Protein AF-0000000066601152 (afdb_homodimer)

Solvent-accessible surface area (backbone atoms only — not comparable to full-atom values): 21239 Å² total; per-residue (Å²): 120,68,42,43,40,71,56,45,28,52,55,51,39,56,54,53,68,69,40,80,67,50,37,63,91,52,65,42,62,66,53,32,40,51,48,33,28,54,46,20,71,85,70,75,59,30,28,40,64,66,38,42,52,51,51,49,53,49,53,52,53,51,50,52,45,50,57,66,48,20,77,83,65,72,20,40,30,42,59,69,39,45,56,54,41,42,44,71,74,68,48,87,70,56,72,66,57,51,50,50,53,43,47,64,46,27,48,98,84,40,36,26,35,46,45,45,48,51,48,50,49,51,49,50,50,34,41,51,49,41,42,53,63,50,21,75,83,66,78,49,53,27,73,36,39,53,64,57,50,40,42,43,71,74,39,51,36,40,78,57,52,65,74,50,53,68,52,58,71,66,62,74,64,72,90,67,85,66,73,69,76,70,75,68,75,69,72,78,64,82,120,119,67,43,43,38,71,54,46,28,53,54,53,37,56,54,52,67,69,40,80,67,50,37,63,91,53,66,41,61,66,53,31,40,51,50,33,27,54,46,20,72,86,70,76,59,31,28,40,64,66,39,42,52,52,50,50,52,50,53,52,52,52,48,51,45,49,58,66,48,20,76,83,66,72,21,40,29,40,59,70,38,45,54,53,42,41,44,72,74,68,48,86,70,55,73,68,58,49,50,52,52,43,48,66,47,25,48,99,84,40,37,27,35,45,45,44,48,51,49,49,51,52,50,49,50,35,42,52,47,41,43,53,62,50,21,74,83,64,78,46,52,28,74,34,40,54,66,58,48,41,43,44,69,74,38,50,34,39,78,59,51,64,74,50,55,68,50,58,72,67,61,77,65,72,90,67,85,68,74,69,76,69,74,68,77,68,69,78,65,82,122

Organism: Homo sapiens (NCBI:txid9606)

InterPro domains:
  IPR002048 EF-hand domain [PF00036] (32-58)
  IPR002048 EF-hand domain [PS50222] (57-92)
  IPR002048 EF-hand domain [PS50222] (122-157)
  IPR002048 EF-hand domain [SM00054] (31-59)
  IPR002048 EF-hand domain [SM00054] (61-89)
  IPR002048 EF-hand domain [SM00054] (126-154)
  IPR011992 EF-hand domain pair [SSF47473] (2-145)
  IPR018247 EF-Hand 1, calcium-binding site [PS00018] (70-82)
  IPR054069 Calpain-3/13-like, C-terminal EF-hand [PF21875] (64-131)

Secondary structure (DSSP, 8-state):
--B-HHHHHHHHHHHHHH-TTS------HHHHHHHHHHH-SSSSSSB-HHHHHHHHHHHHHHHHHHHHH-TT-SSEEEHHHHHHHHHHTT----HHHHHHHHHHHS-TTSEEEHHHHHHHHHHHHHHHHHHHHH-TT-SSEEEEEHHHHHHHHHS----STHHHHHHHTTS---S----------------/--B-HHHHHHHHHHHHTT-TTS------HHHHHHHHHHH-SSSSSSB-HHHHHHHHHHHHHHHHHHHHH-TT-SSEEEHHHHHHHHHHTT----HHHHHHHHHHHS-TTSEEEHHHHHHHHHHHHHHHHHHHHH-TT-SSEEEEEHHHHHHHHHS----STHHHHHHHTTS---S----------------

Sequence (382 aa):
MEICADELKKVLNTVVNKHKDLKTHGFTLESCRSMIALMDTDGSGKLNLQEFHHLWNKIKAWQKIFKHYDTDQSGTINSYEMRNAVNDAGFHLNNQLYDIITMRYADKHMNIDFDSFICCFVRLEGMFRAFHAFDKDGDGIIKLNVLEAVCRSTCRWHSAPPCARALHHLHAVPPWARNQTSTGFYCCGVNMEICADELKKVLNTVVNKHKDLKTHGFTLESCRSMIALMDTDGSGKLNLQEFHHLWNKIKAWQKIFKHYDTDQSGTINSYEMRNAVNDAGFHLNNQLYDIITMRYADKHMNIDFDSFICCFVRLEGMFRAFHAFDKDGDGIIKLNVLEAVCRSTCRWHSAPPCARALHHLHAVPPWARNQTSTGFYCCGVN

Structure (mmCIF, N/CA/C/O backbone):
data_AF-0000000066601152-model_v1
#
loop_
_entity.id
_entity.type
_entity.pdbx_description
1 polymer 'Calpain 3'
#
loop_
_atom_site.group_PDB
_atom_site.id
_atom_site.type_symbol
_atom_site.label_atom_id
_atom_site.label_alt_id
_atom_site.label_comp_id
_atom_site.label_asym_id
_atom_site.label_entity_id
_atom_site.label_seq_id
_atom_site.pdbx_PDB_ins_code
_atom_site.Cartn_x
_atom_site.Cartn_y
_atom_site.Cartn_z
_atom_site.occupancy
_atom_site.B_iso_or_equiv
_atom_site.auth_seq_id
_atom_site.auth_comp_id
_atom_site.auth_asym_id
_atom_site.auth_atom_id
_atom_site.pdbx_PDB_model_num
ATOM 1 N N . MET A 1 1 ? 4.391 11.039 -23.641 1 78.56 1 MET A N 1
ATOM 2 C CA . MET A 1 1 ? 3.086 10.891 -23 1 78.56 1 MET A CA 1
ATOM 3 C C . MET A 1 1 ? 3.193 10.07 -21.719 1 78.56 1 MET A C 1
ATOM 5 O O . MET A 1 1 ? 3.957 9.102 -21.656 1 78.56 1 MET A O 1
ATOM 9 N N . GLU A 1 2 ? 2.744 10.57 -20.562 1 90.62 2 GLU A N 1
ATOM 10 C CA . GLU A 1 2 ? 2.811 9.852 -19.281 1 90.62 2 GLU A CA 1
ATOM 11 C C . GLU A 1 2 ? 1.413 9.547 -18.75 1 90.62 2 GLU A C 1
ATOM 13 O O . GLU A 1 2 ? 0.456 10.266 -19.062 1 90.62 2 GLU A O 1
ATOM 18 N N . ILE A 1 3 ? 1.299 8.375 -18.234 1 93.06 3 ILE A N 1
ATOM 19 C CA . ILE A 1 3 ? 0.016 7.918 -17.703 1 93.06 3 ILE A CA 1
ATOM 20 C C . ILE A 1 3 ? -0.004 8.07 -16.188 1 93.06 3 ILE A C 1
ATOM 22 O O . ILE A 1 3 ? 0.95 7.688 -15.508 1 93.06 3 ILE A O 1
ATOM 26 N N . CYS A 1 4 ? -1.078 8.773 -15.711 1 93.25 4 CYS A N 1
ATOM 27 C CA . CYS A 1 4 ? -1.238 8.914 -14.266 1 93.25 4 CYS A CA 1
ATOM 28 C C . CYS A 1 4 ? -2.057 7.762 -13.695 1 93.25 4 CYS A C 1
ATOM 30 O O . CYS A 1 4 ? -2.537 6.906 -14.438 1 93.25 4 CYS A O 1
ATOM 32 N N . ALA A 1 5 ? -2.258 7.723 -12.414 1 93.38 5 ALA A N 1
ATOM 33 C CA . ALA A 1 5 ? -2.896 6.602 -11.727 1 93.38 5 ALA A CA 1
ATOM 34 C C . ALA A 1 5 ? -4.344 6.434 -12.18 1 93.38 5 ALA A C 1
ATOM 36 O O . ALA A 1 5 ? -4.797 5.312 -12.422 1 93.38 5 ALA A O 1
ATOM 37 N N . ASP A 1 6 ? -5.051 7.52 -12.312 1 93.5 6 ASP A N 1
ATOM 38 C CA . ASP A 1 6 ? -6.445 7.465 -12.742 1 93.5 6 ASP A CA 1
ATOM 39 C C . ASP A 1 6 ? -6.566 6.91 -14.156 1 93.5 6 ASP A C 1
ATOM 41 O O . ASP A 1 6 ? -7.473 6.125 -14.445 1 93.5 6 ASP A O 1
ATOM 45 N N . GLU A 1 7 ? -5.723 7.316 -14.977 1 94.88 7 GLU A N 1
ATOM 46 C CA . GLU A 1 7 ? -5.711 6.844 -16.359 1 94.88 7 GLU A CA 1
ATOM 47 C C . GLU A 1 7 ? -5.332 5.363 -16.438 1 94.88 7 GLU A C 1
ATOM 49 O O . GLU A 1 7 ? -5.926 4.605 -17.203 1 94.88 7 GLU A O 1
ATOM 54 N N . LEU A 1 8 ? -4.332 5.02 -15.664 1 96.38 8 LEU A N 1
ATOM 55 C CA . LEU A 1 8 ? -3.941 3.615 -15.602 1 96.38 8 LEU A CA 1
ATOM 56 C C . LEU A 1 8 ? -5.109 2.746 -15.141 1 96.38 8 LEU A C 1
ATOM 58 O O . LEU A 1 8 ? -5.352 1.679 -15.711 1 96.38 8 LEU A O 1
ATOM 62 N N . LYS A 1 9 ? -5.762 3.176 -14.156 1 96.19 9 LYS A N 1
ATOM 63 C CA . LYS A 1 9 ? -6.934 2.471 -13.641 1 96.19 9 LYS A CA 1
ATOM 64 C C . LYS A 1 9 ? -7.961 2.23 -14.742 1 96.19 9 LYS A C 1
ATOM 66 O O . LYS A 1 9 ? -8.484 1.124 -14.875 1 96.19 9 LYS A O 1
ATOM 71 N N . LYS A 1 10 ? -8.281 3.232 -15.523 1 96.25 10 LYS A N 1
ATOM 72 C CA . LYS A 1 10 ? -9.234 3.113 -16.609 1 96.25 10 LYS A CA 1
ATOM 73 C C . LYS A 1 10 ? -8.766 2.092 -17.641 1 96.25 10 LYS A C 1
ATOM 75 O O . LYS A 1 10 ? -9.547 1.236 -18.078 1 96.25 10 LYS A O 1
ATOM 80 N N . VAL A 1 11 ? -7.492 2.191 -18.016 1 96 11 VAL A N 1
ATOM 81 C CA . VAL A 1 11 ? -6.93 1.304 -19.031 1 96 11 VAL A CA 1
ATOM 82 C C . VAL A 1 11 ? -6.984 -0.141 -18.531 1 96 11 VAL A C 1
ATOM 84 O O . VAL A 1 11 ? -7.469 -1.027 -19.234 1 96 11 VAL A O 1
ATOM 87 N N . LEU A 1 12 ? -6.535 -0.387 -17.328 1 96.69 12 LEU A N 1
ATOM 88 C CA . LEU A 1 12 ? -6.469 -1.744 -16.797 1 96.69 12 LEU A CA 1
ATOM 89 C C . LEU A 1 12 ? -7.867 -2.328 -16.625 1 96.69 12 LEU A C 1
ATOM 91 O O . LEU A 1 12 ? -8.094 -3.504 -16.906 1 96.69 12 LEU A O 1
ATOM 95 N N . ASN A 1 13 ? -8.766 -1.553 -16.172 1 96.56 13 ASN A N 1
ATOM 96 C CA . ASN A 1 13 ? -10.125 -2.045 -15.953 1 96.56 13 ASN A CA 1
ATOM 97 C C . ASN A 1 13 ? -10.852 -2.299 -17.281 1 96.56 13 ASN A C 1
ATOM 99 O O . ASN A 1 13 ? -11.703 -3.186 -17.359 1 96.56 13 ASN A O 1
ATOM 103 N N . THR A 1 14 ? -10.539 -1.549 -18.281 1 95.38 14 THR A N 1
ATOM 104 C CA . THR A 1 14 ? -11.07 -1.841 -19.609 1 95.38 14 THR A CA 1
ATOM 105 C C . THR A 1 14 ? -10.586 -3.203 -20.094 1 95.38 14 THR A C 1
ATOM 107 O O . THR A 1 14 ? -11.359 -3.982 -20.656 1 95.38 14 THR A O 1
ATOM 110 N N . VAL A 1 15 ? -9.344 -3.449 -19.859 1 92.12 15 VAL A N 1
ATOM 111 C CA . VAL A 1 15 ? -8.742 -4.703 -20.297 1 92.12 15 VAL A CA 1
ATOM 112 C C . VAL A 1 15 ? -9.328 -5.867 -19.5 1 92.12 15 VAL A C 1
ATOM 114 O O . VAL A 1 15 ? -9.711 -6.887 -20.078 1 92.12 15 VAL A O 1
ATOM 117 N N . VAL A 1 16 ? -9.375 -5.758 -18.203 1 92.69 16 VAL A N 1
ATOM 118 C CA . VAL A 1 16 ? -9.836 -6.84 -17.344 1 92.69 16 VAL A CA 1
ATOM 119 C C . VAL A 1 16 ? -11.305 -7.152 -17.641 1 92.69 16 VAL A C 1
ATOM 121 O O . VAL A 1 16 ? -11.727 -8.312 -17.578 1 92.69 16 VAL A O 1
ATOM 124 N N . ASN A 1 17 ? -12.07 -6.145 -18.016 1 93.12 17 ASN A N 1
ATOM 125 C CA . ASN A 1 17 ? -13.484 -6.32 -18.312 1 93.12 17 ASN A CA 1
ATOM 126 C C . ASN A 1 17 ? -13.688 -7.141 -19.578 1 93.12 17 ASN A C 1
ATOM 128 O O . ASN A 1 17 ? -14.781 -7.668 -19.812 1 93.12 17 ASN A O 1
ATOM 132 N N . LYS A 1 18 ? -12.711 -7.223 -20.344 1 91.94 18 LYS A N 1
ATOM 133 C CA . LYS A 1 18 ? -12.781 -8.047 -21.547 1 91.94 18 LYS A CA 1
ATOM 134 C C . LYS A 1 18 ? -12.609 -9.523 -21.219 1 91.94 18 LYS A C 1
ATOM 136 O O . LYS A 1 18 ? -12.961 -10.391 -22.016 1 91.94 18 LYS A O 1
ATOM 141 N N . HIS A 1 19 ? -11.984 -9.805 -20.141 1 91.31 19 HIS A N 1
ATOM 142 C CA . HIS A 1 19 ? -11.758 -11.18 -19.703 1 91.31 19 HIS A CA 1
ATOM 143 C C . HIS A 1 19 ? -12.82 -11.625 -18.719 1 91.31 19 HIS A C 1
ATOM 145 O O . HIS A 1 19 ? -12.633 -11.5 -17.5 1 91.31 19 HIS A O 1
ATOM 151 N N . LYS A 1 20 ? -13.789 -12.297 -19.156 1 89.5 20 LYS A N 1
ATOM 152 C CA . LYS A 1 20 ? -14.945 -12.672 -18.344 1 89.5 20 LYS A CA 1
ATOM 153 C C . LYS A 1 20 ? -14.641 -13.883 -17.469 1 89.5 20 LYS A C 1
ATOM 155 O O . LYS A 1 20 ? -15.375 -14.18 -16.531 1 89.5 20 LYS A O 1
ATOM 160 N N . ASP A 1 21 ? -13.539 -14.516 -17.797 1 92 21 ASP A N 1
ATOM 161 C CA . ASP A 1 21 ? -13.164 -15.719 -17.062 1 92 21 ASP A CA 1
ATOM 162 C C . ASP A 1 21 ? -12.445 -15.359 -15.758 1 92 21 ASP A C 1
ATOM 164 O O . ASP A 1 21 ? -12.195 -16.234 -14.922 1 92 21 ASP A O 1
ATOM 168 N N . LEU A 1 22 ? -12.133 -14.102 -15.586 1 93.12 22 LEU A N 1
ATOM 169 C CA . LEU A 1 22 ? -11.453 -13.633 -14.383 1 93.12 22 LEU A CA 1
ATOM 170 C C . LEU A 1 22 ? -12.445 -12.977 -13.422 1 93.12 22 LEU A C 1
ATOM 172 O O . LEU A 1 22 ? -13.18 -12.062 -13.812 1 93.12 22 LEU A O 1
ATOM 176 N N . LYS A 1 23 ? -12.508 -13.477 -12.266 1 94.44 23 LYS A N 1
ATOM 177 C CA . LYS A 1 23 ? -13.297 -12.789 -11.242 1 94.44 23 LYS A CA 1
ATOM 178 C C . LYS A 1 23 ? -12.531 -11.602 -10.672 1 94.44 23 LYS A C 1
ATOM 180 O O . LYS A 1 23 ? -11.398 -11.742 -10.203 1 94.44 23 LYS A O 1
ATOM 185 N N . THR A 1 24 ? -13.078 -10.469 -10.797 1 93.19 24 THR A N 1
ATOM 186 C CA . THR A 1 24 ? -12.422 -9.25 -10.352 1 93.19 24 THR A CA 1
ATOM 187 C C . THR A 1 24 ? -13.453 -8.156 -10.062 1 93.19 24 THR A C 1
ATOM 189 O O . THR A 1 24 ? -14.516 -8.125 -10.688 1 93.19 24 THR A O 1
ATOM 192 N N . HIS A 1 25 ? -13.133 -7.301 -9.094 1 90.12 25 HIS A N 1
ATOM 193 C CA . HIS A 1 25 ? -13.906 -6.09 -8.852 1 90.12 25 HIS A CA 1
ATOM 194 C C . HIS A 1 25 ? -13.258 -4.879 -9.516 1 90.12 25 HIS A C 1
ATOM 196 O O . HIS A 1 25 ? -13.734 -3.752 -9.367 1 90.12 25 HIS A O 1
ATOM 202 N N . GLY A 1 26 ? -12.195 -5.18 -10.242 1 93.19 26 GLY A N 1
ATOM 203 C CA . GLY A 1 26 ? -11.461 -4.086 -10.859 1 93.19 26 GLY A CA 1
ATOM 204 C C . GLY A 1 26 ? -10.32 -3.572 -10 1 93.19 26 GLY A C 1
ATOM 205 O O . GLY A 1 26 ? -10.344 -3.719 -8.781 1 93.19 26 GLY A O 1
ATOM 206 N N . PHE A 1 27 ? -9.406 -2.971 -10.656 1 95.31 27 PHE A N 1
ATOM 207 C CA . PHE A 1 27 ? -8.281 -2.391 -9.93 1 95.31 27 PHE A CA 1
ATOM 208 C C . PHE A 1 27 ? -8.672 -1.068 -9.281 1 95.31 27 PHE A C 1
ATOM 210 O O . PHE A 1 27 ? -9.406 -0.274 -9.883 1 95.31 27 PHE A O 1
ATOM 217 N N . THR A 1 28 ? -8.164 -0.917 -8.148 1 94.19 28 THR A N 1
ATOM 218 C CA . THR A 1 28 ? -8.43 0.306 -7.398 1 94.19 28 THR A CA 1
ATOM 219 C C . THR A 1 28 ? -7.367 1.361 -7.684 1 94.19 28 THR A C 1
ATOM 221 O O . THR A 1 28 ? -6.316 1.052 -8.25 1 94.19 28 THR A O 1
ATOM 224 N N . LEU A 1 29 ? -7.715 2.574 -7.289 1 92.94 29 LEU A N 1
ATOM 225 C CA . LEU A 1 29 ? -6.75 3.656 -7.441 1 92.94 29 LEU A CA 1
ATOM 226 C C . LEU A 1 29 ? -5.477 3.365 -6.652 1 92.94 29 LEU A C 1
ATOM 228 O O . LEU A 1 29 ? -4.371 3.57 -7.156 1 92.94 29 LEU A O 1
ATOM 232 N N . GLU A 1 30 ? -5.57 2.855 -5.512 1 90.12 30 GLU A N 1
ATOM 233 C CA . GLU A 1 30 ? -4.426 2.545 -4.66 1 90.12 30 GLU A CA 1
ATOM 234 C C . GLU A 1 30 ? -3.543 1.474 -5.293 1 90.12 30 GLU A C 1
ATOM 236 O O . GLU A 1 30 ? -2.314 1.549 -5.211 1 90.12 30 GLU A O 1
ATOM 241 N N . SER A 1 31 ? -4.188 0.5 -5.867 1 92.44 31 SER A N 1
ATOM 242 C CA . SER A 1 31 ? -3.416 -0.532 -6.555 1 92.44 31 SER A CA 1
ATOM 243 C C . SER A 1 31 ? -2.625 0.052 -7.719 1 92.44 31 SER A C 1
ATOM 245 O O . SER A 1 31 ? -1.463 -0.302 -7.926 1 92.44 31 SER A O 1
ATOM 247 N N . CYS A 1 32 ? -3.256 0.983 -8.445 1 94.44 32 CYS A N 1
ATOM 248 C CA . CYS A 1 32 ? -2.59 1.604 -9.578 1 94.44 32 CYS A CA 1
ATOM 249 C C . CYS A 1 32 ?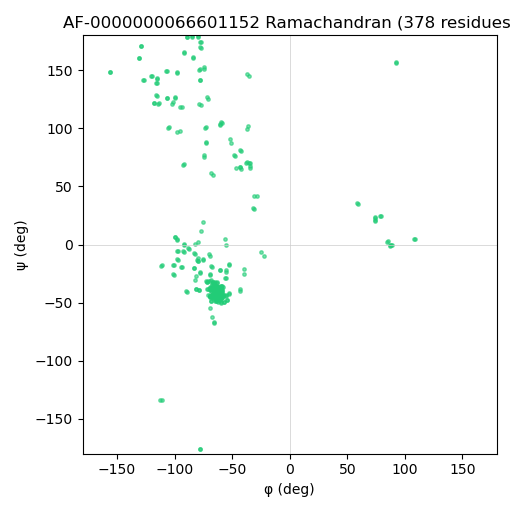 -1.449 2.504 -9.125 1 94.44 32 CYS A C 1
ATOM 251 O O . CYS A 1 32 ? -0.408 2.58 -9.781 1 94.44 32 CYS A O 1
ATOM 253 N N . ARG A 1 33 ? -1.641 3.184 -8.016 1 91.25 33 ARG A N 1
ATOM 254 C CA . ARG A 1 33 ? -0.553 3.965 -7.43 1 91.25 33 ARG A CA 1
ATOM 255 C C . ARG A 1 33 ? 0.641 3.076 -7.098 1 91.25 33 ARG A C 1
ATOM 257 O O . ARG A 1 33 ? 1.79 3.465 -7.32 1 91.25 33 ARG A O 1
ATOM 264 N N . SER A 1 34 ? 0.38 1.898 -6.594 1 89.38 34 SER A N 1
ATOM 265 C CA . SER A 1 34 ? 1.438 0.953 -6.258 1 89.38 34 SER A CA 1
ATOM 266 C C . SER A 1 34 ? 2.162 0.463 -7.508 1 89.38 34 SER A C 1
ATOM 268 O O . SER A 1 34 ? 3.381 0.282 -7.496 1 89.38 34 SER A O 1
ATOM 270 N N . MET A 1 35 ? 1.406 0.288 -8.523 1 93.06 35 MET A N 1
ATOM 271 C CA . MET A 1 35 ? 2.004 -0.145 -9.781 1 93.06 35 MET A CA 1
ATOM 272 C C . MET A 1 35 ? 2.914 0.938 -10.352 1 93.06 35 MET A C 1
ATOM 274 O O . MET A 1 35 ? 4.008 0.643 -10.828 1 93.06 35 MET A O 1
ATOM 278 N N . ILE A 1 36 ? 2.473 2.135 -10.297 1 92.44 36 ILE A N 1
ATOM 279 C CA . ILE A 1 36 ? 3.268 3.262 -10.773 1 92.44 36 ILE A CA 1
ATOM 280 C C . ILE A 1 36 ? 4.543 3.381 -9.945 1 92.44 36 ILE A C 1
ATOM 282 O O . ILE A 1 36 ? 5.637 3.525 -10.5 1 92.44 36 ILE A O 1
ATOM 286 N N . ALA A 1 37 ? 4.367 3.252 -8.641 1 86.56 37 ALA A N 1
ATOM 287 C CA . ALA A 1 37 ? 5.531 3.324 -7.758 1 86.56 37 ALA A CA 1
ATOM 288 C C . ALA A 1 37 ? 6.559 2.254 -8.117 1 86.56 37 ALA A C 1
ATOM 290 O O . ALA A 1 37 ? 7.766 2.494 -8.039 1 86.56 37 ALA A O 1
ATOM 291 N N . LEU A 1 38 ? 6.098 1.115 -8.516 1 87 38 LEU A N 1
ATOM 292 C CA . LEU A 1 38 ? 6.973 0.001 -8.859 1 87 38 LEU A CA 1
ATOM 293 C C . LEU A 1 38 ? 7.703 0.268 -10.172 1 87 38 LEU A C 1
ATOM 295 O O . LEU A 1 38 ? 8.891 -0.042 -10.297 1 87 38 LEU A O 1
ATOM 299 N N . MET A 1 39 ? 7.016 0.865 -11.086 1 91.25 39 MET A N 1
ATOM 300 C CA . MET A 1 39 ? 7.535 0.887 -12.453 1 91.25 39 MET A CA 1
ATOM 301 C C . MET A 1 39 ? 8.188 2.229 -12.766 1 91.25 39 MET A C 1
ATOM 303 O O . MET A 1 39 ? 8.93 2.352 -13.734 1 91.25 39 MET A O 1
ATOM 307 N N . ASP A 1 40 ? 7.879 3.219 -11.977 1 87.69 40 ASP A N 1
ATOM 308 C CA . ASP A 1 40 ? 8.344 4.578 -12.227 1 87.69 40 ASP A CA 1
ATOM 309 C C . ASP A 1 40 ? 9.828 4.719 -11.906 1 87.69 40 ASP A C 1
ATOM 311 O O . ASP A 1 40 ? 10.195 4.992 -10.766 1 87.69 40 ASP A O 1
ATOM 315 N N . THR A 1 41 ? 10.641 4.688 -12.891 1 83.56 41 THR A N 1
ATOM 316 C CA . THR A 1 41 ? 12.086 4.695 -12.672 1 83.56 41 THR A CA 1
ATOM 317 C C . THR A 1 41 ? 12.633 6.117 -12.734 1 83.56 41 THR A C 1
ATOM 319 O O . THR A 1 41 ? 13.688 6.41 -12.164 1 83.56 41 THR A O 1
ATOM 322 N N . ASP A 1 42 ? 11.922 7.078 -13.328 1 82.38 42 ASP A N 1
ATOM 323 C CA . ASP A 1 42 ? 12.445 8.43 -13.469 1 82.38 42 ASP A CA 1
ATOM 324 C C . ASP A 1 42 ? 11.906 9.344 -12.367 1 82.38 42 ASP A C 1
ATOM 326 O O . ASP A 1 42 ? 12.242 10.531 -12.32 1 82.38 42 ASP A O 1
ATOM 330 N N . GLY A 1 43 ? 10.977 8.828 -11.539 1 78.94 43 GLY A N 1
ATOM 331 C CA . GLY A 1 43 ? 10.5 9.578 -10.391 1 78.94 43 GLY A CA 1
ATOM 332 C C . GLY A 1 43 ? 9.477 10.641 -10.75 1 78.94 43 GLY A C 1
ATOM 333 O O . GLY A 1 43 ? 9.297 11.609 -10.008 1 78.94 43 GLY A O 1
ATOM 334 N N . SER A 1 44 ? 8.781 10.5 -11.82 1 83.81 44 SER A N 1
ATOM 335 C CA . SER A 1 44 ? 7.824 11.5 -12.266 1 83.81 44 SER A CA 1
ATOM 336 C C . SER A 1 44 ? 6.48 11.336 -11.562 1 83.81 44 SER A C 1
ATOM 338 O O . SER A 1 44 ? 5.652 12.25 -11.57 1 83.81 44 SER A O 1
ATOM 340 N N . GLY A 1 45 ? 6.297 10.141 -11.039 1 83.94 45 GLY A N 1
ATOM 341 C CA . GLY A 1 45 ? 5 9.852 -10.445 1 83.94 45 GLY A CA 1
ATOM 342 C C . GLY A 1 45 ? 3.986 9.336 -11.445 1 83.94 45 GLY A C 1
ATOM 343 O O . GLY A 1 45 ? 2.834 9.07 -11.094 1 83.94 45 GLY A O 1
ATOM 344 N N . LYS A 1 46 ? 4.395 9.258 -12.625 1 92.12 46 LYS A N 1
ATOM 345 C CA . LYS A 1 46 ? 3.613 8.727 -13.734 1 92.12 46 LYS A CA 1
ATOM 346 C C . LYS A 1 46 ? 4.398 7.668 -14.508 1 92.12 46 LYS A C 1
ATOM 348 O O . LYS A 1 46 ? 5.566 7.414 -14.203 1 92.12 46 LYS A O 1
ATOM 353 N N . LEU A 1 47 ? 3.699 7.012 -15.406 1 94.38 47 LEU A N 1
ATOM 354 C CA . LEU A 1 47 ? 4.383 6.023 -16.234 1 94.38 47 LEU A CA 1
ATOM 355 C C . LEU A 1 47 ? 4.578 6.539 -17.656 1 94.38 47 LEU A C 1
ATOM 357 O O . LEU A 1 47 ? 3.619 6.969 -18.297 1 94.38 47 LEU A O 1
ATOM 361 N N . ASN A 1 48 ? 5.789 6.516 -18.109 1 94.69 48 ASN A N 1
ATOM 362 C CA . ASN A 1 48 ? 6.016 6.738 -19.531 1 94.69 48 ASN A CA 1
ATOM 363 C C . ASN A 1 48 ? 5.738 5.477 -20.344 1 94.69 48 ASN A C 1
ATOM 365 O O . ASN A 1 48 ? 5.355 4.449 -19.797 1 94.69 48 ASN A O 1
ATOM 369 N N . LEU A 1 49 ? 5.906 5.613 -21.625 1 95 49 LEU A N 1
ATOM 370 C CA . LEU A 1 49 ? 5.516 4.512 -22.5 1 95 49 LEU A CA 1
ATOM 371 C C . LEU A 1 49 ? 6.348 3.266 -22.203 1 95 49 LEU A C 1
ATOM 373 O O . LEU A 1 49 ? 5.812 2.156 -22.156 1 95 49 LEU A O 1
ATOM 377 N N . GLN A 1 50 ? 7.574 3.428 -22.047 1 95.12 50 GLN A N 1
ATOM 378 C CA . GLN A 1 50 ? 8.453 2.293 -21.781 1 95.12 50 GLN A CA 1
ATOM 379 C C . GLN A 1 50 ? 8.109 1.634 -20.438 1 95.12 50 GLN A C 1
ATOM 381 O O . GLN A 1 50 ? 8.016 0.408 -20.359 1 95.12 50 GLN A O 1
ATOM 386 N N . GLU A 1 51 ? 7.98 2.404 -19.438 1 93.75 51 GLU A N 1
ATOM 387 C CA . GLU A 1 51 ? 7.613 1.899 -18.109 1 93.75 51 GLU A CA 1
ATOM 388 C C . GLU A 1 51 ? 6.266 1.186 -18.141 1 93.75 51 GLU A C 1
ATOM 390 O O . GLU A 1 51 ? 6.098 0.14 -17.516 1 93.75 51 GLU A O 1
ATOM 395 N N . PHE A 1 52 ? 5.422 1.75 -18.938 1 96.19 52 PHE A N 1
ATOM 396 C CA . PHE A 1 52 ? 4.105 1.145 -19.062 1 96.19 52 PHE A CA 1
ATOM 397 C C . PHE A 1 52 ? 4.195 -0.207 -19.766 1 96.19 52 PHE A C 1
ATOM 399 O O . PHE A 1 52 ? 3.551 -1.172 -19.344 1 96.19 52 PHE A O 1
ATOM 406 N N . HIS A 1 53 ? 4.934 -0.233 -20.797 1 96.31 53 HIS A N 1
ATOM 407 C CA . HIS A 1 53 ? 5.109 -1.483 -21.531 1 96.31 53 HIS A CA 1
ATOM 408 C C . HIS A 1 53 ? 5.688 -2.572 -20.625 1 96.31 53 HIS A C 1
ATOM 410 O O . HIS A 1 53 ? 5.277 -3.732 -20.703 1 96.31 53 HIS A O 1
ATOM 416 N N . HIS A 1 54 ? 6.586 -2.219 -19.766 1 95.31 54 HIS A N 1
ATOM 417 C CA . HIS A 1 54 ? 7.168 -3.166 -18.812 1 95.31 54 HIS A CA 1
ATOM 418 C C . HIS A 1 54 ? 6.121 -3.67 -17.828 1 95.31 54 HIS A C 1
ATOM 420 O O . HIS A 1 54 ? 6.043 -4.871 -17.562 1 95.31 54 HIS A O 1
ATOM 426 N N . LEU A 1 55 ? 5.363 -2.76 -17.328 1 96.06 55 LEU A N 1
ATOM 427 C CA . LEU A 1 55 ? 4.281 -3.137 -16.422 1 96.06 55 LEU A CA 1
ATOM 428 C C . LEU A 1 55 ? 3.305 -4.082 -17.125 1 96.06 55 LEU A C 1
ATOM 430 O O . LEU A 1 55 ? 2.928 -5.113 -16.547 1 96.06 55 LEU A O 1
ATOM 434 N N . TRP A 1 56 ? 3.018 -3.689 -18.328 1 96.19 56 TRP A N 1
ATOM 435 C CA . TRP A 1 56 ? 2.053 -4.469 -19.094 1 96.19 56 TRP A CA 1
ATOM 436 C C . TRP A 1 56 ? 2.539 -5.898 -19.297 1 96.19 56 TRP A C 1
ATOM 438 O O . TRP A 1 56 ? 1.774 -6.852 -19.125 1 96.19 56 TRP A O 1
ATOM 448 N N . ASN A 1 57 ? 3.711 -6.066 -19.625 1 97 57 ASN A N 1
ATOM 449 C CA . ASN A 1 57 ? 4.297 -7.387 -19.828 1 97 57 ASN A CA 1
ATOM 450 C C . ASN A 1 57 ? 4.297 -8.203 -18.531 1 97 57 ASN A C 1
ATOM 452 O O . ASN A 1 57 ? 4.055 -9.406 -18.562 1 97 57 ASN A O 1
ATOM 456 N N . LYS A 1 58 ? 4.531 -7.578 -17.453 1 95.62 58 LYS A N 1
ATOM 457 C CA . LYS A 1 58 ? 4.512 -8.266 -16.156 1 95.62 58 LYS A CA 1
ATOM 458 C C . LYS A 1 58 ? 3.102 -8.734 -15.805 1 95.62 58 LYS A C 1
ATOM 460 O O . LYS A 1 58 ? 2.912 -9.875 -15.375 1 95.62 58 LYS A O 1
ATOM 465 N N . ILE A 1 59 ? 2.148 -7.852 -16.047 1 96.62 59 ILE A N 1
ATOM 466 C CA . ILE A 1 59 ? 0.765 -8.188 -15.719 1 96.62 59 ILE A CA 1
ATOM 467 C C . ILE A 1 59 ? 0.303 -9.359 -16.594 1 96.62 59 ILE A C 1
ATOM 469 O O . ILE A 1 59 ? -0.369 -10.273 -16.109 1 96.62 59 ILE A O 1
ATOM 473 N N . LYS A 1 60 ? 0.726 -9.375 -17.828 1 96.38 60 LYS A N 1
ATOM 474 C CA . LYS A 1 60 ? 0.377 -10.469 -18.734 1 96.38 60 LYS A CA 1
ATOM 475 C C . LYS A 1 60 ? 0.997 -11.781 -18.266 1 96.38 60 LYS A C 1
ATOM 477 O O . LYS A 1 60 ? 0.348 -12.828 -18.312 1 96.38 60 LYS A O 1
ATOM 482 N N . ALA A 1 61 ? 2.215 -11.688 -17.875 1 97.44 61 ALA A N 1
ATOM 483 C CA . ALA A 1 61 ? 2.895 -12.883 -17.375 1 97.44 61 ALA A CA 1
ATOM 484 C C . ALA A 1 61 ? 2.195 -13.43 -16.125 1 97.44 61 ALA A C 1
ATOM 486 O O . ALA A 1 61 ? 1.976 -14.633 -16.016 1 97.44 61 ALA A O 1
ATOM 487 N N . TRP A 1 62 ? 1.854 -12.539 -15.211 1 97.12 62 TRP A N 1
ATOM 488 C CA . TRP A 1 62 ? 1.182 -12.953 -13.984 1 97.12 62 TRP A CA 1
ATOM 489 C C . TRP A 1 62 ? -0.221 -13.477 -14.281 1 97.12 62 TRP A C 1
ATOM 491 O O . TRP A 1 62 ? -0.707 -14.383 -13.609 1 97.12 62 TRP A O 1
ATOM 501 N N . GLN A 1 63 ? -0.866 -12.859 -15.297 1 96.81 63 GLN A N 1
ATOM 502 C CA . GLN A 1 63 ? -2.178 -13.336 -15.719 1 96.81 63 GLN A CA 1
ATOM 503 C C . GLN A 1 63 ? -2.107 -14.781 -16.203 1 96.81 63 GLN A C 1
ATOM 505 O O . GLN A 1 63 ? -2.984 -15.594 -15.898 1 96.81 63 GLN A O 1
ATOM 510 N N . LYS A 1 64 ? -1.064 -15.109 -16.969 1 97.19 64 LYS A N 1
ATOM 511 C CA . LYS A 1 64 ? -0.869 -16.469 -17.453 1 97.19 64 LYS A CA 1
ATOM 512 C C . LYS A 1 64 ? -0.691 -17.438 -16.281 1 97.19 64 LYS A C 1
ATOM 514 O O . LYS A 1 64 ? -1.27 -18.531 -16.281 1 97.19 64 LYS A O 1
ATOM 519 N N . ILE A 1 65 ? 0.075 -17.062 -15.297 1 97.88 65 ILE A N 1
ATOM 520 C CA . ILE A 1 65 ? 0.295 -17.875 -14.117 1 97.88 65 ILE A CA 1
ATOM 521 C C . ILE A 1 65 ? -1.027 -18.094 -13.383 1 97.88 65 ILE A C 1
ATOM 523 O O . ILE A 1 65 ? -1.349 -19.203 -12.977 1 97.88 65 ILE A O 1
ATOM 527 N N . PHE A 1 66 ? -1.766 -16.984 -13.227 1 97.5 66 PHE A N 1
ATOM 528 C CA . PHE A 1 66 ? -3.057 -17.047 -12.547 1 97.5 66 PHE A CA 1
ATOM 529 C C . PHE A 1 66 ? -3.979 -18.047 -13.227 1 97.5 66 PHE A C 1
ATOM 531 O O . PHE A 1 66 ? -4.559 -18.906 -12.555 1 97.5 66 PHE A O 1
ATOM 538 N N . LYS A 1 67 ? -4.102 -17.938 -14.523 1 96.88 67 LYS A N 1
ATOM 539 C CA . LYS A 1 67 ? -4.98 -18.812 -15.289 1 96.88 67 LYS A CA 1
ATOM 540 C C . LYS A 1 67 ? -4.516 -20.266 -15.219 1 96.88 67 LYS A C 1
ATOM 542 O O . LYS A 1 67 ? -5.336 -21.188 -15.172 1 96.88 67 LYS A O 1
ATOM 547 N N . HIS A 1 68 ? -3.203 -20.5 -15.188 1 97.44 68 HIS A N 1
ATOM 548 C CA . HIS A 1 68 ? -2.625 -21.828 -15.109 1 97.44 68 HIS A CA 1
ATOM 549 C C . HIS A 1 68 ? -3.018 -22.531 -13.812 1 97.44 68 HIS A C 1
ATOM 551 O O . HIS A 1 68 ? -3.299 -23.734 -13.805 1 97.44 68 HIS A O 1
ATOM 557 N N . TYR A 1 69 ? -3.08 -21.797 -12.742 1 97.19 69 TYR A N 1
ATOM 558 C CA . TYR A 1 69 ? -3.297 -22.406 -11.438 1 97.19 69 TYR A CA 1
ATOM 559 C C . TYR A 1 69 ? -4.766 -22.328 -11.031 1 97.19 69 TYR A C 1
ATOM 561 O O . TYR A 1 69 ? -5.172 -22.906 -10.016 1 97.19 69 TYR A O 1
ATOM 569 N N . ASP A 1 70 ? -5.504 -21.469 -11.836 1 96.5 70 ASP A N 1
ATOM 570 C CA . ASP A 1 70 ? -6.953 -21.531 -11.68 1 96.5 70 ASP A CA 1
ATOM 571 C C . ASP A 1 70 ? -7.516 -22.797 -12.344 1 96.5 70 ASP A C 1
ATOM 573 O O . ASP A 1 70 ?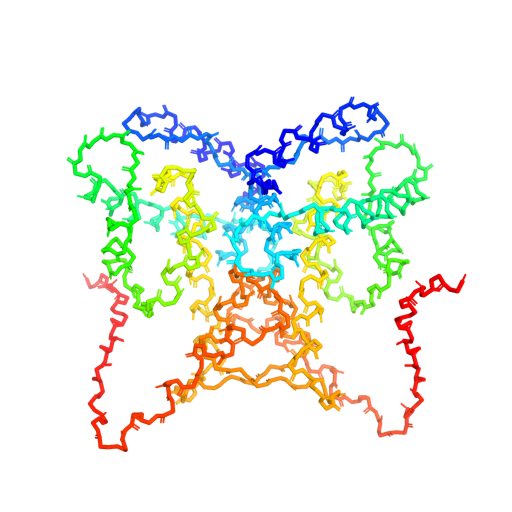 -8.25 -22.703 -13.328 1 96.5 70 ASP A O 1
ATOM 577 N N . THR A 1 71 ? -7.324 -23.938 -11.68 1 94.31 71 THR A N 1
ATOM 578 C CA . THR A 1 71 ? -7.57 -25.25 -12.281 1 94.31 71 THR A CA 1
ATOM 579 C C . THR A 1 71 ? -9.062 -25.5 -12.445 1 94.31 71 THR A C 1
ATOM 581 O O . THR A 1 71 ? -9.492 -26.156 -13.398 1 94.31 71 THR A O 1
ATOM 584 N N . ASP A 1 72 ? -9.914 -24.984 -11.57 1 93.69 72 ASP A N 1
ATOM 585 C CA . ASP A 1 72 ? -11.352 -25.219 -11.648 1 93.69 72 ASP A CA 1
ATOM 586 C C . ASP A 1 72 ? -12.039 -24.125 -12.469 1 93.69 72 ASP A C 1
ATOM 588 O O . ASP A 1 72 ? -13.266 -24.078 -12.555 1 93.69 72 ASP A O 1
ATOM 592 N N . GLN A 1 73 ? -11.281 -23.141 -12.984 1 93.5 73 GLN A N 1
ATOM 593 C CA . GLN A 1 73 ? -11.758 -22.062 -13.852 1 93.5 73 GLN A CA 1
ATOM 594 C C . GLN A 1 73 ? -12.844 -21.25 -13.156 1 93.5 73 GLN A C 1
ATOM 596 O O . GLN A 1 73 ? -13.836 -20.859 -13.781 1 93.5 73 GLN A O 1
ATOM 601 N N . SER A 1 74 ? -12.727 -21.078 -11.852 1 94.56 74 SER A N 1
ATOM 602 C CA . SER A 1 74 ? -13.68 -20.297 -11.062 1 94.56 74 SER A CA 1
ATOM 603 C C . SER A 1 74 ? -13.406 -18.797 -11.203 1 94.56 74 SER A C 1
ATOM 605 O O . SER A 1 74 ? -14.242 -17.984 -10.828 1 94.56 74 SER A O 1
ATOM 607 N N . GLY A 1 75 ? -12.25 -18.484 -11.727 1 96.12 75 GLY A N 1
ATOM 608 C CA . GLY A 1 75 ? -11.844 -17.094 -11.797 1 96.12 75 GLY A CA 1
ATOM 609 C C . GLY A 1 75 ? -11.117 -16.609 -10.555 1 96.12 75 GLY A C 1
ATOM 610 O O . GLY A 1 75 ? -10.766 -15.438 -10.438 1 96.12 75 GLY A O 1
ATOM 611 N N . THR A 1 76 ? -10.984 -17.578 -9.594 1 97.12 76 THR A N 1
ATOM 612 C CA . THR A 1 76 ? -10.227 -17.328 -8.367 1 97.12 76 THR A CA 1
ATOM 613 C C . THR A 1 76 ? -9.242 -18.469 -8.109 1 97.12 76 THR A C 1
ATOM 615 O O . THR A 1 76 ? -9.352 -19.531 -8.711 1 97.12 76 THR A O 1
ATOM 618 N N . ILE A 1 77 ? -8.273 -18.172 -7.309 1 96.94 77 ILE A N 1
ATOM 619 C CA . ILE A 1 77 ? -7.371 -19.25 -6.891 1 96.94 77 ILE A CA 1
ATOM 620 C C . ILE A 1 77 ? -7.418 -19.391 -5.371 1 96.94 77 ILE A C 1
ATOM 622 O O . ILE A 1 77 ? -7.594 -18.406 -4.648 1 96.94 77 ILE A O 1
ATOM 626 N N . ASN A 1 78 ? -7.301 -20.625 -4.941 1 95.75 78 ASN A N 1
ATOM 627 C CA . ASN A 1 78 ? -7.297 -20.859 -3.5 1 95.75 78 ASN A CA 1
ATOM 628 C C . ASN A 1 78 ? -5.898 -20.688 -2.91 1 95.75 78 ASN A C 1
ATOM 630 O O . ASN A 1 78 ? -4.941 -20.422 -3.635 1 95.75 78 ASN A O 1
ATOM 634 N N . SER A 1 79 ? -5.832 -20.875 -1.57 1 92.06 79 SER A N 1
ATOM 635 C CA . SER A 1 79 ? -4.594 -20.625 -0.843 1 92.06 79 SER A CA 1
ATOM 636 C C . SER A 1 79 ? -3.482 -21.562 -1.317 1 92.06 79 SER A C 1
ATOM 638 O O . SER A 1 79 ? -2.33 -21.141 -1.451 1 92.06 79 SER A O 1
ATOM 640 N N . TYR A 1 80 ? -3.83 -22.812 -1.577 1 91.75 80 TYR A N 1
ATOM 641 C CA . TYR A 1 80 ? -2.836 -23.766 -2.031 1 91.75 80 TYR A CA 1
ATOM 642 C C . TYR A 1 80 ? -2.34 -23.422 -3.43 1 91.75 80 TYR A C 1
ATOM 644 O O . TYR A 1 80 ? -1.135 -23.453 -3.691 1 91.75 80 TYR A O 1
ATOM 652 N N . GLU A 1 81 ? -3.211 -23.094 -4.297 1 95.75 81 GLU A N 1
ATOM 653 C CA . GLU A 1 81 ? -2.857 -22.688 -5.656 1 95.75 81 GLU A CA 1
ATOM 654 C C . GLU A 1 81 ? -2.023 -21.406 -5.652 1 95.75 81 GLU A C 1
ATOM 656 O O . GLU A 1 81 ? -1.099 -21.266 -6.453 1 95.75 81 GLU A O 1
ATOM 661 N N . MET A 1 82 ? -2.373 -20.547 -4.711 1 95.25 82 MET A N 1
ATOM 662 C CA . MET A 1 82 ? -1.634 -19.297 -4.598 1 95.25 82 MET A CA 1
ATOM 663 C C . MET A 1 82 ? -0.166 -19.562 -4.277 1 95.25 82 MET A C 1
ATOM 665 O O . MET A 1 82 ? 0.722 -18.922 -4.848 1 95.25 82 MET A O 1
ATOM 669 N N . ARG A 1 83 ? 0.085 -20.516 -3.4 1 92.94 83 ARG A N 1
ATOM 670 C CA . ARG A 1 83 ? 1.455 -20.859 -3.027 1 92.94 83 ARG A CA 1
ATOM 671 C C . ARG A 1 83 ? 2.254 -21.312 -4.238 1 92.94 83 ARG A C 1
ATOM 673 O O . ARG A 1 83 ? 3.389 -20.875 -4.449 1 92.94 83 ARG A O 1
ATOM 680 N N . ASN A 1 84 ? 1.711 -22.125 -5.012 1 95.12 84 ASN A N 1
ATOM 681 C CA . ASN A 1 84 ? 2.361 -22.625 -6.215 1 95.12 84 ASN A CA 1
ATOM 682 C C . ASN A 1 84 ? 2.553 -21.531 -7.254 1 95.12 84 ASN A C 1
ATOM 684 O O . ASN A 1 84 ? 3.58 -21.484 -7.934 1 95.12 84 ASN A O 1
ATOM 688 N N . ALA A 1 85 ? 1.562 -20.656 -7.367 1 96.12 85 ALA A N 1
ATOM 689 C CA . ALA A 1 85 ? 1.629 -19.547 -8.312 1 96.12 85 ALA A CA 1
ATOM 690 C C . ALA A 1 85 ? 2.768 -18.594 -7.953 1 96.12 85 ALA A C 1
ATOM 692 O O . ALA A 1 85 ? 3.521 -18.156 -8.828 1 96.12 85 ALA A O 1
ATOM 693 N N . VAL A 1 86 ? 2.854 -18.312 -6.668 1 94.12 86 VAL A N 1
ATOM 694 C CA . VAL A 1 86 ? 3.902 -17.406 -6.188 1 94.12 86 VAL A CA 1
ATOM 695 C C . VAL A 1 86 ? 5.273 -18.016 -6.484 1 94.12 86 VAL A C 1
ATOM 697 O O . VAL A 1 86 ? 6.176 -17.328 -6.965 1 94.12 86 VAL A O 1
ATOM 700 N N . ASN A 1 87 ? 5.387 -19.281 -6.293 1 93 87 ASN A N 1
ATOM 701 C CA . ASN A 1 87 ? 6.629 -20 -6.578 1 93 87 ASN A CA 1
ATOM 702 C C . ASN A 1 87 ? 6.949 -19.984 -8.07 1 93 87 ASN A C 1
ATOM 704 O O . ASN A 1 87 ? 8.102 -19.781 -8.461 1 93 87 ASN A O 1
ATOM 708 N N . ASP A 1 88 ? 5.961 -20.188 -8.812 1 95.19 88 ASP A N 1
ATOM 709 C CA . ASP A 1 88 ? 6.125 -20.219 -10.266 1 95.19 88 ASP A CA 1
ATOM 710 C C . ASP A 1 88 ? 6.551 -18.859 -10.805 1 95.19 88 ASP A C 1
ATOM 712 O O . ASP A 1 88 ? 7.254 -18.781 -11.82 1 95.19 88 ASP A O 1
ATOM 716 N N . ALA A 1 89 ? 6.105 -17.812 -10.164 1 94.06 89 ALA A N 1
ATOM 717 C CA . ALA A 1 89 ? 6.457 -16.453 -10.586 1 94.06 89 ALA A CA 1
ATOM 718 C C . ALA A 1 89 ? 7.891 -16.109 -10.195 1 94.06 89 ALA A C 1
ATOM 720 O O . ALA A 1 89 ? 8.414 -15.062 -10.57 1 94.06 89 ALA A O 1
ATOM 721 N N . GLY A 1 90 ? 8.492 -16.969 -9.312 1 89.56 90 GLY A N 1
ATOM 722 C CA . GLY A 1 90 ? 9.891 -16.781 -8.977 1 89.56 90 GLY A CA 1
ATOM 723 C C . GLY A 1 90 ? 10.094 -16.266 -7.562 1 89.56 90 GLY A C 1
ATOM 724 O O . GLY A 1 90 ? 11.219 -15.93 -7.176 1 89.56 90 GLY A O 1
ATOM 725 N N . PHE A 1 91 ? 9 -16.172 -6.844 1 84.25 91 PHE A N 1
ATOM 726 C CA . PHE A 1 91 ? 9.109 -15.742 -5.453 1 84.25 91 PHE A CA 1
ATOM 727 C C . PHE A 1 91 ? 9.172 -16.953 -4.52 1 84.25 91 PHE A C 1
ATOM 729 O O . PHE A 1 91 ? 8.25 -17.766 -4.48 1 84.25 91 PHE A O 1
ATOM 736 N N . HIS A 1 92 ? 10.227 -17.094 -3.824 1 84.12 92 HIS A N 1
ATOM 737 C CA . HIS A 1 92 ? 10.367 -18.188 -2.869 1 84.12 92 HIS A CA 1
ATOM 738 C C . HIS A 1 92 ? 10.219 -17.688 -1.436 1 84.12 92 HIS A C 1
ATOM 740 O O . HIS A 1 92 ? 11.156 -17.109 -0.873 1 84.12 92 HIS A O 1
ATOM 746 N N . LEU A 1 93 ? 9.086 -17.922 -0.946 1 81.25 93 LEU A N 1
ATOM 747 C CA . LEU A 1 93 ? 8.734 -17.453 0.389 1 81.25 93 LEU A CA 1
ATOM 748 C C . LEU A 1 93 ? 8.688 -18.609 1.381 1 81.25 93 LEU A C 1
ATOM 750 O O . LEU A 1 93 ? 8.508 -19.766 0.987 1 81.25 93 LEU A O 1
ATOM 754 N N . ASN A 1 94 ? 9 -18.266 2.559 1 76.38 94 ASN A N 1
ATOM 755 C CA . ASN A 1 94 ? 8.789 -19.266 3.602 1 76.38 94 ASN A CA 1
ATOM 756 C C . ASN A 1 94 ? 7.316 -19.359 3.992 1 76.38 94 ASN A C 1
ATOM 758 O O . ASN A 1 94 ? 6.496 -18.562 3.543 1 76.38 94 ASN A O 1
ATOM 762 N N . ASN A 1 95 ? 6.957 -20.328 4.863 1 82.12 95 ASN A N 1
ATOM 763 C CA . ASN A 1 95 ? 5.57 -20.625 5.211 1 82.12 95 ASN A CA 1
ATOM 764 C C . ASN A 1 95 ? 4.898 -19.438 5.891 1 82.12 95 ASN A C 1
ATOM 766 O O . ASN A 1 95 ? 3.717 -19.172 5.66 1 82.12 95 ASN A O 1
ATOM 770 N N . GLN A 1 96 ? 5.586 -18.75 6.66 1 76.75 96 GLN A N 1
ATOM 771 C CA . GLN A 1 96 ? 5.016 -17.625 7.379 1 76.75 96 GLN A CA 1
ATOM 772 C C . GLN A 1 96 ? 4.617 -16.5 6.422 1 76.75 96 GLN A C 1
ATOM 774 O O . GLN A 1 96 ? 3.543 -15.914 6.559 1 76.75 96 GLN A O 1
ATOM 779 N N . LEU A 1 97 ? 5.492 -16.25 5.5 1 79.62 97 LEU A N 1
ATOM 780 C CA . LEU A 1 97 ? 5.207 -15.195 4.52 1 79.62 97 LEU A CA 1
ATOM 781 C C . LEU A 1 97 ? 4.023 -15.586 3.641 1 79.62 97 LEU A C 1
ATOM 783 O O . LEU A 1 97 ? 3.188 -14.734 3.314 1 79.62 97 LEU A O 1
ATOM 787 N N . TYR A 1 98 ? 3.93 -16.812 3.371 1 84.56 98 TYR A N 1
ATOM 788 C CA . TYR A 1 98 ? 2.775 -17.281 2.613 1 84.56 98 TYR A CA 1
ATOM 789 C C . TYR A 1 98 ? 1.485 -17.062 3.393 1 84.56 98 TYR A C 1
ATOM 791 O O . TYR A 1 98 ? 0.476 -16.641 2.828 1 84.56 98 TYR A O 1
ATOM 799 N N . ASP A 1 99 ? 1.551 -17.328 4.645 1 83.38 99 ASP A N 1
ATOM 800 C CA . ASP A 1 99 ? 0.379 -17.156 5.496 1 83.38 99 ASP A CA 1
ATOM 801 C C . ASP A 1 99 ? -0.044 -15.688 5.547 1 83.38 99 ASP A C 1
ATOM 803 O O . ASP A 1 99 ? -1.237 -15.383 5.527 1 83.38 99 ASP A O 1
ATOM 807 N N . ILE A 1 100 ? 0.858 -14.82 5.566 1 80.56 100 ILE A N 1
ATOM 808 C CA . ILE A 1 100 ? 0.581 -13.391 5.641 1 80.56 100 ILE A CA 1
ATOM 809 C C . ILE A 1 100 ? -0.094 -12.93 4.348 1 80.56 100 ILE A C 1
ATOM 811 O O . ILE A 1 100 ? -1.072 -12.18 4.387 1 80.56 100 ILE A O 1
ATOM 815 N N . ILE A 1 101 ? 0.423 -13.375 3.232 1 85.12 101 ILE A N 1
ATOM 816 C CA . ILE A 1 101 ? -0.13 -12.953 1.949 1 85.12 101 ILE A CA 1
ATOM 817 C C . ILE A 1 101 ? -1.56 -13.477 1.809 1 85.12 101 ILE A C 1
ATOM 819 O O . ILE A 1 101 ? -2.441 -12.758 1.326 1 85.12 101 ILE A O 1
ATOM 823 N N . THR A 1 102 ? -1.743 -14.68 2.217 1 88.5 102 THR A N 1
ATOM 824 C CA . THR A 1 102 ? -3.08 -15.258 2.133 1 88.5 102 THR A CA 1
ATOM 825 C C . THR A 1 102 ? -4.043 -14.531 3.064 1 88.5 102 THR A C 1
ATOM 827 O O . THR A 1 102 ? -5.18 -14.242 2.686 1 88.5 102 THR A O 1
ATOM 830 N N . MET A 1 103 ? -3.615 -14.266 4.211 1 85 103 MET A N 1
ATOM 831 C CA . MET A 1 103 ? -4.441 -13.555 5.18 1 85 103 MET A CA 1
ATOM 832 C C . MET A 1 103 ? -4.832 -12.18 4.652 1 85 103 MET A C 1
ATOM 834 O O . MET A 1 103 ? -5.953 -11.719 4.879 1 85 103 MET A O 1
ATOM 838 N N . ARG A 1 104 ? -3.994 -11.57 3.984 1 86.62 104 ARG A N 1
ATOM 839 C CA . ARG A 1 104 ? -4.207 -10.188 3.557 1 86.62 104 ARG A CA 1
ATOM 840 C C . ARG A 1 104 ? -5.078 -10.133 2.305 1 86.62 104 ARG A C 1
ATOM 842 O O . ARG A 1 104 ? -5.922 -9.25 2.17 1 86.62 104 ARG A O 1
ATOM 849 N N . TYR A 1 105 ? -4.871 -11.062 1.416 1 91.31 105 TYR A N 1
ATOM 850 C CA . TYR A 1 105 ? -5.422 -10.852 0.081 1 91.31 105 TYR A CA 1
ATOM 851 C C . TYR A 1 105 ? -6.562 -11.82 -0.203 1 91.31 105 TYR A C 1
ATOM 853 O O . TYR A 1 105 ? -7.34 -11.617 -1.136 1 91.31 105 TYR A O 1
ATOM 861 N N . ALA A 1 106 ? -6.641 -12.914 0.59 1 92.88 106 ALA A N 1
ATOM 862 C CA . ALA A 1 106 ? -7.715 -13.875 0.37 1 92.88 106 ALA A CA 1
ATOM 863 C C . ALA A 1 106 ? -9.031 -13.375 0.961 1 92.88 106 ALA A C 1
ATOM 865 O O . ALA A 1 106 ? -9.031 -12.57 1.9 1 92.88 106 ALA A O 1
ATOM 866 N N . ASP A 1 107 ? -10.117 -13.773 0.377 1 89.94 107 ASP A N 1
ATOM 867 C CA . ASP A 1 107 ? -11.422 -13.469 0.948 1 89.94 107 ASP A CA 1
ATOM 868 C C . ASP A 1 107 ? -11.734 -14.398 2.119 1 89.94 107 ASP A C 1
ATOM 870 O O . ASP A 1 107 ? -10.867 -15.148 2.578 1 89.94 107 ASP A O 1
ATOM 874 N N . LYS A 1 108 ? -12.953 -14.25 2.662 1 86.31 108 LYS A N 1
ATOM 875 C CA . LYS A 1 108 ? -13.359 -15 3.846 1 86.31 108 LYS A CA 1
ATOM 876 C C . LYS A 1 108 ? -13.32 -16.5 3.582 1 86.31 108 LYS A C 1
ATOM 878 O O . LYS A 1 108 ? -13.234 -17.297 4.52 1 86.31 108 LYS A O 1
ATOM 883 N N . HIS A 1 109 ? -13.383 -16.906 2.311 1 90.88 109 HIS A N 1
ATOM 884 C CA . HIS A 1 109 ? -13.367 -18.312 1.949 1 90.88 109 HIS A CA 1
ATOM 885 C C . HIS A 1 109 ? -11.977 -18.75 1.494 1 90.88 109 HIS A C 1
ATOM 887 O O . HIS A 1 109 ? -11.812 -19.828 0.926 1 90.88 109 HIS A O 1
ATOM 893 N N . MET A 1 110 ? -11 -17.906 1.61 1 91.19 110 MET A N 1
ATOM 894 C CA . MET A 1 110 ? -9.586 -18.156 1.333 1 91.19 110 MET A CA 1
ATOM 895 C C . MET A 1 110 ? -9.336 -18.234 -0.168 1 91.19 110 MET A C 1
ATOM 897 O O . MET A 1 110 ? -8.383 -18.891 -0.608 1 91.19 110 MET A O 1
ATOM 901 N N . ASN A 1 111 ? -10.242 -17.609 -0.88 1 95.38 111 ASN A N 1
ATOM 902 C CA . ASN A 1 111 ? -10.023 -17.453 -2.314 1 95.38 111 ASN A CA 1
ATOM 903 C C . ASN A 1 111 ? -9.453 -16.078 -2.652 1 95.38 111 ASN A C 1
ATOM 905 O O . ASN A 1 111 ? -9.703 -15.109 -1.94 1 95.38 111 ASN A O 1
ATOM 909 N N . ILE A 1 112 ? -8.625 -16.078 -3.732 1 96.31 112 ILE A N 1
ATOM 910 C CA . ILE A 1 112 ? -8.016 -14.828 -4.176 1 96.31 112 ILE A CA 1
ATOM 911 C C . ILE A 1 112 ? -8.484 -14.5 -5.59 1 96.31 112 ILE A C 1
ATOM 913 O O . ILE A 1 112 ? -8.32 -15.305 -6.512 1 96.31 112 ILE A O 1
ATOM 917 N N . ASP A 1 113 ? -9.094 -13.352 -5.727 1 96.31 113 ASP A N 1
ATOM 918 C CA . ASP A 1 113 ? -9.516 -12.883 -7.039 1 96.31 113 ASP A CA 1
ATOM 919 C C . ASP A 1 113 ? -8.336 -12.328 -7.836 1 96.31 113 ASP A C 1
ATOM 921 O O . ASP A 1 113 ? -7.242 -12.156 -7.293 1 96.31 113 ASP A O 1
ATOM 925 N N . PHE A 1 114 ? -8.555 -12.102 -9.047 1 96.69 114 PHE A N 1
ATOM 926 C CA . PHE A 1 114 ? -7.484 -11.75 -9.977 1 96.69 114 PHE A CA 1
ATOM 927 C C . PHE A 1 114 ? -6.848 -10.414 -9.594 1 96.69 114 PHE A C 1
ATOM 929 O O . PHE A 1 114 ? -5.621 -10.289 -9.57 1 96.69 114 PHE A O 1
ATOM 936 N N . ASP A 1 115 ? -7.648 -9.438 -9.328 1 95.44 115 ASP A N 1
ATOM 937 C CA . ASP A 1 115 ? -7.09 -8.133 -9 1 95.44 115 ASP A CA 1
ATOM 938 C C . ASP A 1 115 ? -6.254 -8.195 -7.719 1 95.44 115 ASP A C 1
ATOM 940 O O . ASP A 1 115 ? -5.184 -7.594 -7.641 1 95.44 115 ASP A O 1
ATOM 944 N N . SER A 1 116 ? -6.734 -8.953 -6.734 1 95.12 116 SER A N 1
ATOM 945 C CA . SER A 1 116 ? -5.965 -9.141 -5.508 1 95.12 116 SER A CA 1
ATOM 946 C C . SER A 1 116 ? -4.664 -9.891 -5.781 1 95.12 116 SER A C 1
ATOM 948 O O . SER A 1 116 ? -3.635 -9.594 -5.172 1 95.12 116 SER A O 1
ATOM 950 N N . PHE A 1 117 ? -4.75 -10.797 -6.621 1 96.25 117 PHE A N 1
ATOM 951 C CA . PHE A 1 117 ? -3.574 -11.555 -7.035 1 96.25 117 PHE A CA 1
ATOM 952 C C . PHE A 1 117 ? -2.52 -10.633 -7.633 1 96.25 117 PHE A C 1
ATOM 954 O O . PHE A 1 117 ? -1.354 -10.672 -7.227 1 96.25 117 PHE A O 1
ATOM 961 N N . ILE A 1 118 ? -2.92 -9.805 -8.531 1 96.62 118 ILE A N 1
ATOM 962 C CA . ILE A 1 118 ? -2.004 -8.883 -9.188 1 96.62 118 ILE A CA 1
ATOM 963 C C . ILE A 1 118 ? -1.441 -7.898 -8.164 1 96.62 118 ILE A C 1
ATOM 965 O O . ILE A 1 118 ? -0.242 -7.613 -8.164 1 96.62 118 ILE A O 1
ATOM 969 N N . CYS A 1 119 ? -2.303 -7.414 -7.297 1 92.69 119 CYS A N 1
ATOM 970 C CA . CYS A 1 119 ? -1.854 -6.477 -6.27 1 92.69 119 CYS A CA 1
ATOM 971 C C . CYS A 1 119 ? -0.8 -7.113 -5.375 1 92.69 119 CYS A C 1
ATOM 973 O O . CYS A 1 119 ? 0.195 -6.477 -5.027 1 92.69 119 CYS A O 1
ATOM 975 N N . CYS A 1 120 ? -1.038 -8.297 -5.059 1 91.25 120 CYS A N 1
ATOM 976 C CA . CYS A 1 120 ? -0.08 -9.039 -4.242 1 91.25 120 CYS A CA 1
ATOM 977 C C . CYS A 1 120 ? 1.264 -9.156 -4.949 1 91.25 120 CYS A C 1
ATOM 979 O O . CYS A 1 120 ? 2.312 -8.93 -4.348 1 91.25 120 CYS A O 1
ATOM 981 N N . PHE A 1 121 ? 1.32 -9.469 -6.195 1 93.12 121 PHE A N 1
ATOM 982 C CA . PHE A 1 121 ? 2.547 -9.672 -6.961 1 93.12 121 PHE A CA 1
ATOM 983 C C . PHE A 1 121 ? 3.285 -8.352 -7.148 1 93.12 121 PHE A C 1
ATOM 985 O O . PHE A 1 121 ? 4.516 -8.312 -7.105 1 93.12 121 PHE A O 1
ATOM 992 N N . VAL A 1 122 ? 2.471 -7.301 -7.352 1 91.38 122 VAL A N 1
ATOM 993 C CA . VAL A 1 122 ? 3.07 -5.973 -7.426 1 91.38 122 VAL A CA 1
ATOM 994 C C . VAL A 1 122 ? 3.816 -5.664 -6.129 1 91.38 122 VAL A C 1
ATOM 996 O O . VAL A 1 122 ? 4.957 -5.195 -6.16 1 91.38 122 VAL A O 1
ATOM 999 N N . ARG A 1 123 ? 3.258 -5.961 -5.074 1 86.31 123 ARG A N 1
ATOM 1000 C CA . ARG A 1 123 ? 3.857 -5.699 -3.771 1 86.31 123 ARG A CA 1
ATOM 1001 C C . ARG A 1 123 ? 5.066 -6.598 -3.533 1 86.31 123 ARG A C 1
ATOM 1003 O O . ARG A 1 123 ? 6.102 -6.141 -3.045 1 86.31 123 ARG A O 1
ATOM 1010 N N . LEU A 1 124 ? 4.949 -7.852 -3.848 1 85.56 124 LEU A N 1
ATOM 1011 C CA . LEU A 1 124 ? 6.055 -8.797 -3.691 1 85.56 124 LEU A CA 1
ATOM 1012 C C . LEU A 1 124 ? 7.258 -8.367 -4.523 1 85.56 124 LEU A C 1
ATOM 1014 O O . LEU A 1 124 ? 8.383 -8.352 -4.027 1 85.56 124 LEU A O 1
ATOM 1018 N N . GLU A 1 125 ? 6.973 -8.031 -5.699 1 87.06 125 GLU A N 1
ATOM 1019 C CA . GLU A 1 125 ? 8.062 -7.598 -6.57 1 87.06 125 GLU A CA 1
ATOM 1020 C C . GLU A 1 125 ? 8.766 -6.363 -6.008 1 87.06 125 GLU A C 1
ATOM 1022 O O . GLU A 1 125 ? 9.992 -6.281 -6.02 1 87.06 125 GLU A O 1
ATOM 1027 N N . GLY A 1 126 ? 7.965 -5.391 -5.598 1 83.69 126 GLY A N 1
ATOM 1028 C CA . GLY A 1 126 ? 8.547 -4.215 -4.98 1 83.69 126 GLY A CA 1
ATOM 1029 C C . GLY A 1 126 ? 9.422 -4.539 -3.783 1 83.69 126 GLY A C 1
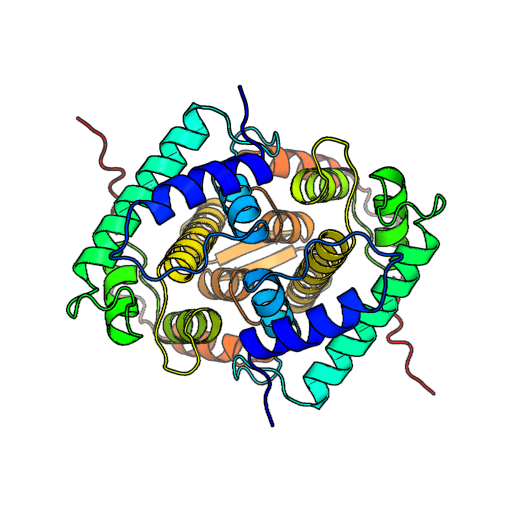ATOM 1030 O O . GLY A 1 126 ? 10.531 -4.008 -3.654 1 83.69 126 GLY A O 1
ATOM 1031 N N . MET A 1 127 ? 8.953 -5.395 -2.99 1 79.12 127 MET A N 1
ATOM 1032 C CA . MET A 1 127 ? 9.68 -5.766 -1.778 1 79.12 127 MET A CA 1
ATOM 1033 C C . MET A 1 127 ? 10.977 -6.492 -2.119 1 79.12 127 MET A C 1
ATOM 1035 O O . MET A 1 127 ? 12.016 -6.219 -1.523 1 79.12 127 MET A O 1
ATOM 1039 N N . PHE A 1 128 ? 10.93 -7.312 -2.996 1 77.62 128 PHE A N 1
ATOM 1040 C CA . PHE A 1 128 ? 12.125 -8.055 -3.381 1 77.62 128 PHE A CA 1
ATOM 1041 C C . PHE A 1 128 ? 13.141 -7.141 -4.055 1 77.62 128 PHE A C 1
ATOM 1043 O O . PHE A 1 128 ? 14.344 -7.242 -3.797 1 77.62 128 PHE A O 1
ATOM 1050 N N . ARG A 1 129 ? 12.688 -6.25 -4.871 1 78.31 129 ARG A N 1
ATOM 1051 C CA . ARG A 1 129 ? 13.578 -5.289 -5.512 1 78.31 129 ARG A CA 1
ATOM 1052 C C . ARG A 1 129 ? 14.273 -4.414 -4.473 1 78.31 129 ARG A C 1
ATOM 1054 O O . ARG A 1 129 ? 15.469 -4.141 -4.582 1 78.31 129 ARG A O 1
ATOM 1061 N N . ALA A 1 130 ? 13.516 -3.932 -3.568 1 72.88 130 ALA A N 1
ATOM 1062 C CA . ALA A 1 130 ? 14.078 -3.102 -2.506 1 72.88 130 ALA A CA 1
ATOM 1063 C C . ALA A 1 130 ? 15.102 -3.879 -1.687 1 72.88 130 ALA A C 1
ATOM 1065 O O . ALA A 1 130 ? 16.156 -3.352 -1.348 1 72.88 130 ALA A O 1
ATOM 1066 N N . PHE A 1 131 ? 14.852 -5.039 -1.395 1 72.62 131 PHE A N 1
ATOM 1067 C CA . PHE A 1 131 ? 15.773 -5.859 -0.619 1 72.62 131 PHE A CA 1
ATOM 1068 C C . PHE A 1 131 ? 17.078 -6.086 -1.381 1 72.62 131 PHE A C 1
ATOM 1070 O O . PHE A 1 131 ? 18.156 -5.957 -0.815 1 72.62 131 PHE A O 1
ATOM 1077 N N . HIS A 1 132 ? 16.875 -6.398 -2.555 1 76.56 132 HIS A N 1
ATOM 1078 C CA . HIS A 1 132 ? 18.062 -6.672 -3.361 1 76.56 132 HIS A CA 1
ATOM 1079 C C . HIS A 1 132 ? 18.906 -5.414 -3.539 1 76.56 132 HIS A C 1
ATOM 1081 O O . HIS A 1 132 ? 20.125 -5.496 -3.609 1 76.56 132 HIS A O 1
ATOM 1087 N N . ALA A 1 133 ? 18.219 -4.344 -3.586 1 71.94 133 ALA A N 1
ATOM 1088 C CA . ALA A 1 133 ? 18.938 -3.086 -3.756 1 71.94 133 ALA A CA 1
ATOM 1089 C C . ALA A 1 133 ? 19.75 -2.75 -2.51 1 71.94 133 ALA A C 1
ATOM 1091 O O . ALA A 1 133 ? 20.812 -2.117 -2.605 1 71.94 133 ALA A O 1
ATOM 1092 N N . PHE A 1 134 ? 19.359 -3.221 -1.406 1 70.62 134 PHE A N 1
ATOM 1093 C CA . PHE A 1 134 ? 20.031 -2.865 -0.163 1 70.62 134 PHE A CA 1
ATOM 1094 C C . PHE A 1 134 ? 20.984 -3.977 0.275 1 70.62 134 PHE A C 1
ATOM 1096 O O . PHE A 1 134 ? 21.906 -3.74 1.058 1 70.62 134 PHE A O 1
ATOM 1103 N N . ASP A 1 135 ? 20.656 -5.137 -0.148 1 74 135 ASP A N 1
ATOM 1104 C CA . ASP A 1 135 ? 21.516 -6.266 0.198 1 74 135 ASP A CA 1
ATOM 1105 C C . ASP A 1 135 ? 22.562 -6.504 -0.879 1 74 135 ASP A C 1
ATOM 1107 O O . ASP A 1 135 ? 22.594 -7.574 -1.493 1 74 135 ASP A O 1
ATOM 1111 N N . LYS A 1 136 ? 23.422 -5.586 -0.932 1 73.38 136 LYS A N 1
ATOM 1112 C CA . LYS A 1 136 ? 24.422 -5.613 -2 1 73.38 136 LYS A CA 1
ATOM 1113 C C . LYS A 1 136 ? 25.391 -6.773 -1.812 1 73.38 136 LYS A C 1
ATOM 1115 O O . LYS A 1 136 ? 25.875 -7.352 -2.791 1 73.38 136 LYS A O 1
ATOM 1120 N N . ASP A 1 137 ? 25.562 -7.066 -0.557 1 74.94 137 ASP A N 1
ATOM 1121 C CA . ASP A 1 137 ? 26.562 -8.109 -0.333 1 74.94 137 ASP A CA 1
ATOM 1122 C C . ASP A 1 137 ? 25.906 -9.492 -0.273 1 74.94 137 ASP A C 1
ATOM 1124 O O . ASP A 1 137 ? 26.594 -10.508 -0.158 1 74.94 137 ASP A O 1
ATOM 1128 N N . GLY A 1 138 ? 24.609 -9.492 -0.305 1 71.44 138 GLY A N 1
ATOM 1129 C CA . GLY A 1 138 ? 23.859 -10.742 -0.385 1 71.44 138 GLY A CA 1
ATOM 1130 C C . GLY A 1 138 ? 23.859 -11.516 0.922 1 71.44 138 GLY A C 1
ATOM 1131 O O . GLY A 1 138 ? 23.703 -12.734 0.928 1 71.44 138 GLY A O 1
ATOM 1132 N N . ASP A 1 139 ? 24.125 -10.844 2.041 1 73.25 139 ASP A N 1
ATOM 1133 C CA . ASP A 1 139 ? 24.188 -11.531 3.324 1 73.25 139 ASP A CA 1
ATOM 1134 C C . ASP A 1 139 ? 22.812 -11.625 3.977 1 73.25 139 ASP A C 1
ATOM 1136 O O . ASP A 1 139 ? 22.656 -12.25 5.027 1 73.25 139 ASP A O 1
ATOM 1140 N N . GLY A 1 140 ? 21.859 -11 3.307 1 71.88 140 GLY A N 1
ATOM 1141 C CA . GLY A 1 140 ? 20.5 -11.094 3.799 1 71.88 140 GLY A CA 1
ATOM 1142 C C . GLY A 1 140 ? 20.172 -10.062 4.859 1 71.88 140 GLY A C 1
ATOM 1143 O O . GLY A 1 140 ? 19.094 -10.086 5.445 1 71.88 140 GLY A O 1
ATOM 1144 N N . ILE A 1 141 ? 21.172 -9.172 5.125 1 73.12 141 ILE A N 1
ATOM 1145 C CA . ILE A 1 141 ? 20.969 -8.109 6.109 1 73.12 141 ILE A CA 1
ATOM 1146 C C . ILE A 1 141 ? 21.047 -6.75 5.426 1 73.12 141 ILE A C 1
ATOM 1148 O O . ILE A 1 141 ? 21.953 -6.5 4.621 1 73.12 141 ILE A O 1
ATOM 1152 N N . ILE A 1 142 ? 20.062 -5.93 5.637 1 73.06 142 ILE A N 1
ATOM 1153 C CA . ILE A 1 142 ? 20.078 -4.594 5.047 1 73.06 142 ILE A CA 1
ATOM 1154 C C . ILE A 1 142 ? 20.156 -3.543 6.156 1 73.06 142 ILE A C 1
ATOM 1156 O O . ILE A 1 142 ? 19.641 -3.758 7.258 1 73.06 142 ILE A O 1
ATOM 1160 N N . LYS A 1 143 ? 20.875 -2.562 5.844 1 72.94 143 LYS A N 1
ATOM 1161 C CA . LYS A 1 143 ? 20.938 -1.398 6.723 1 72.94 143 LYS A CA 1
ATOM 1162 C C . LYS A 1 143 ? 20.312 -0.176 6.07 1 72.94 143 LYS A C 1
ATOM 1164 O O . LYS A 1 143 ? 20.594 0.135 4.91 1 72.94 143 LYS A O 1
ATOM 1169 N N . LEU A 1 144 ? 19.328 0.282 6.805 1 71.62 144 LEU A N 1
ATOM 1170 C CA . LEU A 1 144 ? 18.609 1.419 6.242 1 71.62 144 LEU A CA 1
ATOM 1171 C C . LEU A 1 144 ? 18.547 2.572 7.238 1 71.62 144 LEU A C 1
ATOM 1173 O O . LEU A 1 144 ? 18.469 2.348 8.453 1 71.62 144 LEU A O 1
ATOM 1177 N N . ASN A 1 145 ? 18.688 3.764 6.684 1 69.12 145 ASN A N 1
ATOM 1178 C CA . ASN A 1 145 ? 18.297 4.906 7.496 1 69.12 145 ASN A CA 1
ATOM 1179 C C . ASN A 1 145 ? 16.797 5.168 7.391 1 69.12 145 ASN A C 1
ATOM 1181 O O . ASN A 1 145 ? 16.109 4.57 6.559 1 69.12 145 ASN A O 1
ATOM 1185 N N . VAL A 1 146 ? 16.234 5.906 8.352 1 60.81 146 VAL A N 1
ATOM 1186 C CA . VAL A 1 146 ? 14.805 6.141 8.477 1 60.81 146 VAL A CA 1
ATOM 1187 C C . VAL A 1 146 ? 14.242 6.66 7.156 1 60.81 146 VAL A C 1
ATOM 1189 O O . VAL A 1 146 ? 13.195 6.203 6.695 1 60.81 146 VAL A O 1
ATOM 1192 N N . LEU A 1 147 ? 14.938 7.496 6.574 1 59.94 147 LEU A N 1
ATOM 1193 C CA . LEU A 1 147 ? 14.438 8.133 5.359 1 59.94 147 LEU A CA 1
ATOM 1194 C C . LEU A 1 147 ? 14.359 7.125 4.215 1 59.94 147 LEU A C 1
ATOM 1196 O O . LEU A 1 147 ? 13.383 7.109 3.465 1 59.94 147 LEU A O 1
ATOM 1200 N N . GLU A 1 148 ? 15.367 6.289 4.215 1 63.09 148 GLU A N 1
ATOM 1201 C CA . GLU A 1 148 ? 15.375 5.246 3.195 1 63.09 148 GLU A CA 1
ATOM 1202 C C . GLU A 1 148 ? 14.219 4.27 3.398 1 63.09 148 GLU A C 1
ATOM 1204 O O . GLU A 1 148 ? 13.57 3.857 2.434 1 63.09 148 GLU A O 1
ATOM 1209 N N . ALA A 1 149 ? 14.008 4.086 4.648 1 62.78 149 ALA A N 1
ATOM 1210 C CA . ALA A 1 149 ? 12.969 3.119 4.977 1 62.78 149 ALA A CA 1
ATOM 1211 C C . ALA A 1 149 ? 11.586 3.666 4.629 1 62.78 149 ALA A C 1
ATOM 1213 O O . ALA A 1 149 ? 10.766 2.967 4.023 1 62.78 149 ALA A O 1
ATOM 1214 N N . VAL A 1 150 ? 11.367 4.914 4.953 1 62.19 150 VAL A N 1
ATOM 1215 C CA . VAL A 1 150 ? 10.07 5.535 4.723 1 62.19 150 VAL A CA 1
ATOM 1216 C C . VAL A 1 150 ? 9.836 5.703 3.223 1 62.19 150 VAL A C 1
ATOM 1218 O O . VAL A 1 150 ? 8.734 5.441 2.727 1 62.19 150 VAL A O 1
ATOM 1221 N N . CYS A 1 151 ? 10.781 6.148 2.537 1 59.06 151 CYS A N 1
ATOM 1222 C CA . CYS A 1 151 ? 10.664 6.355 1.099 1 59.06 151 CYS A CA 1
ATOM 1223 C C . CYS A 1 151 ? 10.336 5.047 0.386 1 59.06 151 CYS A C 1
ATOM 1225 O O 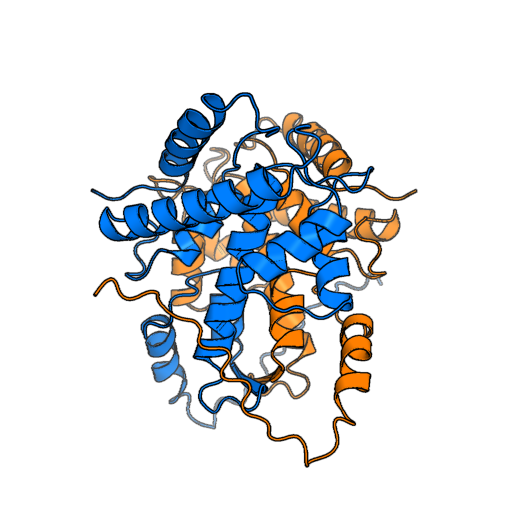. CYS A 1 151 ? 9.531 5.031 -0.547 1 59.06 151 CYS A O 1
ATOM 1227 N N . ARG A 1 152 ? 10.867 4.152 0.907 1 59.06 152 ARG A N 1
ATOM 1228 C CA . ARG A 1 152 ? 10.742 2.869 0.22 1 59.06 152 ARG A CA 1
ATOM 1229 C C . ARG A 1 152 ? 9.383 2.236 0.491 1 59.06 152 ARG A C 1
ATOM 1231 O O . ARG A 1 152 ? 8.82 1.563 -0.377 1 59.06 152 ARG A O 1
ATOM 1238 N N . SER A 1 153 ? 8.992 2.398 1.694 1 56.44 153 SER A N 1
ATOM 1239 C CA . SER A 1 153 ? 7.68 1.859 2.021 1 56.44 153 SER A CA 1
ATOM 1240 C C . SER A 1 153 ? 6.578 2.592 1.265 1 56.44 153 SER A C 1
ATOM 1242 O O . SER A 1 153 ? 5.512 2.027 1.007 1 56.44 153 SER A O 1
ATOM 1244 N N . THR A 1 154 ? 6.789 3.9 1.109 1 54.47 154 THR A N 1
ATOM 1245 C CA . THR A 1 154 ? 5.742 4.695 0.48 1 54.47 154 THR A CA 1
ATOM 1246 C C . THR A 1 154 ? 5.922 4.723 -1.035 1 54.47 154 THR A C 1
ATOM 1248 O O . THR A 1 154 ? 4.953 4.906 -1.776 1 54.47 154 THR A O 1
ATOM 1251 N N . CYS A 1 155 ? 7.23 4.855 -1.378 1 53.09 155 CYS A N 1
ATOM 1252 C CA . CYS A 1 155 ? 7.422 5.406 -2.713 1 53.09 155 CYS A CA 1
ATOM 1253 C C . CYS A 1 155 ? 8.023 4.367 -3.652 1 53.09 155 CYS A C 1
ATOM 1255 O O . CYS A 1 155 ? 8.172 3.203 -3.281 1 53.09 155 CYS A O 1
ATOM 1257 N N . ARG A 1 156 ? 9.117 4.961 -4.406 1 50.88 156 ARG A N 1
ATOM 1258 C CA . ARG A 1 156 ? 9.875 4.566 -5.59 1 50.88 156 ARG A CA 1
ATOM 1259 C C . ARG A 1 156 ? 10.828 3.416 -5.277 1 50.88 156 ARG A C 1
ATOM 1261 O O . ARG A 1 156 ? 11.773 3.58 -4.504 1 50.88 156 ARG A O 1
ATOM 1268 N N . TRP A 1 157 ? 10.211 2.262 -5.43 1 50.88 157 TRP A N 1
ATOM 1269 C CA . TRP A 1 157 ? 11.078 1.105 -5.23 1 50.88 157 TRP A CA 1
ATOM 1270 C C . TRP A 1 157 ? 12.297 1.173 -6.152 1 50.88 157 TRP A C 1
ATOM 1272 O O . TRP A 1 157 ? 13.141 0.279 -6.133 1 50.88 157 TRP A O 1
ATOM 1282 N N . HIS A 1 158 ? 12.359 2.32 -7.012 1 51.19 158 HIS A N 1
ATOM 1283 C CA . HIS A 1 158 ? 13.438 2.178 -7.98 1 51.19 158 HIS A CA 1
ATOM 1284 C C . HIS A 1 158 ? 14.805 2.334 -7.316 1 51.19 158 HIS A C 1
ATOM 1286 O O . HIS A 1 158 ? 14.961 3.133 -6.391 1 51.19 158 HIS A O 1
ATOM 1292 N N . SER A 1 159 ? 15.578 1.407 -7.535 1 43.88 159 SER A N 1
ATOM 1293 C CA . SER A 1 159 ? 17.016 1.36 -7.289 1 43.88 159 SER A CA 1
ATOM 1294 C C . SER A 1 159 ? 17.688 2.684 -7.648 1 43.88 159 SER A C 1
ATOM 1296 O O . SER A 1 159 ? 18.859 2.885 -7.371 1 43.88 159 SER A O 1
ATOM 1298 N N . ALA A 1 160 ? 17.188 3.498 -8.406 1 42 160 ALA A N 1
ATOM 1299 C CA . ALA A 1 160 ? 18.016 4.617 -8.852 1 42 160 ALA A CA 1
ATOM 1300 C C . ALA A 1 160 ? 18.188 5.641 -7.738 1 42 160 ALA A C 1
ATOM 1302 O O . ALA A 1 160 ? 17.328 5.781 -6.867 1 42 160 ALA A O 1
ATOM 1303 N N . PRO A 1 161 ? 19.281 6.41 -7.707 1 40.66 161 PRO A N 1
ATOM 1304 C CA . PRO A 1 161 ? 19.906 7.332 -6.762 1 40.66 161 PRO A CA 1
ATOM 1305 C C . PRO A 1 161 ? 18.969 8.445 -6.309 1 40.66 161 PRO A C 1
ATOM 1307 O O . PRO A 1 161 ? 19.391 9.367 -5.605 1 40.66 161 PRO A O 1
ATOM 1310 N N . PRO A 1 162 ? 18.047 8.719 -7.062 1 42.38 162 PRO A N 1
ATOM 1311 C CA . PRO A 1 162 ? 17.578 9.992 -6.516 1 42.38 162 PRO A CA 1
ATOM 1312 C C . PRO A 1 162 ? 17.141 9.891 -5.055 1 42.38 162 PRO A C 1
ATOM 1314 O O . PRO A 1 162 ? 17.312 10.836 -4.289 1 42.38 162 PRO A O 1
ATOM 1317 N N . CYS A 1 163 ? 16.469 8.938 -4.664 1 44.19 163 CYS A N 1
ATOM 1318 C CA . CYS A 1 163 ? 16.297 8.797 -3.223 1 44.19 163 CYS A CA 1
ATOM 1319 C C . CYS A 1 163 ? 17.656 8.727 -2.518 1 44.19 163 CYS A C 1
ATOM 1321 O O . CYS A 1 163 ? 17.75 9.062 -1.337 1 44.19 163 CYS A O 1
ATOM 1323 N N . ALA A 1 164 ? 18.656 8.219 -3.207 1 41.28 164 ALA A N 1
ATOM 1324 C CA . ALA A 1 164 ? 20.031 8.258 -2.713 1 41.28 164 ALA A CA 1
ATOM 1325 C C . ALA A 1 164 ? 20.516 9.695 -2.562 1 41.28 164 ALA A C 1
ATOM 1327 O O . ALA A 1 164 ? 21.25 10.008 -1.627 1 41.28 164 ALA A O 1
ATOM 1328 N N . ARG A 1 165 ? 20.297 10.398 -3.512 1 37.97 165 ARG A N 1
ATOM 1329 C CA . ARG A 1 165 ? 20.781 11.766 -3.377 1 37.97 165 ARG A CA 1
ATOM 1330 C C . ARG A 1 165 ? 20.141 12.469 -2.191 1 37.97 165 ARG A C 1
ATOM 1332 O O . ARG A 1 165 ? 20.688 13.422 -1.642 1 37.97 165 ARG A O 1
ATOM 1339 N N . ALA A 1 166 ? 18.984 12.289 -2.029 1 38.25 166 ALA A N 1
ATOM 1340 C CA . ALA A 1 166 ? 18.375 12.883 -0.841 1 38.25 166 ALA A CA 1
ATOM 1341 C C . ALA A 1 166 ? 19.141 12.484 0.421 1 38.25 166 ALA A C 1
ATOM 1343 O O . ALA A 1 166 ? 19.125 13.211 1.419 1 38.25 166 ALA A O 1
ATOM 1344 N N . LEU A 1 167 ? 19.953 11.461 0.325 1 36.66 167 LEU A N 1
ATOM 1345 C CA . LEU A 1 167 ? 20.75 10.93 1.42 1 36.66 167 LEU A CA 1
ATOM 1346 C C . LEU A 1 167 ? 22.031 11.742 1.596 1 36.66 167 LEU A C 1
ATOM 1348 O O . LEU A 1 167 ? 22.609 11.781 2.689 1 36.66 167 LEU A O 1
ATOM 1352 N N . HIS A 1 168 ? 22.625 12.328 0.623 1 33.66 168 HIS A N 1
ATOM 1353 C CA . HIS A 1 168 ? 23.922 12.961 0.844 1 33.66 168 HIS A CA 1
ATOM 1354 C C . HIS A 1 168 ? 23.797 14.164 1.771 1 33.66 168 HIS A C 1
ATOM 1356 O O . HIS A 1 168 ? 24.766 14.547 2.439 1 33.66 168 HIS A O 1
ATOM 1362 N N . HIS A 1 169 ? 22.906 14.961 1.589 1 31.98 169 HIS A N 1
ATOM 1363 C CA . HIS A 1 169 ? 23 16.172 2.402 1 31.98 169 HIS A CA 1
ATOM 1364 C C . HIS A 1 169 ? 22.734 15.867 3.871 1 31.98 169 HIS A C 1
ATOM 1366 O O . HIS A 1 169 ? 22.797 16.766 4.715 1 31.98 169 HIS A O 1
ATOM 1372 N N . LEU A 1 170 ? 22.312 14.734 4.109 1 31.78 170 LEU A N 1
ATOM 1373 C CA . LEU A 1 170 ? 22.125 14.492 5.535 1 31.78 170 LEU A CA 1
ATOM 1374 C C . LEU A 1 170 ? 23.453 14.164 6.211 1 31.78 170 LEU A C 1
ATOM 1376 O O . LEU A 1 170 ? 23.5 13.859 7.406 1 31.78 170 LEU A O 1
ATOM 1380 N N . HIS A 1 171 ? 24.516 14.188 5.441 1 28.98 171 HIS A N 1
ATOM 1381 C CA . HIS A 1 171 ? 25.75 13.961 6.188 1 28.98 171 HIS A CA 1
ATOM 1382 C C . HIS A 1 171 ? 26.062 15.141 7.102 1 28.98 171 HIS A C 1
ATOM 1384 O O . HIS A 1 171 ? 26.719 14.977 8.133 1 28.98 171 HIS A O 1
ATOM 1390 N N . ALA A 1 172 ? 26.141 16.469 6.59 1 29.59 172 ALA A N 1
ATOM 1391 C CA . ALA A 1 172 ? 26.891 17.516 7.281 1 29.59 172 ALA A CA 1
ATOM 1392 C C . ALA A 1 172 ? 26.109 18.047 8.484 1 29.59 172 ALA A C 1
ATOM 1394 O O . ALA A 1 172 ? 25.609 19.172 8.453 1 29.59 172 ALA A O 1
ATOM 1395 N N . VAL A 1 173 ? 25.062 17.531 8.984 1 30.03 173 VAL A N 1
ATOM 1396 C CA . VAL A 1 173 ? 24.719 18.234 10.211 1 30.03 173 VAL A CA 1
ATOM 1397 C C . VAL A 1 173 ? 25.859 18.125 11.219 1 30.03 173 VAL A C 1
ATOM 1399 O O . VAL A 1 173 ? 26.375 17.031 11.461 1 30.03 173 VAL A O 1
ATOM 1402 N N . PRO A 1 174 ? 26.672 19.219 11.461 1 27.69 174 PRO A N 1
ATOM 1403 C CA . PRO A 1 174 ? 27.672 19.281 12.531 1 27.69 174 PRO A CA 1
ATOM 1404 C C . PRO A 1 174 ? 27.219 18.578 13.812 1 27.69 174 PRO A C 1
ATOM 1406 O O . PRO A 1 174 ? 26.016 18.438 14.039 1 27.69 174 PRO A O 1
ATOM 1409 N N . PRO A 1 175 ? 28.234 17.906 14.641 1 26.84 175 PRO A N 1
ATOM 1410 C CA . PRO A 1 175 ? 28.094 17.234 15.945 1 26.84 175 PRO A CA 1
ATOM 1411 C C . PRO A 1 175 ? 27.234 18.016 16.922 1 26.84 175 PRO A C 1
ATOM 1413 O O . PRO A 1 175 ? 26.953 17.531 18.016 1 26.84 175 PRO A O 1
ATOM 1416 N N . TRP A 1 176 ? 27.328 19.375 16.953 1 25.48 176 TRP A N 1
ATOM 1417 C CA . TRP A 1 176 ? 26.891 20.141 18.109 1 25.48 176 TRP A CA 1
ATOM 1418 C C . TRP A 1 176 ? 25.375 20.031 18.312 1 25.48 176 TRP A C 1
ATOM 1420 O O . TRP A 1 176 ? 24.891 20.141 19.438 1 25.48 176 TRP A O 1
ATOM 1430 N N . ALA A 1 177 ? 24.578 20.609 17.344 1 24.09 177 ALA A N 1
ATOM 1431 C CA . ALA A 1 177 ? 23.281 20.938 17.906 1 24.09 177 ALA A CA 1
ATOM 1432 C C . ALA A 1 177 ? 22.516 19.656 18.266 1 24.09 177 ALA A C 1
ATOM 1434 O O . ALA A 1 177 ? 22 18.969 17.375 1 24.09 177 ALA A O 1
ATOM 1435 N N . ARG A 1 17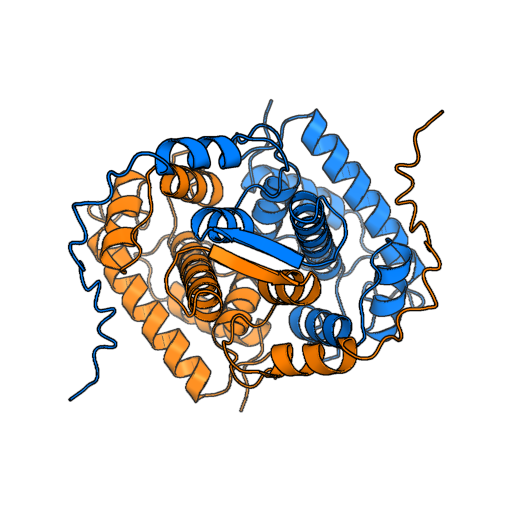8 ? 22.969 18.734 19.156 1 25.75 178 ARG A N 1
ATOM 1436 C CA . ARG A 1 178 ? 22.516 17.781 20.172 1 25.75 178 ARG A CA 1
ATOM 1437 C C . ARG A 1 178 ? 21.141 18.172 20.703 1 25.75 178 ARG A C 1
ATOM 1439 O O . ARG A 1 178 ? 20.734 17.703 21.766 1 25.75 178 ARG A O 1
ATOM 1446 N N . ASN A 1 179 ? 20.672 19.297 20.375 1 20.48 179 ASN A N 1
ATOM 1447 C CA . ASN A 1 179 ? 19.422 19.625 21.047 1 20.48 179 ASN A CA 1
ATOM 1448 C C . ASN A 1 179 ? 18.344 18.594 20.766 1 20.48 179 ASN A C 1
ATOM 1450 O O . ASN A 1 179 ? 18.125 18.219 19.609 1 20.48 179 ASN A O 1
ATOM 1454 N N . GLN A 1 180 ? 18.078 17.75 21.734 1 22.66 180 GLN A N 1
ATOM 1455 C CA . GLN A 1 180 ? 17.062 16.781 22.141 1 22.66 180 GLN A CA 1
ATOM 1456 C C . GLN A 1 180 ? 15.672 17.219 21.672 1 22.66 180 GLN A C 1
ATOM 1458 O O . GLN A 1 180 ? 14.953 17.922 22.406 1 22.66 180 GLN A O 1
ATOM 1463 N N . THR A 1 181 ? 15.562 17.859 20.641 1 22.77 181 THR A N 1
ATOM 1464 C CA . THR A 1 181 ? 14.133 18.156 20.578 1 22.77 181 THR A CA 1
ATOM 1465 C C . THR A 1 181 ? 13.312 16.875 20.75 1 22.77 181 THR A C 1
ATOM 1467 O O . THR A 1 181 ? 13.508 15.898 20.031 1 22.77 181 THR A O 1
ATOM 1470 N N . SER A 1 182 ? 12.969 16.562 22.016 1 21.62 182 SER A N 1
ATOM 1471 C CA . SER A 1 182 ? 11.984 15.664 22.609 1 21.62 182 SER A CA 1
ATOM 1472 C C . SER A 1 182 ? 10.75 15.539 21.719 1 21.62 182 SER A C 1
ATOM 1474 O O . SER A 1 182 ? 9.938 16.469 21.625 1 21.62 182 SER A O 1
ATOM 1476 N N . THR A 1 183 ? 10.922 15.445 20.609 1 23.16 183 THR A N 1
ATOM 1477 C CA . THR A 1 183 ? 9.633 15.227 19.953 1 23.16 183 THR A CA 1
ATOM 1478 C C . THR A 1 183 ? 8.82 14.164 20.688 1 23.16 183 THR A C 1
ATOM 1480 O O . THR A 1 183 ? 9.188 12.984 20.688 1 23.16 183 THR A O 1
ATOM 1483 N N . GLY A 1 184 ? 8.414 14.453 21.906 1 21.16 184 GLY A N 1
ATOM 1484 C CA . GLY A 1 184 ? 7.387 13.812 22.703 1 21.16 184 GLY A CA 1
ATOM 1485 C C . GLY A 1 184 ? 6.18 13.375 21.891 1 21.16 184 GLY A C 1
ATOM 1486 O O . GLY A 1 184 ? 5.523 14.203 21.25 1 21.16 184 GLY A O 1
ATOM 1487 N N . PHE A 1 185 ? 6.27 12.531 21.188 1 24.69 185 PHE A N 1
ATOM 1488 C CA . PHE A 1 185 ? 5.035 11.859 20.797 1 24.69 185 PHE A CA 1
ATOM 1489 C C . PHE A 1 185 ? 4.129 11.656 22.016 1 24.69 185 PHE A C 1
ATOM 1491 O O . PHE A 1 185 ? 4.418 10.836 22.875 1 24.69 185 PHE A O 1
ATOM 1498 N N . TYR A 1 186 ? 3.611 12.734 22.594 1 21.64 186 TYR A N 1
ATOM 1499 C CA . TYR A 1 186 ? 2.594 12.641 23.625 1 21.64 186 TYR A CA 1
ATOM 1500 C C . TYR A 1 186 ? 1.487 11.68 23.219 1 21.64 186 TYR A C 1
ATOM 1502 O O . TYR A 1 186 ? 0.847 11.852 22.188 1 21.64 186 TYR A O 1
ATOM 1510 N N . CYS A 1 187 ? 1.666 10.438 23.266 1 21.62 187 CYS A N 1
ATOM 1511 C CA . CYS A 1 187 ? 0.516 9.617 23.625 1 21.62 187 CYS A CA 1
ATOM 1512 C C . CYS A 1 187 ? -0.371 10.32 24.641 1 21.62 187 CYS A C 1
ATOM 1514 O O . CYS A 1 187 ? 0.076 10.641 25.734 1 21.62 187 CYS A O 1
ATOM 1516 N N . CYS A 1 188 ? -1.092 11.398 24.219 1 22.31 188 CYS A N 1
ATOM 1517 C CA . CYS A 1 188 ? -2.025 12 25.172 1 22.31 188 CYS A CA 1
ATOM 1518 C C . CYS A 1 188 ? -2.65 10.938 26.062 1 22.31 188 CYS A C 1
ATOM 1520 O O . CYS A 1 188 ? -3.385 10.07 25.594 1 22.31 188 CYS A O 1
ATOM 1522 N N . GLY A 1 189 ? -1.918 10.32 26.859 1 17.19 189 GLY A N 1
ATOM 1523 C CA . GLY A 1 189 ? -2.467 9.711 28.047 1 17.19 189 GLY A CA 1
ATOM 1524 C C . GLY A 1 189 ? -3.586 10.523 28.672 1 17.19 189 GLY A C 1
ATOM 1525 O O . GLY A 1 189 ? -3.436 11.727 28.891 1 17.19 189 GLY A O 1
ATOM 1526 N N . VAL A 1 190 ? -4.891 10.148 28.469 1 19.02 190 VAL A N 1
ATOM 1527 C CA . VAL A 1 190 ? -5.934 10.539 29.422 1 19.02 190 VAL A CA 1
ATOM 1528 C C . VAL A 1 190 ? -5.43 10.367 30.844 1 19.02 190 VAL A C 1
ATOM 1530 O O . VAL A 1 190 ? -4.941 9.297 31.219 1 19.02 190 VAL A O 1
ATOM 1533 N N . ASN A 1 191 ? -4.684 11.273 31.344 1 17.33 191 ASN A N 1
ATOM 1534 C CA . ASN A 1 191 ? -5.055 11.375 32.75 1 17.33 191 ASN A CA 1
ATOM 1535 C C . ASN A 1 191 ? -6.531 11.742 32.906 1 17.33 191 ASN A C 1
ATOM 1537 O O . ASN A 1 191 ? -7.039 12.617 32.219 1 17.33 191 ASN A O 1
ATOM 1541 N N . MET B 1 1 ? -15.945 -10.547 18.062 1 79.25 1 MET B N 1
ATOM 1542 C CA . MET B 1 1 ? -16.328 -10.219 16.703 1 79.25 1 MET B CA 1
ATOM 1543 C C . MET B 1 1 ? -15.188 -9.516 15.969 1 79.25 1 MET B C 1
ATOM 1545 O O . MET B 1 1 ? -14.477 -8.703 16.547 1 79.25 1 MET B O 1
ATOM 1549 N N . GLU B 1 2 ? -14.742 -10 14.797 1 91.06 2 GLU B N 1
ATOM 1550 C CA . GLU B 1 2 ? -13.656 -9.398 14.023 1 91.06 2 GLU B CA 1
ATOM 1551 C C . GLU B 1 2 ? -14.148 -8.898 12.672 1 91.06 2 GLU B C 1
ATOM 1553 O O . GLU B 1 2 ? -15.133 -9.414 12.133 1 91.06 2 GLU B O 1
ATOM 1558 N N . ILE B 1 3 ? -13.664 -7.781 12.328 1 93.06 3 ILE B N 1
ATOM 1559 C CA . ILE B 1 3 ? -14.055 -7.148 11.07 1 93.06 3 ILE B CA 1
ATOM 1560 C C . ILE B 1 3 ? -12.992 -7.406 10.008 1 93.06 3 ILE B C 1
ATOM 1562 O O . ILE B 1 3 ? -11.797 -7.25 10.266 1 93.06 3 ILE B O 1
ATOM 1566 N N . CYS B 1 4 ? -13.469 -7.957 8.844 1 93.19 4 CYS B N 1
ATOM 1567 C CA . CYS B 1 4 ? -12.555 -8.172 7.734 1 93.19 4 CYS B CA 1
ATOM 1568 C C . CYS B 1 4 ? -12.484 -6.949 6.832 1 93.19 4 CYS B C 1
ATOM 1570 O O . CYS B 1 4 ? -13.195 -5.969 7.062 1 93.19 4 CYS B O 1
ATOM 1572 N N . ALA B 1 5 ? -11.688 -6.965 5.816 1 93.38 5 ALA B N 1
ATOM 1573 C CA . ALA B 1 5 ? -11.422 -5.809 4.965 1 93.38 5 ALA B CA 1
ATOM 1574 C C . ALA B 1 5 ? -12.688 -5.363 4.234 1 93.38 5 ALA B C 1
ATOM 1576 O O . ALA B 1 5 ? -12.984 -4.168 4.156 1 93.38 5 ALA B O 1
ATOM 1577 N N . ASP B 1 6 ? -13.445 -6.305 3.736 1 93.5 6 ASP B N 1
ATOM 1578 C CA . ASP B 1 6 ? -14.68 -5.984 3.018 1 93.5 6 ASP B CA 1
ATOM 1579 C C . ASP B 1 6 ? -15.695 -5.316 3.938 1 93.5 6 ASP B C 1
ATOM 1581 O O . ASP B 1 6 ? -16.375 -4.375 3.535 1 93.5 6 ASP B O 1
ATOM 1585 N N . GLU B 1 7 ? -15.789 -5.801 5.082 1 94.88 7 GLU B N 1
ATOM 1586 C CA . GLU B 1 7 ? -16.703 -5.238 6.066 1 94.88 7 GLU B CA 1
ATOM 1587 C C . GLU B 1 7 ? -16.266 -3.844 6.504 1 94.88 7 GLU B C 1
ATOM 1589 O O . GLU B 1 7 ? -17.094 -2.943 6.656 1 94.88 7 GLU B O 1
ATOM 1594 N N . LEU B 1 8 ? -14.984 -3.713 6.734 1 96.31 8 LEU B N 1
ATOM 1595 C CA . LEU B 1 8 ? -14.438 -2.402 7.078 1 96.31 8 LEU B CA 1
ATOM 1596 C C . LEU B 1 8 ? -14.742 -1.385 5.984 1 96.31 8 LEU B C 1
ATOM 1598 O O . LEU B 1 8 ? -15.141 -0.254 6.273 1 96.31 8 LEU B O 1
ATOM 1602 N N . LYS B 1 9 ? -14.539 -1.771 4.789 1 96.06 9 LYS B N 1
ATOM 1603 C CA . LYS B 1 9 ? -14.828 -0.918 3.639 1 96.06 9 LYS B CA 1
ATOM 1604 C C . LYS B 1 9 ? -16.266 -0.431 3.662 1 96.06 9 LYS B C 1
ATOM 1606 O O . LYS B 1 9 ? -16.531 0.755 3.455 1 96.06 9 LYS B O 1
ATOM 1611 N N . LYS B 1 10 ? -17.203 -1.308 3.891 1 96.19 10 LYS B N 1
ATOM 1612 C CA . LYS B 1 10 ? -18.625 -0.952 3.953 1 96.19 10 LYS B CA 1
ATOM 1613 C C . LYS B 1 10 ? -18.891 0.048 5.074 1 96.19 10 LYS B C 1
ATOM 1615 O O . LYS B 1 10 ? -19.578 1.051 4.871 1 96.19 10 LYS B O 1
ATOM 1620 N N . VAL B 1 11 ? -18.328 -0.233 6.242 1 95.94 11 VAL B N 1
ATOM 1621 C CA . VAL B 1 11 ? -18.531 0.617 7.41 1 95.94 11 VAL B CA 1
ATOM 1622 C C . VAL B 1 11 ? -17.969 2.012 7.141 1 95.94 11 VAL B C 1
ATOM 1624 O O . VAL B 1 11 ? -18.656 3.014 7.34 1 95.94 11 VAL B O 1
ATOM 1627 N N . LEU B 1 12 ? -16.75 2.092 6.66 1 96.62 12 LEU B N 1
ATOM 1628 C CA . LEU B 1 12 ? -16.094 3.375 6.445 1 96.62 12 LEU B CA 1
ATOM 1629 C C . LEU B 1 12 ? -16.797 4.172 5.352 1 96.62 12 LEU B C 1
ATOM 1631 O O . LEU B 1 12 ? -16.969 5.387 5.473 1 96.62 12 LEU B O 1
ATOM 1635 N N . ASN B 1 13 ? -17.219 3.527 4.332 1 96.44 13 ASN B N 1
ATOM 1636 C CA . ASN B 1 13 ? -17.875 4.219 3.232 1 96.44 13 ASN B CA 1
ATOM 1637 C C . ASN B 1 13 ? -19.281 4.688 3.625 1 96.44 13 ASN B C 1
ATOM 1639 O O . ASN B 1 13 ? -19.766 5.707 3.129 1 96.44 13 ASN B O 1
ATOM 1643 N N . THR B 1 14 ? -19.938 3.961 4.496 1 95.25 14 THR B N 1
ATOM 1644 C CA . THR B 1 14 ? -21.203 4.43 5.035 1 95.25 14 THR B CA 1
ATOM 1645 C C . THR B 1 14 ? -21.016 5.723 5.824 1 95.25 14 THR B C 1
ATOM 1647 O O . THR B 1 14 ? -21.797 6.656 5.695 1 95.25 14 THR B O 1
ATOM 1650 N N . VAL B 1 15 ? -19.953 5.75 6.578 1 92.19 15 VAL B N 1
ATOM 1651 C CA . VAL B 1 15 ? -19.656 6.914 7.406 1 92.19 15 VAL B CA 1
ATOM 1652 C C . VAL B 1 15 ? -19.281 8.102 6.52 1 92.19 15 VAL B C 1
ATOM 1654 O O . VAL B 1 15 ? -19.781 9.211 6.707 1 92.19 15 VAL B O 1
ATOM 1657 N N . VAL B 1 16 ? -18.406 7.906 5.594 1 92.56 16 VAL B N 1
ATOM 1658 C CA . VAL B 1 16 ? -17.906 8.984 4.746 1 92.56 16 VAL B CA 1
ATOM 1659 C C . VAL B 1 16 ? -19.047 9.562 3.914 1 92.56 16 VAL B C 1
ATOM 1661 O O . VAL B 1 16 ? -19.078 10.766 3.648 1 92.56 16 VAL B O 1
ATOM 1664 N N . ASN B 1 17 ? -19.984 8.719 3.535 1 93 17 ASN B N 1
ATOM 1665 C CA . ASN B 1 17 ? -21.125 9.148 2.727 1 93 17 ASN B CA 1
ATOM 1666 C C . ASN B 1 17 ? -22.047 10.086 3.506 1 93 17 ASN B C 1
ATOM 1668 O O . ASN B 1 17 ? -22.859 10.805 2.914 1 93 17 ASN B O 1
ATOM 1672 N N . LYS B 1 18 ? -21.922 10.047 4.734 1 91.81 18 LYS B N 1
ATOM 1673 C CA . LYS B 1 18 ? -22.703 10.953 5.57 1 91.81 18 LYS B CA 1
ATOM 1674 C C . LYS B 1 18 ? -22.109 12.352 5.578 1 91.81 18 LYS B C 1
ATOM 1676 O O . LYS B 1 18 ? -22.781 13.32 5.926 1 91.81 18 LYS B O 1
ATOM 1681 N N . HIS B 1 19 ? -20.859 12.477 5.297 1 91.38 19 HIS B N 1
ATOM 1682 C CA . HIS B 1 19 ? -20.172 13.758 5.273 1 91.38 19 HIS B CA 1
ATOM 1683 C C . HIS B 1 19 ? -20.062 14.305 3.854 1 91.38 19 HIS B C 1
ATOM 1685 O O . HIS B 1 19 ? -19.078 14.062 3.156 1 91.38 19 HIS B O 1
ATOM 1691 N N . LYS B 1 20 ? -20.953 15.164 3.51 1 89.31 20 LYS B N 1
ATOM 1692 C CA . LYS B 1 20 ? -21.047 15.656 2.141 1 89.31 20 LYS B CA 1
ATOM 1693 C C . LYS B 1 20 ? -20.016 16.734 1.864 1 89.31 20 LYS B C 1
ATOM 1695 O O . LYS B 1 20 ? -19.766 17.094 0.709 1 89.31 20 LYS B O 1
ATOM 1700 N N . ASP B 1 21 ? -19.406 17.188 2.92 1 91.81 21 ASP B N 1
ATOM 1701 C CA . ASP B 1 21 ? -18.422 18.25 2.781 1 91.81 21 ASP B CA 1
ATOM 1702 C C . ASP B 1 21 ? -17.062 17.688 2.393 1 91.81 21 ASP B C 1
ATOM 1704 O O . ASP B 1 21 ? -16.141 18.438 2.074 1 91.81 21 ASP B O 1
ATOM 1708 N N . LEU B 1 22 ? -16.938 16.375 2.385 1 93 22 LEU B N 1
ATOM 1709 C CA . LEU B 1 22 ? -15.688 15.703 2.023 1 93 22 LEU B CA 1
ATOM 1710 C C . LEU B 1 22 ? -15.75 15.156 0.601 1 93 22 LEU B C 1
ATOM 1712 O O . LEU B 1 22 ? -16.672 14.414 0.26 1 93 22 LEU B O 1
ATOM 1716 N N . LYS B 1 23 ? -14.867 15.602 -0.188 1 94.25 23 LYS B N 1
ATOM 1717 C CA . LYS B 1 23 ? -14.758 14.984 -1.506 1 94.25 23 LYS B CA 1
ATOM 1718 C C . LYS B 1 23 ? -14.031 13.641 -1.424 1 94.25 23 LYS B C 1
ATOM 1720 O O . LYS B 1 23 ? -12.906 13.57 -0.92 1 94.25 23 LYS B O 1
ATOM 1725 N N . THR B 1 24 ? -14.695 12.617 -1.824 1 93.12 24 THR B N 1
ATOM 1726 C CA . THR B 1 24 ? -14.133 11.273 -1.745 1 93.12 24 THR B CA 1
ATOM 1727 C C . THR B 1 24 ? -14.789 10.352 -2.768 1 93.12 24 THR B C 1
ATOM 1729 O O . THR B 1 24 ? -15.953 10.547 -3.127 1 93.12 24 THR B O 1
ATOM 1732 N N . HIS B 1 25 ? -14.008 9.383 -3.252 1 89.94 25 HIS B N 1
ATOM 1733 C CA . HIS B 1 25 ? -14.547 8.305 -4.074 1 89.94 25 HIS B CA 1
ATOM 1734 C C . HIS B 1 25 ? -14.805 7.055 -3.238 1 89.94 25 HIS B C 1
ATOM 1736 O O . HIS B 1 25 ? -15.203 6.016 -3.773 1 89.94 25 HIS B O 1
ATOM 1742 N N . GLY B 1 26 ? -14.578 7.223 -1.949 1 93.12 26 GLY B N 1
ATOM 1743 C CA . GLY B 1 26 ? -14.727 6.066 -1.079 1 93.12 26 GLY B CA 1
ATOM 1744 C C . GLY B 1 26 ? -13.43 5.305 -0.873 1 93.12 26 GLY B C 1
ATOM 1745 O O . GLY B 1 26 ? -12.531 5.352 -1.722 1 93.12 26 GLY B O 1
ATOM 1746 N N . PHE B 1 27 ? -13.391 4.613 0.193 1 95.19 27 PHE B N 1
ATOM 1747 C CA . PHE B 1 27 ? -12.211 3.803 0.478 1 95.19 27 PHE B CA 1
ATOM 1748 C C . PHE B 1 27 ? -12.219 2.521 -0.347 1 95.19 27 PHE B C 1
ATOM 1750 O O . PHE B 1 27 ? -13.273 1.903 -0.53 1 95.19 27 PHE B O 1
ATOM 1757 N N . THR B 1 28 ? -11.07 2.207 -0.757 1 94.12 28 THR B N 1
ATOM 1758 C CA . THR B 1 28 ? -10.914 0.997 -1.555 1 94.12 28 THR B CA 1
ATOM 1759 C C . THR B 1 28 ? -10.586 -0.198 -0.664 1 94.12 28 THR B C 1
ATOM 1761 O O . THR B 1 28 ? -10.25 -0.031 0.51 1 94.12 28 THR B O 1
ATOM 1764 N N . LEU B 1 29 ? -10.734 -1.366 -1.277 1 92.94 29 LEU B N 1
ATOM 1765 C CA . LEU B 1 29 ? -10.383 -2.58 -0.549 1 92.94 29 LEU B CA 1
ATOM 1766 C C . LEU B 1 29 ? -8.914 -2.564 -0.142 1 92.94 29 LEU B C 1
ATOM 1768 O O . LEU B 1 29 ? -8.578 -2.918 0.991 1 92.94 29 LEU B O 1
ATOM 1772 N N . GLU B 1 30 ? -8.062 -2.137 -0.943 1 90 30 GLU B N 1
ATOM 1773 C CA . GLU B 1 30 ? -6.625 -2.082 -0.668 1 90 30 GLU B CA 1
ATOM 1774 C C . GLU B 1 30 ? -6.32 -1.132 0.486 1 90 30 GLU B C 1
ATOM 1776 O O . GLU B 1 30 ? -5.461 -1.417 1.321 1 90 30 GLU B O 1
ATOM 1781 N N . SER B 1 31 ? -7.016 -0.021 0.48 1 92.25 31 SER B N 1
ATOM 1782 C CA . SER B 1 31 ? -6.828 0.915 1.584 1 92.25 31 SER B CA 1
ATOM 1783 C C . SER B 1 31 ? -7.246 0.294 2.912 1 92.25 31 SER B C 1
ATOM 1785 O O . SER B 1 31 ? -6.566 0.466 3.926 1 92.25 31 SER B O 1
ATOM 1787 N N . CYS B 1 32 ? -8.336 -0.461 2.879 1 94.38 32 CYS B N 1
ATOM 1788 C CA . CYS B 1 32 ? -8.82 -1.102 4.098 1 94.38 32 CYS B CA 1
ATOM 1789 C C . CYS B 1 32 ? -7.871 -2.211 4.543 1 94.38 32 CYS B C 1
ATOM 1791 O O . CYS B 1 32 ? -7.664 -2.412 5.742 1 94.38 32 CYS B O 1
ATOM 1793 N N . ARG B 1 33 ? -7.316 -2.938 3.594 1 91.31 33 ARG B N 1
ATOM 1794 C CA . ARG B 1 33 ? -6.297 -3.928 3.928 1 91.31 33 ARG B CA 1
ATOM 1795 C C . ARG B 1 33 ? -5.113 -3.277 4.633 1 91.31 33 ARG B C 1
ATOM 1797 O O . ARG B 1 33 ? -4.57 -3.836 5.59 1 91.31 33 ARG B O 1
ATOM 1804 N N . SER B 1 34 ? -4.727 -2.107 4.184 1 89.38 34 SER B N 1
ATOM 1805 C CA . SER B 1 34 ? -3.619 -1.379 4.793 1 89.38 34 SER B CA 1
ATOM 1806 C C . SER B 1 34 ? -3.965 -0.93 6.207 1 89.38 34 SER B C 1
ATOM 1808 O O . SER B 1 34 ? -3.115 -0.958 7.098 1 89.38 34 SER B O 1
ATOM 1810 N N . MET B 1 35 ? -5.18 -0.545 6.371 1 93.06 35 MET B N 1
ATOM 1811 C CA . MET B 1 35 ? -5.625 -0.128 7.695 1 93.06 35 MET B CA 1
ATOM 1812 C C . MET B 1 35 ? -5.613 -1.304 8.672 1 93.06 35 MET B C 1
ATOM 1814 O O . MET B 1 35 ? -5.184 -1.162 9.812 1 93.06 35 MET B O 1
ATOM 1818 N N . ILE B 1 36 ? -6.059 -2.422 8.219 1 92.38 36 ILE B N 1
ATOM 1819 C CA . ILE B 1 36 ? -6.062 -3.629 9.039 1 92.38 36 ILE B CA 1
ATOM 1820 C C . ILE B 1 36 ? -4.629 -4.02 9.391 1 92.38 36 ILE B C 1
ATOM 1822 O O . ILE B 1 36 ? -4.324 -4.309 10.555 1 92.38 36 ILE B O 1
ATOM 1826 N N . ALA B 1 37 ? -3.787 -3.965 8.383 1 86.62 37 ALA B N 1
ATOM 1827 C CA . ALA B 1 37 ? -2.383 -4.293 8.617 1 86.62 37 ALA B CA 1
ATOM 1828 C C . ALA B 1 37 ? -1.777 -3.387 9.688 1 86.62 37 ALA B C 1
ATOM 1830 O O . ALA B 1 37 ? -0.952 -3.83 10.492 1 86.62 37 ALA B O 1
ATOM 1831 N N . LEU B 1 38 ? -2.18 -2.158 9.703 1 86.94 38 LEU B N 1
ATOM 1832 C CA . LEU B 1 38 ? -1.658 -1.183 10.656 1 86.94 38 LEU B CA 1
ATOM 1833 C C . LEU B 1 38 ? -2.172 -1.47 12.062 1 86.94 38 LEU B C 1
ATOM 1835 O O . LEU B 1 38 ? -1.423 -1.354 13.039 1 86.94 38 LEU B O 1
ATOM 1839 N N . MET B 1 39 ? -3.4 -1.878 12.156 1 91.12 39 MET B N 1
ATOM 1840 C CA . MET B 1 39 ? -4.051 -1.887 13.469 1 91.12 39 MET B CA 1
ATOM 1841 C C . MET B 1 39 ? -4.07 -3.293 14.055 1 91.12 39 MET B C 1
ATOM 1843 O O . MET B 1 39 ? -4.301 -3.467 15.25 1 91.12 39 MET B O 1
ATOM 1847 N N . ASP B 1 40 ? -3.873 -4.266 13.211 1 87.75 40 ASP B N 1
ATOM 1848 C CA . ASP B 1 40 ? -3.969 -5.664 13.625 1 87.75 40 ASP B CA 1
ATOM 1849 C C . ASP B 1 40 ? -2.768 -6.066 14.477 1 87.75 40 ASP B C 1
ATOM 1851 O O . ASP B 1 40 ? -1.726 -6.457 13.945 1 87.75 40 ASP B O 1
ATOM 1855 N N . THR B 1 41 ? -2.943 -6.105 15.742 1 83.69 41 THR B N 1
ATOM 1856 C CA . THR B 1 41 ? -1.829 -6.371 16.641 1 83.69 41 THR B CA 1
ATOM 1857 C C . THR B 1 41 ? -1.749 -7.855 16.984 1 83.69 41 THR B C 1
ATOM 1859 O O . THR B 1 41 ? -0.684 -8.359 17.344 1 83.69 41 THR B O 1
ATOM 1862 N N . ASP B 1 42 ? -2.816 -8.625 16.812 1 82.5 42 ASP B N 1
ATOM 1863 C CA . ASP B 1 42 ? -2.803 -10.039 17.188 1 82.5 42 ASP B CA 1
ATOM 1864 C C . ASP B 1 42 ? -2.51 -10.93 15.984 1 82.5 42 ASP B C 1
ATOM 1866 O O . ASP B 1 42 ? -2.453 -12.148 16.109 1 82.5 42 ASP B O 1
ATOM 1870 N N . GLY B 1 43 ? -2.424 -10.328 14.766 1 79.06 43 GLY B N 1
ATOM 1871 C CA . GLY B 1 43 ? -2.021 -11.07 13.578 1 79.06 43 GLY B CA 1
ATOM 1872 C C . GLY B 1 43 ? -3.139 -11.922 13 1 79.06 43 GLY B C 1
ATOM 1873 O O . GLY B 1 43 ? -2.879 -12.898 12.289 1 79.06 43 GLY B O 1
ATOM 1874 N N . SER B 1 44 ? -4.355 -11.594 13.234 1 83.88 44 SER B N 1
ATOM 1875 C CA . SER B 1 44 ? -5.484 -12.391 12.766 1 83.88 44 SER B CA 1
ATOM 1876 C C . SER B 1 44 ? -5.836 -12.047 11.32 1 83.88 44 SER B C 1
ATOM 1878 O O . SER B 1 44 ? -6.547 -12.805 10.656 1 83.88 44 SER B O 1
ATOM 1880 N N . GLY B 1 45 ? -5.391 -10.875 10.906 1 84.31 45 GLY B N 1
ATOM 1881 C CA . GLY B 1 45 ? -5.77 -10.414 9.578 1 84.31 45 GLY B CA 1
ATOM 1882 C C . GLY B 1 45 ? -7.09 -9.664 9.562 1 84.31 45 GLY B C 1
ATOM 1883 O O . GLY B 1 45 ? -7.555 -9.242 8.508 1 84.31 45 GLY B O 1
ATOM 1884 N N . LYS B 1 46 ? -7.664 -9.562 10.672 1 92.19 46 LYS B N 1
ATOM 1885 C CA . LYS B 1 46 ? -8.906 -8.836 10.906 1 92.19 46 LYS B CA 1
ATOM 1886 C C . LYS B 1 46 ? -8.766 -7.871 12.086 1 92.19 46 LYS B C 1
ATOM 1888 O O . LYS B 1 46 ? -7.723 -7.832 12.742 1 92.19 46 LYS B O 1
ATOM 1893 N N . LEU B 1 47 ? -9.773 -7.047 12.25 1 94.31 47 LEU B N 1
ATOM 1894 C CA . LEU B 1 47 ? -9.75 -6.125 13.383 1 94.31 47 LEU B CA 1
ATOM 1895 C C . LEU B 1 47 ? -10.742 -6.566 14.453 1 94.31 47 LEU B C 1
ATOM 1897 O O . LEU B 1 47 ? -11.922 -6.777 14.172 1 94.31 47 LEU B O 1
ATOM 1901 N N . ASN B 1 48 ? -10.25 -6.703 15.641 1 94.75 48 ASN B N 1
ATOM 1902 C CA . ASN B 1 48 ? -11.164 -6.859 16.766 1 94.75 48 ASN B CA 1
ATOM 1903 C C . ASN B 1 48 ? -11.734 -5.516 17.203 1 94.75 48 ASN B C 1
ATOM 1905 O O . ASN B 1 48 ? -11.422 -4.477 16.625 1 94.75 48 ASN B O 1
ATOM 1909 N N . LEU B 1 49 ? -12.586 -5.59 18.203 1 94.88 49 LEU B N 1
ATOM 1910 C CA . LEU B 1 49 ? -13.297 -4.379 18.594 1 94.88 49 LEU B CA 1
ATOM 1911 C C . LEU B 1 49 ? -12.328 -3.314 19.094 1 94.88 49 LEU B C 1
ATOM 1913 O O . LEU B 1 49 ? -12.461 -2.137 18.75 1 94.88 49 LEU B O 1
ATOM 1917 N N . GLN B 1 50 ? -11.406 -3.693 19.844 1 95.12 50 GLN B N 1
ATOM 1918 C CA . GLN B 1 50 ? -10.438 -2.744 20.375 1 95.12 50 GLN B CA 1
ATOM 1919 C C . GLN B 1 50 ? -9.594 -2.133 19.266 1 95.12 50 GLN B C 1
ATOM 1921 O O . GLN B 1 50 ? -9.391 -0.917 19.234 1 95.12 50 GLN B O 1
ATOM 1926 N N . GLU B 1 51 ? -9.07 -2.939 18.422 1 93.56 51 GLU B N 1
ATOM 1927 C CA . GLU B 1 51 ? -8.273 -2.477 17.297 1 93.56 51 GLU B CA 1
ATOM 1928 C C . GLU B 1 51 ? -9.078 -1.55 16.391 1 93.56 51 GLU B C 1
ATOM 1930 O O . GLU B 1 51 ? -8.555 -0.54 15.906 1 93.56 51 GLU B O 1
ATOM 1935 N N . PHE B 1 52 ? -10.328 -1.908 16.281 1 96.12 52 PHE B N 1
ATOM 1936 C CA . PHE B 1 52 ? -11.203 -1.083 15.469 1 96.12 52 PHE B CA 1
ATOM 1937 C C . PHE B 1 52 ? -11.422 0.281 16.109 1 96.12 52 PHE B C 1
ATOM 1939 O O . PHE B 1 52 ? -11.398 1.307 15.43 1 96.12 52 PHE B O 1
ATOM 1946 N N . HIS B 1 53 ? -11.648 0.262 17.359 1 96.25 53 HIS B N 1
ATOM 1947 C CA . HIS B 1 53 ? -11.859 1.514 18.078 1 96.25 53 HIS B CA 1
ATOM 1948 C C . HIS B 1 53 ? -10.641 2.424 17.969 1 96.25 53 HIS B C 1
ATOM 1950 O O . HIS B 1 53 ? -10.781 3.639 17.812 1 96.25 53 HIS B O 1
ATOM 1956 N N . HIS B 1 54 ? -9.477 1.868 17.984 1 95.31 54 HIS B N 1
ATOM 1957 C CA . HIS B 1 54 ? -8.25 2.637 17.828 1 95.31 54 HIS B CA 1
ATOM 1958 C C . HIS B 1 54 ? -8.148 3.236 16.438 1 95.31 54 HIS B C 1
ATOM 1960 O O . HIS B 1 54 ? -7.793 4.41 16.281 1 95.31 54 HIS B O 1
ATOM 1966 N N . LEU B 1 55 ? -8.445 2.428 15.477 1 95.88 55 LEU B N 1
ATOM 1967 C CA . LEU B 1 55 ? -8.453 2.914 14.102 1 95.88 55 LEU B CA 1
ATOM 1968 C C . LEU B 1 55 ? -9.445 4.059 13.938 1 95.88 55 LEU B C 1
ATOM 1970 O O . LEU B 1 55 ? -9.109 5.09 13.352 1 95.88 55 LEU B O 1
ATOM 1974 N N . TRP B 1 56 ? -10.57 3.807 14.523 1 96 56 TRP B N 1
ATOM 1975 C CA . TRP B 1 56 ? -11.648 4.789 14.406 1 96 56 TRP B CA 1
ATOM 1976 C C . TRP B 1 56 ? -11.227 6.129 15 1 96 56 TRP B C 1
ATOM 1978 O O . TRP B 1 56 ? -11.453 7.18 14.406 1 96 56 TRP B O 1
ATOM 1988 N N . ASN B 1 57 ? -10.664 6.113 16.094 1 96.94 57 ASN B N 1
ATOM 1989 C CA . ASN B 1 57 ? -10.195 7.328 16.75 1 96.94 57 ASN B CA 1
ATOM 1990 C C . ASN B 1 57 ? -9.125 8.039 15.93 1 96.94 57 ASN B C 1
ATOM 1992 O O . ASN B 1 57 ? -9.102 9.266 15.859 1 96.94 57 ASN B O 1
ATOM 1996 N N . LYS B 1 58 ? -8.281 7.301 15.312 1 95.5 58 LYS B N 1
ATOM 1997 C CA . LYS B 1 58 ? -7.242 7.887 14.469 1 95.5 58 LYS B CA 1
ATOM 1998 C C . LYS B 1 58 ? -7.848 8.562 13.234 1 95.5 58 LYS B C 1
ATOM 2000 O O . LYS B 1 58 ? -7.469 9.68 12.891 1 95.5 58 LYS B O 1
ATOM 2005 N N . ILE B 1 59 ? -8.805 7.875 12.633 1 96.5 59 ILE B N 1
ATOM 2006 C CA . ILE B 1 59 ? -9.438 8.414 11.438 1 96.5 59 ILE B CA 1
ATOM 2007 C C . ILE B 1 59 ? -10.18 9.703 11.781 1 96.5 59 ILE B C 1
ATOM 2009 O O . ILE B 1 59 ? -10.125 10.68 11.031 1 96.5 59 ILE B O 1
ATOM 2013 N N . LYS B 1 60 ? -10.789 9.742 12.945 1 96.31 60 LYS B N 1
ATOM 2014 C CA . LYS B 1 60 ? -11.492 10.945 13.391 1 96.31 60 LYS B CA 1
ATOM 2015 C C . LYS B 1 60 ? -10.523 12.094 13.617 1 96.31 60 LYS B C 1
ATOM 2017 O O . LYS B 1 60 ? -10.812 13.242 13.258 1 96.31 60 LYS B O 1
ATOM 2022 N N . ALA B 1 61 ? -9.445 11.766 14.219 1 97.38 61 ALA B N 1
ATOM 2023 C CA . ALA B 1 61 ? -8.43 12.781 14.461 1 97.38 61 ALA B CA 1
ATOM 2024 C C . ALA B 1 61 ? -7.902 13.352 13.148 1 97.38 61 ALA B C 1
ATOM 2026 O O . ALA B 1 61 ? -7.762 14.57 13 1 97.38 61 ALA B O 1
ATOM 2027 N N . TRP B 1 62 ? -7.613 12.461 12.203 1 97 62 TRP B N 1
ATOM 2028 C CA . TRP B 1 62 ? -7.102 12.898 10.906 1 97 62 TRP B CA 1
ATOM 2029 C C . TRP B 1 62 ? -8.164 13.664 10.133 1 97 62 TRP B C 1
ATOM 2031 O O . TRP B 1 62 ? -7.848 14.602 9.391 1 97 62 TRP B O 1
ATOM 2041 N N . GLN B 1 63 ? -9.422 13.258 10.305 1 96.75 63 GLN B N 1
ATOM 2042 C CA . GLN B 1 63 ? -10.531 13.977 9.688 1 96.75 63 GLN B CA 1
ATOM 2043 C C . GLN B 1 63 ? -10.594 15.414 10.18 1 96.75 63 GLN B C 1
ATOM 2045 O O . GLN B 1 63 ? -10.82 16.344 9.391 1 96.75 63 GLN B O 1
ATOM 2050 N N . LYS B 1 64 ? -10.406 15.602 11.477 1 97.12 64 LYS B N 1
ATOM 2051 C CA . LYS B 1 64 ? -10.391 16.953 12.047 1 97.12 64 LYS B CA 1
ATOM 2052 C C . LYS B 1 64 ? -9.266 17.781 11.445 1 97.12 64 LYS B C 1
ATOM 2054 O O . LYS B 1 64 ? -9.469 18.953 11.102 1 97.12 64 LYS B O 1
ATOM 2059 N N . ILE B 1 65 ? -8.109 17.203 11.305 1 97.81 65 ILE B N 1
ATOM 2060 C CA . ILE B 1 65 ? -6.961 17.891 10.719 1 97.81 65 ILE B CA 1
ATOM 2061 C C . ILE B 1 65 ? -7.273 18.266 9.273 1 97.81 65 ILE B C 1
ATOM 2063 O O . ILE B 1 65 ? -7.004 19.391 8.844 1 97.81 65 ILE B O 1
ATOM 2067 N N . PHE B 1 66 ? -7.848 17.312 8.539 1 97.5 66 PHE B N 1
ATOM 2068 C CA . PHE B 1 66 ? -8.203 17.531 7.145 1 97.5 66 PHE B CA 1
ATOM 2069 C C . PHE B 1 66 ? -9.141 18.719 7.008 1 97.5 66 PHE B C 1
ATOM 2071 O O . PHE B 1 66 ? -8.906 19.609 6.195 1 97.5 66 PHE B O 1
ATOM 2078 N N . LYS B 1 67 ? -10.18 18.734 7.801 1 96.75 67 LYS B N 1
ATOM 2079 C CA . LYS B 1 67 ? -11.18 19.797 7.754 1 96.75 67 LYS B CA 1
ATOM 2080 C C . LYS B 1 67 ? -10.57 21.141 8.156 1 96.75 67 LYS B C 1
ATOM 2082 O O . LYS B 1 67 ? -10.938 22.188 7.602 1 96.75 67 LYS B O 1
ATOM 2087 N N . HIS B 1 68 ? -9.633 21.141 9.086 1 97.38 68 HIS B N 1
ATOM 2088 C CA . HIS B 1 68 ? -8.969 22.344 9.555 1 97.38 68 HIS B CA 1
ATOM 2089 C C . HIS B 1 68 ? -8.172 23 8.438 1 97.38 68 HIS B C 1
ATOM 2091 O O . HIS B 1 68 ? -8.148 24.219 8.312 1 97.38 68 HIS B O 1
ATOM 2097 N N . TYR B 1 69 ? -7.551 22.203 7.602 1 97.06 69 TYR B N 1
ATOM 2098 C CA . TYR B 1 69 ? -6.641 22.75 6.598 1 97.06 69 TYR B CA 1
ATOM 2099 C C . TYR B 1 69 ? -7.34 22.906 5.25 1 97.06 69 TYR B C 1
ATOM 2101 O O . TYR B 1 69 ? -6.777 23.469 4.312 1 97.06 69 TYR B O 1
ATOM 2109 N N . ASP B 1 70 ? -8.562 22.234 5.195 1 96.38 70 ASP B N 1
ATOM 2110 C CA . ASP B 1 70 ? -9.398 22.547 4.039 1 96.38 70 ASP B CA 1
ATOM 2111 C C . ASP B 1 70 ? -10.039 23.922 4.176 1 96.38 70 ASP B C 1
ATOM 2113 O O . ASP B 1 70 ? -11.258 24.031 4.305 1 96.38 70 ASP B O 1
ATOM 2117 N N . THR B 1 71 ? -9.234 24.953 3.938 1 94.31 71 THR B N 1
ATOM 2118 C CA . THR B 1 71 ? -9.602 26.328 4.262 1 94.31 71 THR B CA 1
ATOM 2119 C C . THR B 1 71 ? -10.68 26.828 3.307 1 94.31 71 THR B C 1
ATOM 2121 O O . THR B 1 71 ? -11.531 27.625 3.695 1 94.31 71 THR B O 1
ATOM 2124 N N . ASP B 1 72 ? -10.703 26.391 2.051 1 93.5 72 ASP B N 1
ATOM 2125 C CA . ASP B 1 72 ? -11.688 26.875 1.077 1 93.5 72 ASP B CA 1
ATOM 2126 C C . ASP B 1 72 ? -12.922 25.984 1.067 1 93.5 72 ASP B C 1
ATOM 2128 O O . ASP B 1 72 ? -13.812 26.156 0.229 1 93.5 72 ASP B O 1
ATOM 2132 N N . GLN B 1 73 ? -12.953 24.938 1.896 1 93.5 73 GLN B N 1
ATOM 2133 C CA . GLN B 1 73 ? -14.07 24.016 2.062 1 93.5 73 GLN B CA 1
ATOM 2134 C C . GLN B 1 73 ? -14.438 23.344 0.741 1 93.5 73 GLN B C 1
ATOM 2136 O O . GLN B 1 73 ? -15.617 23.188 0.425 1 93.5 73 GLN B O 1
ATOM 2141 N N . SER B 1 74 ? -13.438 23.062 -0.073 1 94.38 74 SER B N 1
ATOM 2142 C CA . SER B 1 74 ? -13.633 22.391 -1.354 1 94.38 74 SER B CA 1
ATOM 2143 C C . SER B 1 74 ? -13.805 20.891 -1.169 1 94.38 74 SER B C 1
ATOM 2145 O O . SER B 1 74 ? -14.227 20.188 -2.092 1 94.38 74 SER B O 1
ATOM 2147 N N . GLY B 1 75 ? -13.469 20.422 -0.012 1 96.19 75 GLY B N 1
ATOM 2148 C CA . GLY B 1 75 ? -13.484 18.984 0.226 1 96.19 75 GLY B CA 1
ATOM 2149 C C . GLY B 1 75 ? -12.18 18.312 -0.127 1 96.19 75 GLY B C 1
ATOM 2150 O O . GLY B 1 75 ? -12.062 17.078 -0.034 1 96.19 75 GLY B O 1
ATOM 2151 N N . THR B 1 76 ? -11.219 19.156 -0.604 1 97.12 76 THR B N 1
ATOM 2152 C CA . THR B 1 76 ? -9.867 18.703 -0.904 1 97.12 76 THR B CA 1
ATOM 2153 C C . THR B 1 76 ? -8.836 19.625 -0.286 1 97.12 76 THR B C 1
ATOM 2155 O O . THR B 1 76 ? -9.164 20.75 0.122 1 97.12 76 THR B O 1
ATOM 2158 N N . ILE B 1 77 ? -7.66 19.109 -0.163 1 96.88 77 ILE B N 1
ATOM 2159 C CA . ILE B 1 77 ? -6.578 19.984 0.287 1 96.88 77 ILE B CA 1
ATOM 2160 C C . ILE B 1 77 ? -5.477 20.031 -0.773 1 96.88 77 ILE B C 1
ATOM 2162 O O . ILE B 1 77 ? -5.23 19.047 -1.465 1 96.88 77 ILE B O 1
ATOM 2166 N N . ASN B 1 78 ? -4.891 21.188 -0.885 1 95.62 78 ASN B N 1
ATOM 2167 C CA . ASN B 1 78 ? -3.803 21.328 -1.848 1 95.62 78 ASN B CA 1
ATOM 2168 C C . ASN B 1 78 ? -2.469 20.891 -1.248 1 95.62 78 ASN B C 1
ATOM 2170 O O . ASN B 1 78 ? -2.404 20.516 -0.076 1 95.62 78 ASN B O 1
ATOM 2174 N N . SER B 1 79 ? -1.42 20.969 -2.092 1 91.88 79 SER B N 1
ATOM 2175 C CA . SER B 1 79 ? -0.104 20.469 -1.7 1 91.88 79 SER B CA 1
ATOM 2176 C C . SER B 1 79 ? 0.44 21.25 -0.5 1 91.88 79 SER B C 1
ATOM 2178 O O . SER B 1 79 ? 1.045 20.656 0.398 1 91.88 79 SER B O 1
ATOM 2180 N N . TYR B 1 80 ? 0.232 22.531 -0.485 1 91.44 80 TYR B N 1
ATOM 2181 C CA . TYR B 1 80 ? 0.719 23.359 0.62 1 91.44 80 TYR B CA 1
ATOM 2182 C C . TYR B 1 80 ? -0.025 23.031 1.909 1 91.44 80 TYR B C 1
ATOM 2184 O O . TYR B 1 80 ? 0.591 22.875 2.967 1 91.44 80 TYR B O 1
ATOM 2192 N N . GLU B 1 81 ? -1.301 22.906 1.846 1 95.75 81 GLU B N 1
ATOM 2193 C CA . GLU B 1 81 ? -2.119 22.547 2.998 1 95.75 81 GLU B CA 1
ATOM 2194 C C . GLU B 1 81 ? -1.768 21.156 3.508 1 95.75 81 G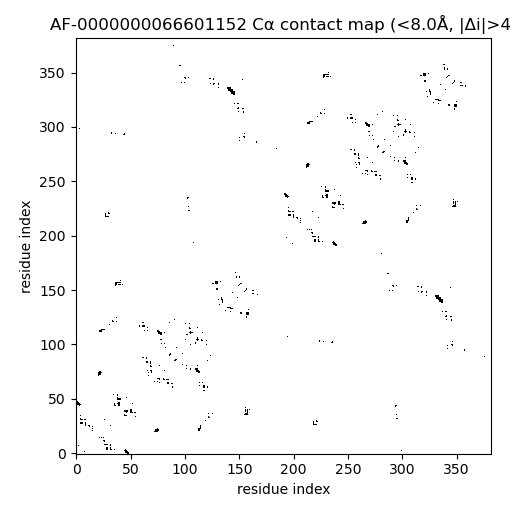LU B C 1
ATOM 2196 O O . GLU B 1 81 ? -1.755 20.906 4.715 1 95.75 81 GLU B O 1
ATOM 2201 N N . MET B 1 82 ? -1.459 20.297 2.551 1 95.12 82 MET B N 1
ATOM 2202 C CA . MET B 1 82 ? -1.088 18.938 2.912 1 95.12 82 MET B CA 1
ATOM 2203 C C . MET B 1 82 ? 0.168 18.922 3.779 1 95.12 82 MET B C 1
ATOM 2205 O O . MET B 1 82 ? 0.24 18.188 4.766 1 95.12 82 MET B O 1
ATOM 2209 N N . ARG B 1 83 ? 1.127 19.766 3.426 1 92.81 83 ARG B N 1
ATOM 2210 C CA . ARG B 1 83 ? 2.367 19.844 4.191 1 92.81 83 ARG B CA 1
ATOM 2211 C C . ARG B 1 83 ? 2.094 20.25 5.637 1 92.81 83 ARG B C 1
ATOM 2213 O O . ARG B 1 83 ? 2.627 19.641 6.57 1 92.81 83 ARG B O 1
ATOM 2220 N N . ASN B 1 84 ? 1.307 21.172 5.836 1 95.12 84 ASN B N 1
ATOM 2221 C CA . ASN B 1 84 ? 0.952 21.656 7.172 1 95.12 84 ASN B CA 1
ATOM 2222 C C . ASN B 1 84 ? 0.139 20.609 7.938 1 95.12 84 ASN B C 1
ATOM 2224 O O . ASN B 1 84 ? 0.323 20.438 9.141 1 95.12 84 ASN B O 1
ATOM 2228 N N . ALA B 1 85 ? -0.757 19.922 7.234 1 96.12 85 ALA B N 1
ATOM 2229 C CA . ALA B 1 85 ? -1.583 18.891 7.844 1 96.12 85 ALA B CA 1
ATOM 2230 C C . ALA B 1 85 ? -0.725 17.734 8.352 1 96.12 85 ALA B C 1
ATOM 2232 O O . ALA B 1 85 ? -0.933 17.25 9.469 1 96.12 85 ALA B O 1
ATOM 2233 N N . VAL B 1 86 ? 0.229 17.359 7.52 1 94 86 VAL B N 1
ATOM 2234 C CA . VAL B 1 86 ? 1.129 16.266 7.887 1 94 86 VAL B CA 1
ATOM 2235 C C . VAL B 1 86 ? 1.929 16.656 9.125 1 94 86 VAL B C 1
ATOM 2237 O O . VAL B 1 86 ? 2.07 15.859 10.055 1 94 86 VAL B O 1
ATOM 2240 N N . ASN B 1 87 ? 2.354 17.875 9.172 1 93 87 ASN B N 1
ATOM 2241 C CA . ASN B 1 87 ? 3.094 18.391 10.32 1 93 87 ASN B CA 1
ATOM 2242 C C . ASN B 1 87 ? 2.223 18.422 11.57 1 93 87 ASN B C 1
ATOM 2244 O O . ASN B 1 87 ? 2.672 18.062 12.664 1 93 87 ASN B O 1
ATOM 2248 N N . ASP B 1 88 ? 1.049 18.828 11.383 1 95.06 88 ASP B N 1
ATOM 2249 C CA . ASP B 1 88 ? 0.111 18.953 12.5 1 95.06 88 ASP B CA 1
ATOM 2250 C C . ASP B 1 88 ? -0.224 17.578 13.078 1 95.06 88 ASP B C 1
ATOM 2252 O O . ASP B 1 88 ? -0.51 17.453 14.273 1 95.06 88 ASP B O 1
ATOM 2256 N N . ALA B 1 89 ? -0.232 16.578 12.25 1 93.94 89 ALA B N 1
ATOM 2257 C CA . ALA B 1 89 ? -0.524 15.211 12.688 1 93.94 89 ALA B CA 1
ATOM 2258 C C . ALA B 1 89 ? 0.66 14.609 13.438 1 93.94 89 ALA B C 1
ATOM 2260 O O . ALA B 1 89 ? 0.557 13.516 14 1 93.94 89 ALA B O 1
ATOM 2261 N N . GLY B 1 90 ? 1.834 15.289 13.328 1 89.44 90 GLY B N 1
ATOM 2262 C CA . GLY B 1 90 ? 2.986 14.852 14.102 1 89.44 90 GLY B CA 1
ATOM 2263 C C . GLY B 1 90 ? 4.062 14.203 13.25 1 89.44 90 GLY B C 1
ATOM 2264 O O . GLY B 1 90 ? 5.039 13.664 13.781 1 89.44 90 GLY B O 1
ATOM 2265 N N . PHE B 1 91 ? 3.828 14.227 11.961 1 83.94 91 PHE B N 1
ATOM 2266 C CA . PHE B 1 91 ? 4.84 13.688 11.055 1 83.94 91 PHE B CA 1
ATOM 2267 C C . PHE B 1 91 ? 5.766 14.797 10.562 1 83.94 91 PHE B C 1
ATOM 2269 O O . PHE B 1 91 ? 5.312 15.742 9.906 1 83.94 91 PHE B O 1
ATOM 2276 N N . HIS B 1 92 ? 7.004 14.719 10.852 1 83.94 92 HIS B N 1
ATOM 2277 C CA . HIS B 1 92 ? 7.973 15.703 10.383 1 83.94 92 HIS B CA 1
ATOM 2278 C C . HIS B 1 92 ? 8.836 15.133 9.258 1 83.94 92 HIS B C 1
ATOM 2280 O O . HIS B 1 92 ? 9.773 14.383 9.516 1 83.94 92 HIS B O 1
ATOM 2286 N N . LEU B 1 93 ? 8.469 15.508 8.117 1 80.88 93 LEU B N 1
ATOM 2287 C CA . LEU B 1 93 ? 9.125 15.008 6.918 1 80.88 93 LEU B CA 1
ATOM 2288 C C . LEU B 1 93 ? 10.016 16.078 6.293 1 80.88 93 LEU B C 1
ATOM 2290 O O . LEU B 1 93 ? 9.805 17.266 6.512 1 80.88 93 LEU B O 1
ATOM 2294 N N . ASN B 1 94 ? 11.016 15.602 5.691 1 75.69 94 ASN B N 1
ATOM 2295 C CA . ASN B 1 94 ? 11.805 16.531 4.898 1 75.69 94 ASN B CA 1
ATOM 2296 C C . ASN B 1 94 ? 11.125 16.859 3.57 1 75.69 94 ASN B C 1
ATOM 2298 O O . ASN B 1 94 ? 10.109 16.25 3.221 1 75.69 94 ASN B O 1
ATOM 2302 N N . ASN B 1 95 ? 11.672 17.797 2.787 1 81.56 95 ASN B N 1
ATOM 2303 C CA . ASN B 1 95 ? 11.055 18.312 1.565 1 81.56 95 ASN B CA 1
ATOM 2304 C C . ASN B 1 95 ? 10.898 17.203 0.521 1 81.56 95 ASN B C 1
ATOM 2306 O O . ASN B 1 95 ? 9.898 17.156 -0.199 1 81.56 95 ASN B O 1
ATOM 2310 N N . GLN B 1 96 ? 11.805 16.359 0.445 1 76.25 96 GLN B N 1
ATOM 2311 C CA . GLN B 1 96 ? 11.758 15.297 -0.549 1 76.25 96 GLN B CA 1
ATOM 2312 C C . GLN B 1 96 ? 10.609 14.336 -0.267 1 76.25 96 GLN B C 1
ATOM 2314 O O . GLN B 1 96 ? 9.898 13.922 -1.186 1 76.25 96 GLN B O 1
ATOM 2319 N N . LEU B 1 97 ? 10.477 14 0.971 1 79.69 97 LEU B N 1
ATOM 2320 C CA . LEU B 1 97 ? 9.398 13.086 1.356 1 79.69 97 LEU B CA 1
ATOM 2321 C C . LEU B 1 97 ? 8.039 13.727 1.123 1 79.69 97 LEU B C 1
ATOM 2323 O O . LEU B 1 97 ? 7.102 13.062 0.671 1 79.69 97 LEU B O 1
ATOM 2327 N N . TYR B 1 98 ? 7.992 14.977 1.335 1 84.31 98 TYR B N 1
ATOM 2328 C CA . TYR B 1 98 ? 6.754 15.695 1.048 1 84.31 98 TYR B CA 1
ATOM 2329 C C . TYR B 1 98 ? 6.422 15.633 -0.439 1 84.31 98 TYR B C 1
ATOM 2331 O O . TYR B 1 98 ? 5.27 15.422 -0.818 1 84.31 98 TYR B O 1
ATOM 2339 N N . ASP B 1 99 ? 7.414 15.805 -1.223 1 82.94 99 ASP B N 1
ATOM 2340 C CA . ASP B 1 99 ? 7.219 15.766 -2.668 1 82.94 99 ASP B CA 1
ATOM 2341 C C . ASP B 1 99 ? 6.734 14.383 -3.119 1 82.94 99 ASP B C 1
ATOM 2343 O O . ASP B 1 99 ? 5.871 14.281 -3.992 1 82.94 99 ASP B O 1
ATOM 2347 N N . ILE B 1 100 ? 7.211 13.383 -2.547 1 80.56 100 ILE B N 1
ATOM 2348 C CA . ILE B 1 100 ? 6.844 12.016 -2.906 1 80.56 100 ILE B CA 1
ATOM 2349 C C . ILE B 1 100 ? 5.379 11.766 -2.551 1 80.56 100 ILE B C 1
ATOM 2351 O O . ILE B 1 100 ? 4.633 11.188 -3.346 1 80.56 100 ILE B O 1
ATOM 2355 N N . ILE B 1 101 ? 4.984 12.195 -1.378 1 85.12 101 ILE B N 1
ATOM 2356 C CA . ILE B 1 101 ? 3.613 11.961 -0.933 1 85.12 101 ILE B CA 1
ATOM 2357 C C . ILE B 1 101 ? 2.643 12.727 -1.835 1 85.12 101 ILE B C 1
ATOM 2359 O O . ILE B 1 101 ? 1.587 12.203 -2.201 1 85.12 101 ILE B O 1
ATOM 2363 N N . THR B 1 102 ? 3.027 13.906 -2.162 1 88.38 102 THR B N 1
ATOM 2364 C CA . THR B 1 102 ? 2.174 14.711 -3.031 1 88.38 102 THR B CA 1
ATOM 2365 C C . THR B 1 102 ? 2.086 14.086 -4.426 1 88.38 102 THR B C 1
ATOM 2367 O O . THR B 1 102 ? 1.005 14.023 -5.012 1 88.38 102 THR B O 1
ATOM 2370 N N . MET B 1 103 ? 3.164 13.672 -4.91 1 84.75 103 MET B N 1
ATOM 2371 C CA . MET B 1 103 ? 3.195 13.039 -6.223 1 84.75 103 MET B CA 1
ATOM 2372 C C . MET B 1 103 ? 2.326 11.789 -6.25 1 84.75 103 MET B C 1
ATOM 2374 O O . MET B 1 103 ? 1.665 11.508 -7.25 1 84.75 103 MET B O 1
ATOM 2378 N N . ARG B 1 104 ? 2.299 11.094 -5.234 1 86.5 104 ARG B N 1
ATOM 2379 C CA . ARG B 1 104 ? 1.619 9.805 -5.199 1 86.5 104 ARG B CA 1
ATOM 2380 C C . ARG B 1 104 ? 0.119 9.984 -4.984 1 86.5 104 ARG B C 1
ATOM 2382 O O . ARG B 1 104 ? -0.687 9.258 -5.57 1 86.5 104 ARG B O 1
ATOM 2389 N N . TYR B 1 105 ? -0.241 10.938 -4.16 1 91.38 105 TYR B N 1
ATOM 2390 C CA . TYR B 1 105 ? -1.612 10.914 -3.666 1 91.38 105 TYR B CA 1
ATOM 2391 C C . TYR B 1 105 ? -2.418 12.078 -4.23 1 91.38 105 TYR B C 1
ATOM 2393 O O . TYR B 1 105 ? -3.65 12.07 -4.18 1 91.38 105 TYR B O 1
ATOM 2401 N N . ALA B 1 106 ? -1.719 13.109 -4.738 1 92.94 106 ALA B N 1
ATOM 2402 C CA . ALA B 1 106 ? -2.438 14.25 -5.301 1 92.94 106 ALA B CA 1
ATOM 2403 C C . ALA B 1 106 ? -2.965 13.93 -6.699 1 92.94 106 ALA B C 1
ATOM 2405 O O . ALA B 1 106 ? -2.412 13.078 -7.398 1 92.94 106 ALA B O 1
ATOM 2406 N N . ASP B 1 107 ? -4.051 14.555 -7.059 1 90 107 ASP B N 1
ATOM 2407 C CA . ASP B 1 107 ? -4.555 14.43 -8.422 1 90 107 ASP B CA 1
ATOM 2408 C C . ASP B 1 107 ? -3.764 15.312 -9.383 1 90 107 ASP B C 1
ATOM 2410 O O . ASP B 1 107 ? -2.729 15.875 -9.016 1 90 107 ASP B O 1
ATOM 2414 N N . LYS B 1 108 ? -4.199 15.328 -10.641 1 86.31 108 LYS B N 1
ATOM 2415 C CA . LYS B 1 108 ? -3.488 16.047 -11.695 1 86.31 108 LYS B CA 1
ATOM 2416 C C . LYS B 1 108 ? -3.408 17.547 -11.375 1 86.31 108 LYS B C 1
ATOM 2418 O O . LYS B 1 108 ? -2.537 18.25 -11.891 1 86.31 108 LYS B O 1
ATOM 2423 N N . HIS B 1 109 ? -4.297 18.047 -10.531 1 90.75 109 HIS B N 1
ATOM 2424 C CA . HIS B 1 109 ? -4.312 19.453 -10.164 1 90.75 109 HIS B CA 1
ATOM 2425 C C . HIS B 1 109 ? -3.645 19.688 -8.812 1 90.75 109 HIS B C 1
ATOM 2427 O O . HIS B 1 10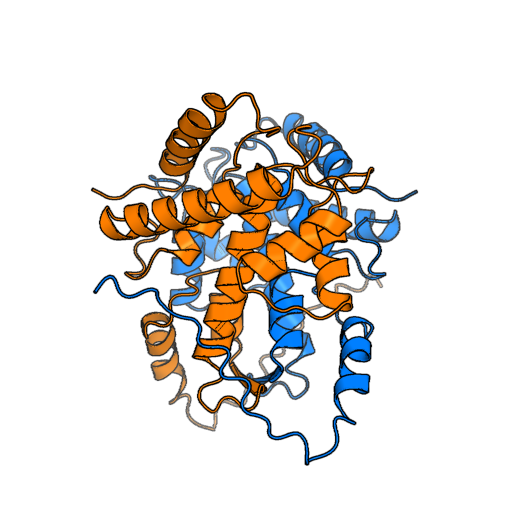9 ? -3.768 20.766 -8.234 1 90.75 109 HIS B O 1
ATOM 2433 N N . MET B 1 110 ? -3.047 18.672 -8.25 1 91 110 MET B N 1
ATOM 2434 C CA . MET B 1 110 ? -2.264 18.719 -7.02 1 91 110 MET B CA 1
ATOM 2435 C C . MET B 1 110 ? -3.17 18.859 -5.805 1 91 110 MET B C 1
ATOM 2437 O O . MET B 1 110 ? -2.75 19.375 -4.77 1 91 110 MET B O 1
ATOM 2441 N N . ASN B 1 111 ? -4.402 18.438 -6.016 1 95.38 111 ASN B N 1
ATOM 2442 C CA . ASN B 1 111 ? -5.328 18.359 -4.891 1 95.38 111 ASN B CA 1
ATOM 2443 C C . ASN B 1 111 ? -5.418 16.938 -4.34 1 95.38 111 ASN B C 1
ATOM 2445 O O . ASN B 1 111 ? -5.238 15.969 -5.078 1 95.38 111 ASN B O 1
ATOM 2449 N N . ILE B 1 112 ? -5.648 16.859 -3.014 1 96.31 112 ILE B N 1
ATOM 2450 C CA . ILE B 1 112 ? -5.773 15.562 -2.357 1 96.31 112 ILE B CA 1
ATOM 2451 C C . ILE B 1 112 ? -7.168 15.422 -1.756 1 96.31 112 ILE B C 1
ATOM 2453 O O . ILE B 1 112 ? -7.594 16.25 -0.95 1 96.31 112 ILE B O 1
ATOM 2457 N N . ASP B 1 113 ? -7.852 14.398 -2.201 1 96.19 113 ASP B N 1
ATOM 2458 C CA . ASP B 1 113 ? -9.172 14.109 -1.646 1 96.19 113 ASP B CA 1
ATOM 2459 C C . ASP B 1 113 ? -9.055 13.43 -0.283 1 96.19 113 ASP B C 1
ATOM 2461 O O . ASP B 1 113 ? -7.957 13.039 0.132 1 96.19 113 ASP B O 1
ATOM 2465 N N . PHE B 1 114 ? -10.133 13.312 0.392 1 96.44 114 PHE B N 1
ATOM 2466 C CA . PHE B 1 114 ? -10.141 12.859 1.777 1 96.44 114 PHE B CA 1
ATOM 2467 C C . PHE B 1 114 ? -9.664 11.422 1.879 1 96.44 114 PHE B C 1
ATOM 2469 O O . PHE B 1 114 ? -8.844 11.094 2.742 1 96.44 114 PHE B O 1
ATOM 2476 N N . ASP B 1 115 ? -10.172 10.586 1.041 1 95.5 115 ASP B N 1
A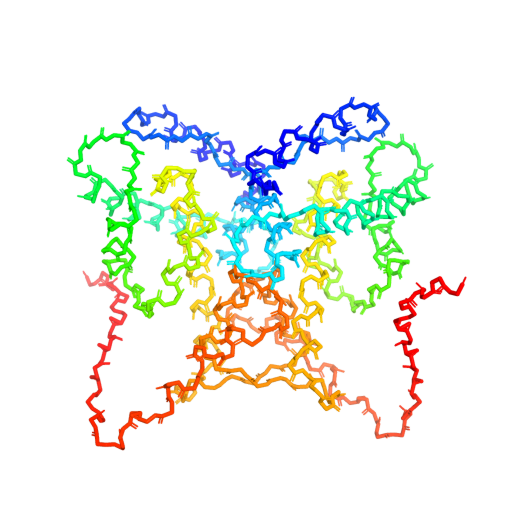TOM 2477 C CA . ASP B 1 115 ? -9.773 9.18 1.123 1 95.5 115 ASP B CA 1
ATOM 2478 C C . ASP B 1 115 ? -8.281 9.016 0.859 1 95.5 115 ASP B C 1
ATOM 2480 O O . ASP B 1 115 ? -7.609 8.227 1.533 1 95.5 115 ASP B O 1
ATOM 2484 N N . SER B 1 116 ? -7.754 9.742 -0.108 1 95 116 SER B N 1
ATOM 2485 C CA . SER B 1 116 ? -6.32 9.711 -0.372 1 95 116 SER B CA 1
ATOM 2486 C C . SER B 1 116 ? -5.527 10.242 0.815 1 95 116 SER B C 1
ATOM 2488 O O . SER B 1 116 ? -4.449 9.734 1.13 1 95 116 SER B O 1
ATOM 2490 N N . PHE B 1 117 ? -6.066 11.227 1.41 1 96.19 117 PHE B N 1
ATOM 2491 C CA . PHE B 1 117 ? -5.461 11.805 2.607 1 96.19 117 PHE B CA 1
ATOM 2492 C C . PHE B 1 117 ? -5.344 10.758 3.709 1 96.19 117 PHE B C 1
ATOM 2494 O O . PHE B 1 117 ? -4.27 10.578 4.285 1 96.19 117 PHE B O 1
ATOM 2501 N N . ILE B 1 118 ? -6.391 10.109 3.963 1 96.38 118 ILE B N 1
ATOM 2502 C CA . ILE B 1 118 ? -6.406 9.094 5.012 1 96.38 118 ILE B CA 1
ATOM 2503 C C . ILE B 1 118 ? -5.449 7.961 4.648 1 96.38 118 ILE B C 1
ATOM 2505 O O . ILE B 1 118 ? -4.695 7.48 5.496 1 96.38 118 ILE B O 1
ATOM 2509 N N . CYS B 1 119 ? -5.48 7.543 3.402 1 92.75 119 CYS B N 1
ATOM 2510 C CA . CYS B 1 119 ? -4.594 6.477 2.957 1 92.75 119 CYS B CA 1
ATOM 2511 C C . CYS B 1 119 ? -3.133 6.863 3.162 1 92.75 119 CYS B C 1
ATOM 2513 O O . CYS B 1 119 ? -2.324 6.039 3.598 1 92.75 119 CYS B O 1
ATOM 2515 N N . CYS B 1 120 ? -2.854 8.047 2.859 1 91.25 120 CYS B N 1
ATOM 2516 C CA . CYS B 1 120 ? -1.498 8.547 3.053 1 91.25 120 CYS B CA 1
ATOM 2517 C C . CYS B 1 120 ? -1.101 8.492 4.523 1 91.25 120 CYS B C 1
ATOM 2519 O O . CYS B 1 120 ? 0 8.047 4.855 1 91.25 120 CYS B O 1
ATOM 2521 N N . PHE B 1 121 ? -1.922 8.883 5.441 1 93.06 121 PHE B N 1
ATOM 2522 C CA . PHE B 1 121 ? -1.626 8.922 6.867 1 93.06 121 PHE B CA 1
ATOM 2523 C C . PHE B 1 121 ? -1.491 7.516 7.434 1 93.06 121 PHE B C 1
ATOM 2525 O O . PHE B 1 121 ? -0.645 7.27 8.297 1 93.06 121 PHE B O 1
ATOM 2532 N N . VAL B 1 122 ? -2.357 6.641 6.902 1 91.44 122 VAL B N 1
ATOM 2533 C CA . VAL B 1 122 ? -2.236 5.238 7.297 1 91.44 122 VAL B CA 1
ATOM 2534 C C . VAL B 1 122 ? -0.848 4.719 6.93 1 91.44 122 VAL B C 1
ATOM 2536 O O . VAL B 1 122 ? -0.188 4.066 7.742 1 91.44 122 VAL B O 1
ATOM 2539 N N . ARG B 1 123 ? -0.406 5.023 5.824 1 86.25 123 ARG B N 1
ATOM 2540 C CA . ARG B 1 123 ? 0.897 4.57 5.348 1 86.25 123 ARG B CA 1
ATOM 2541 C C . ARG B 1 123 ? 2.027 5.234 6.129 1 86.25 123 ARG B C 1
ATOM 2543 O O . ARG B 1 123 ? 2.992 4.57 6.516 1 86.25 123 ARG B O 1
ATOM 2550 N N . LEU B 1 124 ? 1.938 6.512 6.348 1 85.69 124 LEU B N 1
ATOM 2551 C CA . LEU B 1 124 ? 2.945 7.242 7.113 1 85.69 124 LEU B CA 1
ATOM 2552 C C . LEU B 1 124 ? 3.066 6.68 8.523 1 85.69 124 LEU B C 1
ATOM 2554 O O . LEU B 1 124 ? 4.176 6.441 9.008 1 85.69 124 LEU B O 1
ATOM 2558 N N . GLU B 1 125 ? 1.967 6.484 9.102 1 87 125 GLU B N 1
ATOM 2559 C CA . GLU B 1 125 ? 1.986 5.941 10.461 1 87 125 GLU B CA 1
ATOM 2560 C C . GLU B 1 125 ? 2.654 4.57 10.492 1 87 125 GLU B C 1
ATOM 2562 O O . GLU B 1 125 ? 3.453 4.285 11.391 1 87 125 GLU B O 1
ATOM 2567 N N . GLY B 1 126 ? 2.25 3.713 9.562 1 83.69 126 GLY B N 1
ATOM 2568 C CA . GLY B 1 126 ? 2.896 2.414 9.477 1 83.69 126 GLY B CA 1
ATOM 2569 C C . GLY B 1 126 ? 4.402 2.506 9.32 1 83.69 126 GLY B C 1
ATOM 2570 O O . GLY B 1 126 ? 5.145 1.791 10 1 83.69 126 GLY B O 1
ATOM 2571 N N . MET B 1 127 ? 4.809 3.365 8.492 1 79 127 MET B N 1
ATOM 2572 C CA . MET B 1 127 ? 6.23 3.529 8.219 1 79 127 MET B CA 1
ATOM 2573 C C . MET B 1 127 ? 6.969 4.051 9.453 1 79 127 MET B C 1
ATOM 2575 O O . MET B 1 127 ? 8.055 3.566 9.781 1 79 127 MET B O 1
ATOM 2579 N N . PHE B 1 128 ? 6.434 4.918 10.086 1 77.69 128 PHE B N 1
ATOM 2580 C CA . PHE B 1 128 ? 7.074 5.48 11.273 1 77.69 128 PHE B CA 1
ATOM 2581 C C . PHE B 1 128 ? 7.105 4.465 12.406 1 77.69 128 PHE B C 1
ATOM 2583 O O . PHE B 1 128 ? 8.109 4.344 13.109 1 77.69 128 PHE B O 1
ATOM 2590 N N . ARG B 1 129 ? 6.078 3.723 12.562 1 78.31 129 ARG B N 1
ATOM 2591 C CA . ARG B 1 129 ? 6.051 2.678 13.586 1 78.31 129 ARG B CA 1
ATOM 2592 C C . ARG B 1 129 ? 7.121 1.626 13.32 1 78.31 129 ARG B C 1
ATOM 2594 O O . ARG B 1 129 ? 7.793 1.169 14.242 1 78.31 129 ARG B O 1
ATOM 2601 N N . ALA B 1 130 ? 7.191 1.217 12.109 1 72.94 130 ALA B N 1
ATOM 2602 C CA . ALA B 1 130 ? 8.203 0.229 11.734 1 72.94 130 ALA B CA 1
ATOM 2603 C C . ALA B 1 130 ? 9.609 0.765 11.984 1 72.94 130 ALA B C 1
ATOM 2605 O O . ALA B 1 130 ? 10.477 0.045 12.484 1 72.94 130 ALA B O 1
ATOM 2606 N N . PHE B 1 131 ? 9.844 1.925 11.688 1 72.5 131 PHE B N 1
ATOM 2607 C CA . PHE B 1 131 ? 11.156 2.525 11.883 1 72.5 131 PHE B CA 1
ATOM 2608 C C . PHE B 1 131 ? 11.508 2.59 13.367 1 72.5 131 PHE B C 1
ATOM 2610 O O . PHE B 1 131 ? 12.625 2.248 13.766 1 72.5 131 PHE B O 1
ATOM 2617 N N . HIS B 1 132 ? 10.57 3.008 14.047 1 76.5 132 HIS B N 1
ATOM 2618 C CA . HIS B 1 132 ? 10.82 3.145 15.477 1 76.5 132 HIS B CA 1
ATOM 2619 C C . HIS B 1 132 ? 11.039 1.783 16.125 1 76.5 132 HIS B C 1
ATOM 2621 O O . HIS B 1 132 ? 11.82 1.665 17.078 1 76.5 132 HIS B O 1
ATOM 2627 N N . ALA B 1 133 ? 10.375 0.849 15.578 1 71.94 133 ALA B N 1
ATOM 2628 C CA . ALA B 1 133 ? 10.523 -0.495 16.141 1 71.94 133 ALA B CA 1
ATOM 2629 C C . ALA B 1 133 ? 11.914 -1.051 15.859 1 71.94 133 ALA B C 1
ATOM 2631 O O . ALA B 1 133 ? 12.445 -1.84 16.641 1 71.94 133 ALA B O 1
ATOM 2632 N N . PHE B 1 134 ? 12.531 -0.607 14.852 1 70.88 134 PHE B N 1
ATOM 2633 C CA . PHE B 1 134 ? 13.828 -1.162 14.469 1 70.88 134 PHE B CA 1
ATOM 2634 C C . PHE B 1 134 ? 14.961 -0.253 14.922 1 70.88 134 PHE B C 1
ATOM 2636 O O . PHE B 1 134 ? 16.109 -0.692 15.039 1 70.88 134 PHE B O 1
ATOM 2643 N N . ASP B 1 135 ? 14.602 0.969 15.055 1 73.94 135 ASP B N 1
ATOM 2644 C CA . ASP B 1 135 ? 15.609 1.918 15.516 1 73.94 135 ASP B CA 1
ATOM 2645 C C . ASP B 1 135 ? 15.578 2.066 17.031 1 73.94 135 ASP B C 1
ATOM 2647 O O . ASP B 1 135 ? 15.328 3.158 17.547 1 73.94 135 ASP B O 1
ATOM 2651 N N . LYS B 1 136 ? 15.961 1.038 17.641 1 73.81 136 LYS B N 1
ATOM 2652 C CA . LYS B 1 136 ? 15.852 0.987 19.094 1 73.81 136 LYS B CA 1
ATOM 2653 C C . LYS B 1 136 ? 16.828 1.955 19.75 1 73.81 136 LYS B C 1
ATOM 2655 O O . LYS B 1 136 ? 16.531 2.527 20.797 1 73.81 136 LYS B O 1
ATOM 2660 N N . ASP B 1 137 ? 17.906 2.111 19.047 1 75.44 137 ASP B N 1
ATOM 2661 C CA . ASP B 1 137 ? 18.906 2.957 19.688 1 75.44 137 ASP B CA 1
ATOM 2662 C C . ASP B 1 137 ? 18.734 4.414 19.266 1 75.44 137 ASP B C 1
ATOM 2664 O O . ASP B 1 137 ? 19.453 5.293 19.75 1 75.44 137 ASP B O 1
ATOM 2668 N N . GLY B 1 138 ? 17.844 4.617 18.344 1 71.38 138 GLY B N 1
ATOM 2669 C CA . GLY B 1 138 ? 17.516 5.973 17.938 1 71.38 138 GLY B CA 1
ATOM 2670 C C . GLY B 1 138 ? 18.594 6.629 17.094 1 71.38 138 GLY B C 1
ATOM 2671 O O . GLY B 1 138 ? 18.703 7.855 17.062 1 71.38 138 GLY B O 1
ATOM 2672 N N . ASP B 1 139 ? 19.453 5.828 16.484 1 72.94 139 ASP B N 1
ATOM 2673 C CA . ASP B 1 139 ? 20.547 6.395 15.711 1 72.94 139 ASP B CA 1
ATOM 2674 C C . ASP B 1 139 ? 20.125 6.648 14.266 1 72.94 139 ASP B C 1
ATOM 2676 O O . ASP B 1 139 ? 20.891 7.207 13.477 1 72.94 139 ASP B O 1
ATOM 2680 N N . GLY B 1 140 ? 18.906 6.258 14 1 71.38 140 GLY B N 1
ATOM 2681 C CA . GLY B 1 140 ? 18.375 6.531 12.672 1 71.38 140 GLY B CA 1
ATOM 2682 C C . GLY B 1 140 ? 18.75 5.484 11.648 1 71.38 140 GLY B C 1
ATOM 2683 O O . GLY B 1 140 ? 18.469 5.641 10.461 1 71.38 140 GLY B O 1
ATOM 2684 N N . ILE B 1 141 ? 19.469 4.434 12.133 1 72.56 141 ILE B N 1
ATOM 2685 C CA . ILE B 1 141 ? 19.875 3.352 11.25 1 72.56 141 ILE B CA 1
ATOM 2686 C C . ILE B 1 141 ? 19.203 2.051 11.672 1 72.56 141 ILE B C 1
ATOM 2688 O O . ILE B 1 141 ? 19.156 1.722 12.859 1 72.56 141 ILE B O 1
ATOM 2692 N N . ILE B 1 142 ? 18.562 1.392 10.727 1 73.19 142 ILE B N 1
ATOM 2693 C CA . ILE B 1 142 ? 17.922 0.12 11.047 1 73.19 142 ILE B CA 1
ATOM 2694 C C . ILE B 1 142 ? 18.609 -1.007 10.273 1 73.19 142 ILE B C 1
ATOM 2696 O O . ILE B 1 142 ? 19.094 -0.793 9.164 1 73.19 142 ILE B O 1
ATOM 2700 N N . LYS B 1 143 ? 18.672 -2.059 10.953 1 72.88 143 LYS B N 1
ATOM 2701 C CA . LYS B 1 143 ? 19.172 -3.279 10.32 1 72.88 143 LYS B CA 1
ATOM 2702 C C . LYS B 1 143 ? 18.078 -4.328 10.219 1 72.88 143 LYS B C 1
ATOM 2704 O O . LYS B 1 143 ? 17.375 -4.602 11.195 1 72.88 143 LYS B O 1
ATOM 2709 N N . LEU B 1 144 ? 17.875 -4.676 8.953 1 72 144 LEU B N 1
ATOM 2710 C CA . LEU B 1 144 ? 16.797 -5.629 8.734 1 72 144 LEU B CA 1
ATOM 2711 C C . LEU B 1 144 ? 17.281 -6.824 7.918 1 72 144 LEU B C 1
ATOM 2713 O O . LEU B 1 144 ? 18.156 -6.676 7.059 1 72 144 LEU B O 1
ATOM 2717 N N . ASN B 1 145 ? 16.766 -7.984 8.312 1 69.75 145 ASN B N 1
ATOM 2718 C CA . ASN B 1 145 ? 16.891 -9.094 7.375 1 69.75 145 ASN B CA 1
ATOM 2719 C C . ASN B 1 145 ? 15.773 -9.086 6.344 1 69.75 145 ASN B C 1
ATOM 2721 O O . ASN B 1 145 ? 14.812 -8.32 6.473 1 69.75 145 ASN B O 1
ATOM 2725 N N . VAL B 1 146 ? 15.977 -9.789 5.219 1 60.91 146 VAL B N 1
ATOM 2726 C CA . VAL B 1 146 ? 15.062 -9.781 4.078 1 60.91 146 VAL B CA 1
ATOM 2727 C C . VAL B 1 146 ? 13.648 -10.102 4.547 1 60.91 146 VAL B C 1
ATOM 2729 O O . VAL B 1 146 ? 12.688 -9.445 4.137 1 60.91 146 VAL B O 1
ATOM 2732 N N . LEU B 1 147 ? 13.539 -11.008 5.379 1 60.38 147 LEU B N 1
ATOM 2733 C CA . LEU B 1 147 ? 12.219 -11.453 5.805 1 60.38 147 LEU B CA 1
ATOM 2734 C C . LEU B 1 147 ? 11.508 -10.375 6.605 1 60.38 147 LEU B C 1
ATOM 2736 O O . LEU B 1 147 ? 10.312 -10.133 6.414 1 60.38 147 LEU B O 1
ATOM 2740 N N . GLU B 1 148 ? 12.32 -9.719 7.398 1 63.56 148 GLU B N 1
ATOM 2741 C CA . GLU B 1 148 ? 11.766 -8.617 8.18 1 63.56 148 GLU B CA 1
ATOM 2742 C C . GLU B 1 148 ? 11.312 -7.477 7.273 1 63.56 148 GLU B C 1
ATOM 2744 O O . GLU B 1 148 ? 10.25 -6.887 7.496 1 63.56 148 GLU B O 1
ATOM 2749 N N . ALA B 1 149 ? 12.133 -7.355 6.289 1 62.66 149 ALA B N 1
ATOM 2750 C CA . ALA B 1 149 ? 11.844 -6.25 5.379 1 62.66 149 ALA B CA 1
ATOM 2751 C C . ALA B 1 149 ? 10.57 -6.523 4.574 1 62.66 149 ALA B C 1
ATOM 2753 O O . ALA B 1 149 ? 9.711 -5.648 4.445 1 62.66 149 ALA B O 1
ATOM 2754 N N . VAL B 1 150 ? 10.438 -7.734 4.102 1 62.38 150 VAL B N 1
ATOM 2755 C CA . VAL B 1 150 ? 9.297 -8.109 3.27 1 62.38 150 VAL B CA 1
ATOM 2756 C C . VAL B 1 150 ? 8.023 -8.117 4.113 1 62.38 150 VAL B C 1
ATOM 2758 O O . VAL B 1 150 ? 6.98 -7.637 3.68 1 62.38 150 VAL B O 1
ATOM 2761 N N . CYS B 1 151 ? 8.078 -8.672 5.23 1 59.38 151 CYS B N 1
ATOM 2762 C CA . CYS B 1 151 ? 6.922 -8.75 6.113 1 59.38 151 CYS B CA 1
ATOM 2763 C C . CYS B 1 151 ? 6.41 -7.355 6.465 1 59.38 151 CYS B C 1
ATOM 2765 O O . CYS B 1 151 ? 5.199 -7.129 6.523 1 59.38 151 CYS B O 1
ATOM 2767 N N . ARG B 1 152 ? 7.297 -6.605 6.574 1 59.03 152 ARG B N 1
ATOM 2768 C CA . ARG B 1 152 ? 6.938 -5.273 7.051 1 59.03 152 ARG B CA 1
ATOM 2769 C C . ARG B 1 152 ? 6.344 -4.43 5.93 1 59.03 152 ARG B C 1
ATOM 2771 O O . ARG B 1 152 ? 5.465 -3.6 6.164 1 59.03 152 ARG B O 1
ATOM 2778 N N . SER B 1 153 ? 6.941 -4.609 4.805 1 56.12 153 SER B N 1
ATOM 2779 C CA . SER B 1 153 ? 6.406 -3.873 3.664 1 56.12 153 SER B CA 1
ATOM 2780 C C . SER B 1 153 ? 4.996 -4.336 3.318 1 56.12 153 SER B C 1
ATOM 2782 O O . SER B 1 153 ? 4.203 -3.574 2.76 1 56.12 153 SER B O 1
ATOM 2784 N N . THR B 1 154 ? 4.785 -5.648 3.475 1 54.41 154 THR B N 1
ATOM 2785 C CA . THR B 1 154 ? 3.498 -6.191 3.064 1 54.41 154 THR B CA 1
ATOM 2786 C C . THR B 1 154 ? 2.5 -6.145 4.219 1 54.41 154 THR B C 1
ATOM 2788 O O . THR B 1 154 ? 1.288 -6.109 3.996 1 54.41 154 THR B O 1
ATOM 2791 N N . CYS B 1 155 ? 3.107 -6.477 5.379 1 53.06 155 CYS B N 1
ATOM 2792 C CA . CYS B 1 155 ? 2.17 -6.953 6.391 1 53.06 155 CYS B CA 1
ATOM 2793 C C . CYS B 1 155 ? 2.049 -5.957 7.535 1 53.06 155 CYS B C 1
ATOM 2795 O O . CYS B 1 155 ? 2.584 -4.848 7.457 1 53.06 155 CYS B O 1
ATOM 2797 N N . ARG B 1 156 ? 2.139 -6.688 8.797 1 50.97 156 ARG B N 1
ATOM 2798 C CA . ARG B 1 156 ? 1.853 -6.328 10.188 1 50.97 156 ARG B CA 1
ATOM 2799 C C . ARG B 1 156 ? 2.914 -5.383 10.734 1 50.97 156 ARG B C 1
ATOM 2801 O O . ARG B 1 156 ? 4.078 -5.762 10.875 1 50.97 156 ARG B O 1
ATOM 2808 N N . TRP B 1 157 ? 2.604 -4.141 10.477 1 51.22 157 TRP B N 1
ATOM 2809 C CA . TRP B 1 157 ? 3.525 -3.168 11.055 1 51.22 157 TRP B CA 1
ATOM 2810 C C . TRP B 1 157 ? 3.637 -3.359 12.562 1 51.22 157 TRP B C 1
ATOM 2812 O O . TRP B 1 157 ? 4.328 -2.596 13.242 1 51.22 157 TRP B O 1
ATOM 2822 N N . HIS B 1 158 ? 2.922 -4.492 13.109 1 50.84 158 HIS B N 1
ATOM 2823 C CA . HIS B 1 158 ? 2.932 -4.477 14.57 1 50.84 158 HIS B CA 1
ATOM 2824 C C . HIS B 1 158 ? 4.32 -4.793 15.117 1 50.84 158 HIS B C 1
ATOM 2826 O O . HIS B 1 158 ? 5.043 -5.613 14.547 1 50.84 158 HIS B O 1
ATOM 2832 N N . SER B 1 159 ? 4.77 -3.947 15.891 1 44.16 159 SER B N 1
ATOM 2833 C CA . SER B 1 159 ? 5.914 -4.105 16.781 1 44.16 159 SER B CA 1
ATOM 2834 C C . SER B 1 159 ? 5.941 -5.496 17.406 1 44.16 159 SER B C 1
ATOM 2836 O O . SER B 1 159 ? 6.941 -5.898 18 1 44.16 159 SER B O 1
ATOM 2838 N N . ALA B 1 160 ? 4.922 -6.191 17.562 1 41.94 160 ALA B N 1
ATOM 2839 C CA . ALA B 1 160 ? 5.004 -7.402 18.375 1 41.94 160 ALA B CA 1
ATOM 2840 C C . ALA B 1 160 ? 5.73 -8.516 17.641 1 41.94 160 ALA B C 1
ATOM 2842 O O . ALA B 1 160 ? 5.707 -8.562 16.406 1 41.94 160 ALA B O 1
ATOM 2843 N N . PRO B 1 161 ? 6.41 -9.453 18.297 1 40.69 161 PRO B N 1
ATOM 2844 C CA . PRO B 1 161 ? 7.352 -10.531 17.984 1 40.69 161 PRO B CA 1
ATOM 2845 C C . PRO B 1 161 ? 6.812 -11.516 16.938 1 40.69 161 PRO B C 1
ATOM 2847 O O . PRO B 1 161 ? 7.414 -12.562 16.703 1 40.69 161 PRO B O 1
ATOM 2850 N N . PRO B 1 162 ? 5.602 -11.562 16.812 1 42.41 162 PRO B N 1
ATOM 2851 C CA . PRO B 1 162 ? 5.445 -12.781 16.016 1 42.41 162 PRO B CA 1
ATOM 2852 C C . PRO B 1 162 ? 6.223 -12.742 14.703 1 42.41 162 PRO B C 1
ATOM 2854 O O . PRO B 1 162 ? 6.715 -13.773 14.242 1 42.41 162 PRO B O 1
ATOM 2857 N N . CYS B 1 163 ? 6.219 -11.719 14.016 1 44.5 163 CYS B N 1
ATOM 2858 C CA . CYS B 1 163 ? 7.164 -11.68 12.906 1 44.5 163 CYS B CA 1
ATOM 2859 C C . CYS B 1 163 ? 8.586 -11.922 13.398 1 44.5 163 CYS B C 1
ATOM 2861 O O . CYS B 1 163 ? 9.438 -12.391 12.641 1 44.5 163 CYS B O 1
ATOM 2863 N N . ALA B 1 164 ? 8.836 -11.539 14.641 1 41.47 164 ALA B N 1
ATOM 2864 C CA . ALA B 1 164 ? 10.102 -11.875 15.273 1 41.47 164 ALA B CA 1
ATOM 2865 C C . ALA B 1 164 ? 10.258 -13.383 15.422 1 41.47 164 ALA B C 1
ATOM 2867 O O . ALA B 1 164 ? 11.359 -13.922 15.305 1 41.47 164 ALA B O 1
ATOM 2868 N N . ARG B 1 165 ? 9.32 -13.93 15.867 1 37.78 165 ARG B N 1
ATOM 2869 C CA . ARG B 1 165 ? 9.484 -15.367 16.047 1 37.78 165 ARG B CA 1
ATOM 2870 C C . ARG B 1 165 ? 9.789 -16.062 14.719 1 37.78 165 ARG B C 1
ATOM 2872 O O . ARG B 1 165 ? 10.383 -17.141 14.695 1 37.78 165 ARG B O 1
ATOM 2879 N N . ALA B 1 166 ? 9.164 -15.68 13.773 1 38.31 166 ALA B N 1
ATOM 2880 C CA . ALA B 1 166 ? 9.508 -16.266 12.484 1 38.31 166 ALA B CA 1
ATOM 2881 C C . ALA B 1 166 ? 11 -16.141 12.203 1 38.31 166 ALA B C 1
ATOM 2883 O O . ALA B 1 166 ? 11.562 -16.938 11.438 1 38.31 166 ALA B O 1
ATOM 2884 N N . LEU B 1 167 ? 11.648 -15.273 12.906 1 36.53 167 LEU B N 1
ATOM 2885 C CA . LEU B 1 167 ? 13.078 -15.023 12.758 1 36.53 167 LEU B CA 1
ATOM 2886 C C . LEU B 1 167 ? 13.898 -16.062 13.523 1 36.53 167 LEU B C 1
ATOM 2888 O O . LEU B 1 167 ? 15.055 -16.312 13.188 1 36.53 167 LEU B O 1
ATOM 2892 N N . HIS B 1 168 ? 13.453 -16.672 14.555 1 33.66 168 HIS B N 1
ATOM 2893 C CA . HIS B 1 168 ? 14.359 -17.531 15.305 1 33.66 168 HIS B CA 1
ATOM 2894 C C . HIS B 1 168 ? 14.758 -18.75 14.477 1 33.66 168 HIS B C 1
ATOM 2896 O O . HIS B 1 168 ? 15.797 -19.359 14.727 1 33.66 168 HIS B O 1
ATOM 2902 N N . HIS B 1 169 ? 13.922 -19.359 13.852 1 32.12 169 HIS B N 1
ATOM 2903 C CA . HIS B 1 169 ? 14.414 -20.594 13.266 1 32.12 169 HIS B CA 1
ATOM 2904 C C . HIS B 1 169 ? 15.375 -20.312 12.117 1 32.12 169 HIS B C 1
ATOM 2906 O O . HIS B 1 169 ? 15.914 -21.234 11.508 1 32.12 169 HIS B O 1
ATOM 2912 N N . LEU B 1 170 ? 15.461 -19.172 11.766 1 30.41 170 LEU B N 1
ATOM 2913 C CA . LEU B 1 170 ? 16.422 -18.938 10.695 1 30.41 170 LEU B CA 1
ATOM 2914 C C . LEU B 1 170 ? 17.844 -18.828 11.25 1 30.41 170 LEU B C 1
ATOM 2916 O O . LEU B 1 170 ? 18.781 -18.578 10.508 1 30.41 170 LEU B O 1
ATOM 2920 N N . HIS B 1 171 ? 18 -18.969 12.555 1 30.52 171 HIS B N 1
ATOM 2921 C CA . HIS B 1 171 ? 19.391 -18.922 13.008 1 30.52 171 HIS B CA 1
ATOM 2922 C C . HIS B 1 171 ? 20.172 -20.141 12.508 1 30.52 171 HIS B C 1
ATOM 2924 O O . HIS B 1 171 ? 21.375 -20.062 12.281 1 30.52 171 HIS B O 1
ATOM 2930 N N . ALA B 1 172 ? 19.734 -21.438 12.961 1 28.2 172 ALA B N 1
ATOM 2931 C CA . ALA B 1 172 ? 20.656 -22.562 12.969 1 28.2 172 ALA B CA 1
ATOM 2932 C C . ALA B 1 172 ? 20.891 -23.094 11.547 1 28.2 172 ALA B C 1
ATOM 2934 O O . ALA B 1 172 ? 20.297 -24.094 11.148 1 28.2 172 ALA B O 1
ATOM 2935 N N . VAL B 1 173 ? 20.672 -22.469 10.5 1 28.23 173 VAL B N 1
ATOM 2936 C CA . VAL B 1 173 ? 21.219 -23.172 9.344 1 28.23 173 VAL B CA 1
ATOM 2937 C C . VAL B 1 173 ? 22.734 -23.328 9.508 1 28.23 173 VAL B C 1
ATOM 2939 O O . VAL B 1 173 ? 23.438 -22.359 9.805 1 28.23 173 VAL B O 1
ATOM 2942 N N . PRO B 1 174 ? 23.281 -24.547 9.875 1 27.53 174 PRO B N 1
ATOM 2943 C CA . PRO B 1 174 ? 24.719 -24.844 9.875 1 27.53 174 PRO B CA 1
ATOM 2944 C C . PRO B 1 174 ? 25.453 -24.141 8.734 1 27.53 174 PRO B C 1
ATOM 2946 O O . PRO B 1 174 ? 24.859 -23.828 7.707 1 27.53 174 PRO B O 1
ATOM 2949 N N . PRO B 1 175 ? 26.828 -23.672 8.992 1 27.31 175 PRO B N 1
ATOM 2950 C CA . PRO B 1 175 ? 27.797 -23.062 8.086 1 27.31 175 PRO B CA 1
ATOM 2951 C C . PRO B 1 175 ? 27.859 -23.734 6.723 1 27.31 175 PRO B C 1
ATOM 2953 O O . PRO B 1 175 ? 28.516 -23.25 5.805 1 27.31 175 PRO B O 1
ATOM 2956 N N . TRP B 1 176 ? 27.781 -25.109 6.656 1 25.77 176 TRP B N 1
ATOM 2957 C CA . TRP B 1 176 ? 28.266 -25.812 5.477 1 25.77 176 TRP B CA 1
ATOM 2958 C C . TRP B 1 176 ? 27.422 -25.469 4.25 1 25.77 176 TRP B C 1
ATOM 2960 O O . TRP B 1 176 ? 27.922 -25.5 3.123 1 25.77 176 TRP B O 1
ATOM 2970 N N . ALA B 1 177 ? 26.125 -25.906 4.23 1 23.98 177 ALA B N 1
ATOM 2971 C CA . ALA B 1 177 ? 25.656 -26.078 2.855 1 23.98 177 ALA B CA 1
ATOM 2972 C C . ALA B 1 177 ? 25.531 -24.734 2.146 1 23.98 177 ALA B C 1
ATOM 2974 O O . ALA B 1 177 ? 24.594 -23.969 2.422 1 23.98 177 ALA B O 1
ATOM 2975 N N . ARG B 1 178 ? 26.562 -23.938 1.945 1 25.38 178 ARG B N 1
ATOM 2976 C CA . ARG B 1 178 ? 27.047 -22.953 0.995 1 25.38 178 ARG B CA 1
ATOM 2977 C C . ARG B 1 178 ? 26.453 -23.172 -0.39 1 25.38 178 ARG B C 1
ATOM 2979 O O . ARG B 1 178 ? 27.016 -22.734 -1.394 1 25.38 178 ARG B O 1
ATOM 2986 N N . ASN B 1 179 ? 25.75 -24.203 -0.577 1 20.52 179 ASN B N 1
ATOM 2987 C CA . ASN B 1 179 ? 25.359 -24.375 -1.969 1 20.52 179 ASN B CA 1
ATOM 2988 C C . ASN B 1 179 ? 24.531 -23.203 -2.477 1 20.52 179 ASN B C 1
ATOM 2990 O O . ASN B 1 179 ? 23.594 -22.766 -1.822 1 20.52 179 ASN B O 1
ATOM 2994 N N . GLN B 1 180 ? 25.203 -22.344 -3.242 1 23.02 180 GLN B N 1
ATOM 2995 C CA . GLN B 1 180 ? 24.938 -21.25 -4.168 1 23.02 180 GLN B CA 1
ATOM 2996 C C . GLN B 1 180 ? 23.609 -21.453 -4.898 1 23.02 180 GLN B C 1
ATOM 2998 O O . GLN B 1 180 ? 23.578 -22.062 -5.969 1 23.02 180 GLN B O 1
ATOM 3003 N N . THR B 1 181 ? 22.703 -22.047 -4.336 1 22.86 181 THR B N 1
ATOM 3004 C CA . THR B 1 181 ? 21.656 -22.109 -5.359 1 22.86 181 THR B CA 1
ATOM 3005 C C . THR B 1 181 ? 21.391 -20.734 -5.945 1 22.86 181 THR B C 1
ATOM 3007 O O . THR B 1 181 ? 21.094 -19.797 -5.211 1 22.86 181 THR B O 1
ATOM 3010 N N . SER B 1 182 ? 22.172 -20.375 -6.984 1 22.05 182 SER B N 1
ATOM 3011 C CA . SER B 1 182 ? 22.078 -19.359 -8.016 1 22.05 182 SER B CA 1
ATOM 3012 C C . SER B 1 182 ? 20.625 -19.016 -8.336 1 22.05 182 SER B C 1
ATOM 3014 O O . SER B 1 182 ? 19.922 -19.828 -8.945 1 22.05 182 SER B O 1
ATOM 3016 N N . THR B 1 183 ? 19.922 -18.922 -7.473 1 23.14 183 THR B N 1
ATOM 3017 C CA . THR B 1 183 ? 18.625 -18.484 -7.973 1 23.14 183 THR B CA 1
ATOM 3018 C C . THR B 1 183 ? 18.781 -17.375 -9 1 23.14 183 THR B C 1
ATOM 3020 O O . THR B 1 183 ? 19.203 -16.266 -8.664 1 23.14 183 THR B O 1
ATOM 3023 N N . GLY B 1 184 ? 19.359 -17.719 -10.133 1 21.3 184 GLY B N 1
ATOM 3024 C CA . GLY B 1 184 ? 19.359 -17 -11.406 1 21.3 184 GLY B CA 1
ATOM 3025 C C . GLY B 1 184 ? 18.031 -16.312 -11.695 1 21.3 184 GLY B C 1
ATOM 3026 O O . GLY B 1 184 ? 16.984 -16.953 -11.773 1 21.3 184 GLY B O 1
ATOM 3027 N N . PHE B 1 185 ? 17.734 -15.43 -11.102 1 24.84 185 PHE B N 1
ATOM 3028 C CA . PHE B 1 185 ? 16.75 -14.531 -11.695 1 24.84 185 PHE B CA 1
ATOM 3029 C C . PHE B 1 185 ? 17.047 -14.297 -13.172 1 24.84 185 PHE B C 1
ATOM 3031 O O . PHE B 1 185 ? 18 -13.602 -13.516 1 24.84 185 PHE B O 1
ATOM 3038 N N . TYR B 1 186 ? 16.953 -15.344 -14 1 21.72 186 TYR B N 1
ATOM 3039 C CA . TYR B 1 186 ? 17.062 -15.188 -15.445 1 21.72 186 TYR B CA 1
ATOM 3040 C C . TYR B 1 186 ? 16.172 -14.047 -15.938 1 21.72 186 TYR B C 1
ATOM 3042 O O . TYR B 1 186 ? 14.961 -14.055 -15.719 1 21.72 186 TYR B O 1
ATOM 3050 N N . CYS B 1 187 ? 16.531 -12.852 -15.781 1 21.95 187 CYS B N 1
ATOM 3051 C CA . CYS B 1 187 ? 16.156 -11.898 -16.828 1 21.95 187 CYS B CA 1
ATOM 3052 C C . CYS B 1 187 ? 16.188 -12.555 -18.203 1 21.95 187 CYS B C 1
ATOM 3054 O O . CYS B 1 187 ? 17.234 -13.008 -18.641 1 21.95 187 CYS B O 1
ATOM 3056 N N . CYS B 1 188 ? 15.242 -13.477 -18.5 1 22.39 188 CYS B N 1
ATOM 3057 C CA . CYS B 1 188 ? 15.227 -14.008 -19.859 1 22.39 188 CYS B CA 1
ATOM 3058 C C . CYS B 1 188 ? 15.625 -12.93 -20.859 1 22.39 188 CYS B C 1
ATOM 3060 O O . CYS B 1 188 ? 14.914 -11.938 -21.031 1 22.39 188 CYS B O 1
ATOM 3062 N N . GLY B 1 189 ? 16.797 -12.5 -20.844 1 17.36 189 GLY B N 1
ATOM 3063 C CA . GLY B 1 189 ? 17.406 -11.906 -22.016 1 17.36 189 GLY B CA 1
ATOM 3064 C C . GLY B 1 189 ? 17 -12.586 -23.312 1 17.36 189 GLY B C 1
ATOM 3065 O O . GLY B 1 189 ? 17.109 -13.812 -23.438 1 17.36 189 GLY B O 1
ATOM 3066 N N . VAL B 1 190 ? 16.016 -12.031 -24.109 1 18.97 190 VAL B N 1
ATOM 3067 C CA . VAL B 1 190 ? 15.977 -12.312 -25.531 1 18.97 190 VAL B CA 1
ATOM 3068 C C . VAL B 1 190 ? 17.375 -12.242 -26.125 1 18.97 190 VAL B C 1
ATOM 3070 O O . VAL B 1 190 ? 18.094 -11.25 -25.938 1 18.97 190 VAL B O 1
ATOM 3073 N N . ASN B 1 191 ? 18.141 -13.25 -26 1 17.39 191 ASN B N 1
ATOM 3074 C CA . ASN B 1 191 ? 18.906 -13.344 -27.25 1 17.39 191 ASN B CA 1
ATOM 3075 C C . ASN B 1 191 ? 18 -13.438 -28.469 1 17.39 191 ASN B C 1
ATOM 3077 O O . ASN B 1 191 ? 17.016 -14.188 -28.453 1 17.39 191 ASN B O 1
#

Radius of gyration: 20.82 Å; Cα contacts (8 Å, |Δi|>4): 450; chains: 2; bounding box: 51×53×60 Å

Foldseek 3Di:
DWAALVRVQVVQQVVVVVPPLADDPGADSVLSQLLCQAQVQPPPNTHDPVSVVVSVVLLVVLVVLQCVLVVVSNNKHALVSLQVSCVVSPDDDDPVVSVVLQVVAADPVRIHTSNSSSSSVSVSSLVVLLQCLQPVVVPSDGDDDPLSVVCSVNGRSHSDCPSVVVVVVVPPPDPPPPPPPCPPPPPVPPD/DWAALVRVQVVQQVVVVVPPLADDPGADSVLSQLLCQAQVQPPPSTHDPVSVVVSVVLLVVLVVLQCVLVPVSNNKHALVSLQVSCVVSPDDDDPVVSVVLQVVAADPVRIHGSNSSSSSVSVSSLVVLLQCLQPVVVPSDGDDDPLSVVCSVNGRSHSDCPSVVVVVVVPPPDPPPPPCPVPPPPPVPPD

Nearest PDB structures (foldseek):
  1alv-assembly1_B  TM=9.649E-01  e=5.819E-15  Sus scrofa
  1aj5-assembly2_B-3  TM=9.262E-01  e=4.439E-15  Rattus norvegicus
  4phj-assembly1_B  TM=9.533E-01  e=2.377E-14  Homo sapiens
  1dvi-assembly1_B  TM=9.687E-01  e=5.355E-14  Rattus norvegicus
  1aj5-assembly1_A-2  TM=9.456E-01  e=4.312E-14  Rattus norvegicus

pLDDT: mean 76.83, std 24.52, range [17.19, 97.88]